Protein AF-A0A7K1FWC9-F1 (afdb_monomer_lite)

Sequence (512 aa):
MRKSDGTVLHAVAALRAGQPVVLIDDSGPECVGAVTAAGEHTTPEVVAFSVRHGSGFLTVAVTGADADRFGLVPMDPAAAPGSRGYTVSVDALGGGTGISAEDRSLTVRTLADPAGSCLDLSRPGHVVPIRVADDGTASHRALPEVAVGLVTAAGLRPVAALTALVGDLAPGGLPGRDGLEAFAAEHDLCAVTVDEVVSFLATPRVVALRGSTLRTDRHEVRVQAYRDVRGGPVHSATMWGELPEHGAAVHIHVDCPQEHLLGGVLCGCRSRRDAAIRALEWSGSGALVRVAVRAPEDAIATWCAAGADPDRAAHVATAAAIVAELGLVSVTAVEIGDDLVGALWDHGVRVGPRDRAPRSVVRAPGAAAGADTLATVIGTVVHGDKRGRELGFPTANIGIEVDRCRLPDGVYGGLARVVGDAGPSDFVPAAISVGSNPTFPGTDQRFEVHLLDFTGDLYGRRVEVLPLTFVRPTLPFESVEALVVQIESDIREIRRLAMVPPAVAARTHSSN

Structure (mmCIF, N/CA/C/O backbone):
data_AF-A0A7K1FWC9-F1
#
_entry.id   AF-A0A7K1FWC9-F1
#
loop_
_atom_site.group_PDB
_atom_site.id
_atom_site.type_symbol
_atom_site.label_atom_id
_atom_site.label_alt_id
_atom_site.label_comp_id
_atom_site.label_asym_id
_atom_site.label_entity_id
_atom_site.label_seq_id
_atom_site.pdbx_PDB_ins_code
_atom_site.Cartn_x
_atom_site.Cartn_y
_atom_site.Cartn_z
_atom_site.occupancy
_atom_site.B_iso_or_equiv
_atom_site.auth_seq_id
_atom_site.auth_comp_id
_atom_site.auth_asym_id
_atom_site.auth_atom_id
_atom_site.pdbx_PDB_model_num
ATOM 1 N N . MET A 1 1 ? 3.862 15.516 7.755 1.00 53.72 1 MET A N 1
ATOM 2 C CA . MET A 1 1 ? 4.406 14.876 6.538 1.00 53.72 1 MET A CA 1
ATOM 3 C C . MET A 1 1 ? 5.813 15.408 6.296 1.00 53.72 1 MET A C 1
ATOM 5 O O . MET A 1 1 ? 5.998 16.617 6.409 1.00 53.72 1 MET A O 1
ATOM 9 N N . ARG A 1 2 ? 6.815 14.545 6.072 1.00 61.88 2 ARG A N 1
ATOM 10 C CA . ARG A 1 2 ? 8.199 14.998 5.815 1.00 61.88 2 ARG A CA 1
ATOM 11 C C . ARG A 1 2 ? 8.280 15.627 4.418 1.00 61.88 2 ARG A C 1
ATOM 13 O O . ARG A 1 2 ? 7.509 15.251 3.544 1.00 61.88 2 ARG A O 1
ATOM 20 N N . LYS A 1 3 ? 9.210 16.563 4.184 1.00 58.69 3 LYS A N 1
ATOM 21 C CA . LYS A 1 3 ? 9.394 17.192 2.856 1.00 58.69 3 LYS A CA 1
ATOM 22 C C . LYS A 1 3 ? 9.664 16.147 1.759 1.00 58.69 3 LYS A C 1
ATOM 24 O O . LYS A 1 3 ? 9.094 16.255 0.681 1.00 58.69 3 LYS A O 1
ATOM 29 N N . SER A 1 4 ? 10.448 15.115 2.080 1.00 75.44 4 SER A N 1
ATOM 30 C CA . SER A 1 4 ? 10.729 13.961 1.213 1.00 75.44 4 SER A CA 1
ATOM 31 C C . SER A 1 4 ? 9.467 13.194 0.801 1.00 75.44 4 SER A C 1
ATOM 33 O O . SER A 1 4 ? 9.361 12.747 -0.335 1.00 75.44 4 SER A O 1
ATOM 35 N N . ASP A 1 5 ? 8.468 13.092 1.687 1.00 80.50 5 ASP A N 1
ATOM 36 C CA . ASP A 1 5 ? 7.217 12.386 1.381 1.00 80.50 5 ASP A CA 1
ATOM 37 C C . ASP A 1 5 ? 6.436 13.094 0.264 1.00 80.50 5 ASP A C 1
ATOM 39 O O . ASP A 1 5 ? 5.812 12.439 -0.566 1.00 80.50 5 ASP A O 1
ATOM 43 N N . GLY A 1 6 ? 6.482 14.432 0.229 1.00 84.06 6 GLY A N 1
ATOM 44 C CA . GLY A 1 6 ? 5.839 15.223 -0.822 1.00 84.06 6 GLY A CA 1
ATOM 45 C C . GLY A 1 6 ? 6.451 14.964 -2.199 1.00 84.06 6 GLY A C 1
ATOM 46 O O . GLY A 1 6 ? 5.718 14.787 -3.168 1.00 84.06 6 GLY A O 1
ATOM 47 N N . THR A 1 7 ? 7.782 14.872 -2.279 1.00 90.25 7 THR A N 1
ATOM 48 C CA . THR A 1 7 ? 8.492 14.555 -3.527 1.00 90.25 7 THR A CA 1
ATOM 49 C C . THR A 1 7 ? 8.141 13.154 -4.028 1.00 90.25 7 THR A C 1
ATOM 51 O O . THR A 1 7 ? 7.795 12.992 -5.197 1.00 90.25 7 THR A O 1
ATOM 54 N N . VAL A 1 8 ? 8.133 12.147 -3.145 1.00 92.38 8 VAL A N 1
ATOM 55 C CA . VAL A 1 8 ? 7.766 10.774 -3.531 1.00 92.38 8 VAL A CA 1
ATOM 56 C C . VAL A 1 8 ? 6.308 10.689 -3.988 1.00 92.38 8 VAL A C 1
ATOM 58 O O . VAL A 1 8 ? 6.022 10.030 -4.985 1.00 92.38 8 VAL A O 1
ATOM 61 N N . LEU A 1 9 ? 5.381 11.402 -3.340 1.00 90.31 9 LEU A N 1
ATOM 62 C CA . LEU A 1 9 ? 3.987 11.474 -3.794 1.00 90.31 9 LEU A CA 1
ATOM 63 C C . LEU A 1 9 ? 3.850 12.100 -5.190 1.00 90.31 9 LEU A C 1
ATOM 65 O O . LEU A 1 9 ? 3.028 11.632 -5.980 1.00 90.31 9 LEU A O 1
ATOM 69 N N . HIS A 1 10 ? 4.657 13.113 -5.520 1.00 92.62 10 HIS A N 1
ATOM 70 C CA . HIS A 1 10 ? 4.708 13.654 -6.880 1.00 92.62 10 HIS A CA 1
ATOM 71 C C . HIS A 1 10 ? 5.248 12.629 -7.884 1.00 92.62 10 HIS A C 1
ATOM 73 O O . HIS A 1 10 ? 4.644 12.470 -8.942 1.00 92.62 10 HIS A O 1
ATOM 79 N N . ALA A 1 11 ? 6.304 11.881 -7.549 1.00 95.62 11 ALA A N 1
ATOM 80 C CA . ALA A 1 11 ? 6.821 10.814 -8.411 1.00 95.62 11 ALA A CA 1
ATOM 81 C C . ALA A 1 11 ? 5.775 9.709 -8.656 1.00 95.62 11 ALA A C 1
ATOM 83 O O . ALA A 1 11 ? 5.563 9.280 -9.789 1.00 95.62 11 ALA A O 1
ATOM 84 N N . VAL A 1 12 ? 5.057 9.300 -7.606 1.00 93.00 12 VAL A N 1
ATOM 85 C CA . VAL A 1 12 ? 3.932 8.353 -7.683 1.00 93.00 12 VAL A CA 1
ATOM 86 C C . VAL A 1 12 ? 2.825 8.877 -8.607 1.00 93.00 12 VAL A C 1
ATOM 88 O O . VAL A 1 12 ? 2.282 8.124 -9.417 1.00 93.00 12 VAL A O 1
ATOM 91 N N . ALA A 1 13 ? 2.478 10.163 -8.504 1.00 92.06 13 ALA A N 1
ATOM 92 C CA . ALA A 1 13 ? 1.479 10.785 -9.369 1.00 92.06 13 ALA A CA 1
ATOM 93 C C . ALA A 1 13 ? 1.944 10.874 -10.834 1.00 92.06 13 ALA A C 1
ATOM 95 O O . ALA A 1 13 ? 1.147 10.585 -11.727 1.00 92.06 13 ALA A O 1
ATOM 96 N N . ALA A 1 14 ? 3.216 11.204 -11.074 1.00 96.44 14 ALA A N 1
ATOM 97 C CA . ALA A 1 14 ? 3.818 11.258 -12.406 1.00 96.44 14 ALA A CA 1
ATOM 98 C C . ALA A 1 14 ? 3.772 9.885 -13.098 1.00 96.44 14 ALA A C 1
ATOM 100 O O . ALA A 1 14 ? 3.233 9.768 -14.199 1.00 96.44 14 ALA A O 1
ATOM 101 N N . LEU A 1 15 ? 4.212 8.821 -12.413 1.00 96.75 15 LEU A N 1
ATOM 102 C CA . LEU A 1 15 ? 4.149 7.451 -12.940 1.00 96.75 15 LEU A CA 1
ATOM 103 C C . LEU A 1 15 ? 2.713 7.019 -13.254 1.00 96.75 15 LEU A C 1
ATOM 105 O O . LEU A 1 15 ? 2.452 6.444 -14.315 1.00 96.75 15 LEU A O 1
ATOM 109 N N . ARG A 1 16 ? 1.762 7.345 -12.366 1.00 94.44 16 ARG A N 1
ATOM 110 C CA . ARG A 1 16 ? 0.329 7.092 -12.588 1.00 94.44 16 ARG A CA 1
ATOM 111 C C . ARG A 1 16 ? -0.200 7.808 -13.832 1.00 94.44 16 ARG A C 1
ATOM 113 O O . ARG A 1 16 ? -1.060 7.263 -14.513 1.00 94.44 16 ARG A O 1
ATOM 120 N N . ALA A 1 17 ? 0.318 8.996 -14.135 1.00 95.31 17 ALA A N 1
ATOM 121 C CA . ALA A 1 17 ? -0.003 9.754 -15.342 1.00 95.31 17 ALA A CA 1
ATOM 122 C C . ALA A 1 17 ? 0.770 9.286 -16.594 1.00 95.31 17 ALA A C 1
ATOM 124 O O . ALA A 1 17 ? 0.588 9.858 -17.666 1.00 95.31 17 ALA A O 1
ATOM 125 N N . GLY A 1 18 ? 1.625 8.263 -16.477 1.00 95.88 18 GLY A N 1
ATOM 126 C CA . GLY A 1 18 ? 2.450 7.743 -17.572 1.00 95.88 18 GLY A CA 1
ATOM 127 C C . GLY A 1 18 ? 3.728 8.542 -17.835 1.00 95.88 18 GLY A C 1
ATOM 128 O O . GLY A 1 18 ? 4.414 8.285 -18.821 1.00 95.88 18 GLY A O 1
ATOM 129 N N . GLN A 1 19 ? 4.072 9.493 -16.965 1.00 97.69 19 GLN A N 1
ATOM 130 C CA . GLN A 1 19 ? 5.311 10.259 -17.061 1.00 97.69 19 GLN A CA 1
ATOM 131 C C . GLN A 1 19 ? 6.456 9.500 -16.369 1.00 97.69 19 GLN A C 1
ATOM 133 O O . GLN A 1 19 ? 6.265 8.998 -15.256 1.00 97.69 19 GLN A O 1
ATOM 138 N N . PRO A 1 20 ? 7.646 9.396 -16.993 1.00 97.81 20 PRO A N 1
ATOM 139 C CA . PRO A 1 20 ? 8.802 8.797 -16.343 1.00 97.81 20 PRO A CA 1
ATOM 140 C C . PRO A 1 20 ? 9.334 9.692 -15.213 1.00 97.81 20 PRO A C 1
ATOM 142 O O . PRO A 1 20 ? 9.058 10.889 -15.153 1.00 97.81 20 PRO A O 1
ATOM 145 N N . VAL A 1 21 ? 10.1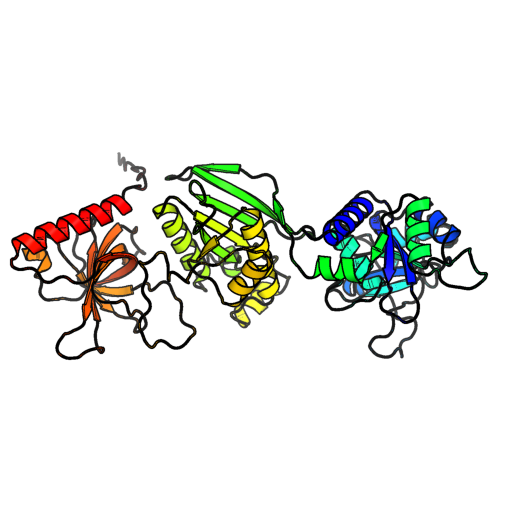30 9.104 -14.325 1.00 98.44 21 VAL A N 1
ATOM 146 C CA . VAL A 1 21 ? 10.810 9.793 -13.217 1.00 98.44 21 VAL A CA 1
ATOM 147 C C . VAL A 1 21 ? 12.296 9.448 -13.215 1.00 98.44 21 VAL A C 1
ATOM 149 O O . VAL A 1 21 ? 12.710 8.461 -13.824 1.00 98.44 21 VAL A O 1
ATOM 152 N N . VAL A 1 22 ? 13.111 10.236 -12.521 1.00 98.06 22 VAL A N 1
ATOM 153 C CA . VAL A 1 22 ? 14.521 9.924 -12.273 1.00 98.06 22 VAL A CA 1
ATOM 154 C C . VAL A 1 22 ? 14.645 9.313 -10.880 1.00 98.06 22 VAL A C 1
ATOM 156 O O . VAL A 1 22 ? 14.359 9.969 -9.880 1.00 98.06 22 VAL A O 1
ATOM 159 N N . LEU A 1 23 ? 15.070 8.052 -10.814 1.00 97.38 23 LEU A N 1
ATOM 160 C CA . LEU A 1 23 ? 15.368 7.370 -9.555 1.00 97.38 23 LEU A CA 1
ATOM 161 C C . LEU A 1 23 ? 16.881 7.367 -9.329 1.00 97.38 23 LEU A C 1
ATOM 163 O O . LEU A 1 23 ? 17.627 6.912 -10.197 1.00 97.38 23 LEU A O 1
ATOM 167 N N . ILE A 1 24 ? 17.318 7.881 -8.180 1.00 96.25 24 ILE A N 1
ATOM 168 C CA . ILE A 1 24 ? 18.731 8.094 -7.846 1.00 96.25 24 ILE A CA 1
ATOM 169 C C . ILE A 1 24 ? 19.144 7.171 -6.699 1.00 96.25 24 ILE A C 1
ATOM 171 O O . ILE A 1 24 ? 18.536 7.188 -5.633 1.00 96.25 24 ILE A O 1
ATOM 175 N N . ASP A 1 25 ? 20.207 6.402 -6.895 1.00 93.25 25 ASP A N 1
ATOM 176 C CA . ASP A 1 25 ? 20.906 5.669 -5.843 1.00 93.25 25 ASP A CA 1
ATOM 177 C C . ASP A 1 25 ? 22.260 6.335 -5.582 1.00 93.25 25 ASP A C 1
ATOM 179 O O . ASP A 1 25 ? 23.159 6.312 -6.423 1.00 93.25 25 ASP A O 1
ATOM 183 N N . ASP A 1 26 ? 22.384 6.975 -4.424 1.00 88.75 26 ASP A N 1
ATOM 184 C CA . ASP A 1 26 ? 23.598 7.619 -3.922 1.00 88.75 26 ASP A CA 1
ATOM 185 C C . ASP A 1 26 ? 24.168 6.903 -2.685 1.00 88.75 26 ASP A C 1
ATOM 187 O O . ASP A 1 26 ? 25.029 7.444 -1.992 1.00 88.75 26 ASP A O 1
ATOM 191 N N . SER A 1 27 ? 23.711 5.674 -2.413 1.00 82.94 27 SER A N 1
ATOM 192 C CA . SER A 1 27 ? 24.153 4.886 -1.256 1.00 82.94 27 SER A CA 1
ATOM 193 C C . SER A 1 27 ? 25.520 4.218 -1.458 1.00 82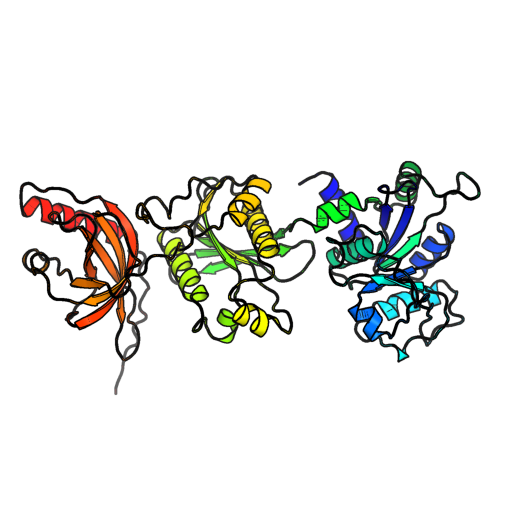.94 27 SER A C 1
ATOM 195 O O . SER A 1 27 ? 26.201 3.868 -0.490 1.00 82.94 27 SER A O 1
ATOM 197 N N . GLY A 1 28 ? 25.916 4.025 -2.719 1.00 76.75 28 GLY A N 1
ATOM 198 C CA . GLY A 1 28 ? 27.168 3.396 -3.123 1.00 76.75 28 GLY A CA 1
ATOM 199 C C . GLY A 1 28 ? 28.329 4.378 -3.335 1.00 76.75 28 GLY A C 1
ATOM 200 O O . GLY A 1 28 ? 28.159 5.593 -3.263 1.00 76.75 28 GLY A O 1
ATOM 201 N N . PRO A 1 29 ? 29.535 3.858 -3.638 1.00 71.50 29 PRO A N 1
ATOM 202 C CA . PRO A 1 29 ? 30.695 4.689 -3.972 1.00 71.50 29 PRO A CA 1
ATOM 203 C C . PRO A 1 29 ? 30.510 5.474 -5.279 1.00 71.50 29 PRO A C 1
ATOM 205 O O . PRO A 1 29 ? 31.140 6.513 -5.462 1.00 71.50 29 PRO A O 1
ATOM 208 N N . GLU A 1 30 ? 29.652 4.984 -6.174 1.00 79.38 30 GLU A N 1
ATOM 209 C CA . GLU A 1 30 ? 29.249 5.663 -7.401 1.00 79.38 30 GLU A CA 1
ATOM 210 C C . GLU A 1 30 ? 27.749 5.939 -7.346 1.00 79.38 30 GLU A C 1
ATOM 212 O O . GLU A 1 30 ? 26.959 5.050 -7.022 1.00 79.38 30 GLU A O 1
ATOM 217 N N . CYS A 1 31 ? 27.364 7.173 -7.671 1.00 86.31 31 CYS A N 1
ATOM 218 C CA . CYS A 1 31 ? 25.964 7.546 -7.795 1.00 86.31 31 CYS A CA 1
ATOM 219 C C . CYS A 1 31 ? 25.421 7.038 -9.133 1.00 86.31 31 CYS A C 1
ATOM 221 O O . CYS A 1 31 ? 26.036 7.245 -10.181 1.00 86.31 31 CYS A O 1
ATOM 223 N N . VAL A 1 32 ? 24.265 6.380 -9.099 1.00 90.44 32 VAL A N 1
ATOM 224 C CA . VAL A 1 32 ? 23.592 5.860 -10.290 1.00 90.44 32 VAL A CA 1
ATOM 225 C C . VAL A 1 32 ? 22.193 6.451 -10.354 1.00 90.44 32 VAL A C 1
ATOM 227 O O . VAL A 1 32 ? 21.398 6.278 -9.436 1.00 90.44 32 VAL A O 1
ATOM 230 N N . GLY A 1 33 ? 21.868 7.115 -11.459 1.00 93.56 33 GLY A N 1
ATOM 231 C CA . GLY A 1 33 ? 20.506 7.551 -11.756 1.00 93.56 33 GLY A CA 1
ATOM 232 C C . GLY A 1 33 ? 19.919 6.779 -12.925 1.00 93.56 33 GLY A C 1
ATOM 233 O O . GLY A 1 33 ? 20.635 6.446 -13.870 1.00 93.56 33 GLY A O 1
ATOM 234 N N . ALA A 1 34 ? 18.619 6.508 -12.890 1.00 95.88 34 ALA A N 1
ATOM 235 C CA . ALA A 1 34 ? 17.915 5.863 -13.989 1.00 95.88 34 ALA A CA 1
ATOM 236 C C . ALA A 1 34 ? 16.610 6.583 -14.329 1.00 95.88 34 ALA A C 1
ATOM 238 O O . ALA A 1 34 ? 15.811 6.894 -13.442 1.00 95.88 34 ALA A O 1
ATOM 239 N N . VAL A 1 35 ? 16.362 6.768 -15.630 1.00 97.56 35 VAL A N 1
ATOM 240 C CA . VAL A 1 35 ? 15.014 7.078 -16.120 1.00 97.56 35 VAL A CA 1
ATOM 241 C C . VAL A 1 35 ? 14.162 5.842 -15.880 1.00 97.56 35 VAL A C 1
ATOM 243 O O . VAL A 1 35 ? 14.472 4.768 -16.398 1.00 97.56 35 VAL A O 1
ATOM 246 N N . THR A 1 36 ? 13.122 6.006 -15.073 1.00 98.25 36 THR A N 1
ATOM 247 C CA . THR A 1 36 ? 12.242 4.945 -14.596 1.00 98.25 36 THR A CA 1
ATOM 248 C C . THR A 1 36 ? 10.825 5.205 -15.088 1.00 98.25 36 THR A C 1
ATOM 250 O O . THR A 1 36 ? 10.263 6.269 -14.833 1.00 98.25 36 THR A O 1
ATOM 253 N N . ALA A 1 37 ? 10.238 4.235 -15.782 1.00 98.31 37 ALA A N 1
ATOM 254 C CA . ALA A 1 37 ? 8.876 4.306 -16.300 1.00 98.31 37 ALA A CA 1
ATOM 255 C C . ALA A 1 37 ? 8.060 3.085 -15.865 1.00 98.31 37 ALA A C 1
ATOM 257 O O . ALA A 1 37 ? 8.593 1.982 -15.731 1.00 98.31 37 ALA A O 1
ATOM 258 N N . ALA A 1 38 ? 6.752 3.267 -15.677 1.00 98.19 38 ALA A N 1
ATOM 259 C CA . ALA A 1 38 ? 5.846 2.147 -15.447 1.00 98.19 38 ALA A CA 1
ATOM 260 C C . ALA A 1 38 ? 5.711 1.304 -16.723 1.00 98.19 38 ALA A C 1
ATOM 262 O O . ALA A 1 38 ? 5.492 1.843 -17.813 1.00 98.19 38 ALA A O 1
ATOM 263 N N . GLY A 1 39 ? 5.825 -0.019 -16.597 1.00 97.62 39 GLY A N 1
ATOM 264 C CA . GLY A 1 39 ? 5.872 -0.925 -17.743 1.00 97.62 39 GLY A CA 1
ATOM 265 C C . GLY A 1 39 ? 4.637 -0.821 -18.642 1.00 97.62 39 GLY A C 1
ATOM 266 O O . GLY A 1 39 ? 4.767 -0.697 -19.857 1.00 97.62 39 GLY A O 1
ATOM 267 N N . GLU A 1 40 ? 3.441 -0.764 -18.049 1.00 95.94 40 GLU A N 1
ATOM 268 C CA . GLU A 1 40 ? 2.175 -0.670 -18.795 1.00 95.94 40 GLU A CA 1
ATOM 269 C C . GLU A 1 40 ? 1.974 0.676 -19.514 1.00 95.94 40 GLU A C 1
ATOM 271 O O . GLU A 1 40 ? 1.261 0.743 -20.513 1.00 95.94 40 GLU A O 1
ATOM 276 N N . HIS A 1 41 ? 2.649 1.736 -19.057 1.00 96.75 41 HIS A N 1
ATOM 277 C CA . HIS A 1 41 ? 2.597 3.076 -19.651 1.00 96.75 41 HIS A CA 1
ATOM 278 C C . HIS A 1 41 ? 3.814 3.396 -20.527 1.00 96.75 41 HIS A C 1
ATOM 280 O O . HIS A 1 41 ? 3.962 4.521 -20.996 1.00 96.75 41 HIS A O 1
ATOM 286 N N . THR A 1 42 ? 4.712 2.436 -20.755 1.00 97.56 42 THR A N 1
ATOM 287 C CA . THR A 1 42 ? 5.933 2.696 -21.522 1.00 97.56 42 THR A CA 1
ATOM 288 C C . THR A 1 42 ? 5.600 2.907 -22.998 1.00 97.56 42 THR A C 1
ATOM 290 O O . THR A 1 42 ? 5.145 1.984 -23.677 1.00 97.56 42 THR A O 1
ATOM 293 N N . THR A 1 43 ? 5.840 4.118 -23.506 1.00 98.19 43 THR A N 1
ATOM 294 C CA . THR A 1 43 ? 5.590 4.501 -24.905 1.00 98.19 43 THR A CA 1
ATOM 295 C C . THR A 1 43 ? 6.879 4.507 -25.742 1.00 98.19 43 THR A C 1
ATOM 297 O O . THR A 1 43 ? 7.981 4.515 -25.176 1.00 98.19 43 THR A O 1
ATOM 300 N N . PRO A 1 44 ? 6.787 4.520 -27.088 1.00 98.44 44 PRO A N 1
ATOM 301 C CA . PRO A 1 44 ? 7.955 4.701 -27.948 1.00 98.44 44 PRO A CA 1
ATOM 302 C C . PRO A 1 44 ? 8.722 5.996 -27.645 1.00 98.44 44 PRO A C 1
ATOM 304 O O . PRO A 1 44 ? 9.948 5.997 -27.685 1.00 98.44 44 PRO A O 1
ATOM 307 N N . GLU A 1 45 ? 8.033 7.085 -27.293 1.00 98.19 45 GLU A N 1
ATOM 308 C CA . GLU A 1 45 ? 8.649 8.371 -26.940 1.00 98.19 45 GLU A CA 1
ATOM 309 C C . GLU A 1 45 ? 9.477 8.260 -25.660 1.00 98.19 45 GLU A C 1
ATOM 311 O O . GLU A 1 45 ? 10.608 8.744 -25.627 1.00 98.19 45 GLU A O 1
ATOM 316 N N . VAL A 1 46 ? 8.957 7.571 -24.636 1.00 97.25 46 VAL A N 1
ATOM 317 C CA . VAL A 1 46 ? 9.696 7.310 -23.391 1.00 97.25 46 VAL A CA 1
ATOM 318 C C . VAL A 1 46 ? 10.946 6.483 -23.679 1.00 97.25 46 VAL A C 1
ATOM 320 O O . VAL A 1 46 ? 12.031 6.848 -23.238 1.00 97.25 46 VAL A O 1
ATOM 323 N N . VAL A 1 47 ? 10.838 5.413 -24.475 1.00 98.12 47 VAL A N 1
ATOM 324 C CA . VAL A 1 47 ? 12.003 4.587 -24.836 1.00 98.12 47 VAL A CA 1
ATOM 325 C C . VAL A 1 47 ? 13.017 5.380 -25.663 1.00 98.12 47 VAL A C 1
ATOM 327 O O . VAL A 1 47 ? 14.216 5.304 -25.401 1.00 98.12 47 VAL A O 1
ATOM 330 N N . ALA A 1 48 ? 12.565 6.160 -26.646 1.00 97.75 48 ALA A N 1
ATOM 331 C CA . ALA A 1 48 ? 13.440 7.001 -27.458 1.00 97.75 48 ALA A CA 1
ATOM 332 C C . ALA A 1 48 ? 14.171 8.043 -26.598 1.00 97.75 48 ALA A C 1
ATOM 334 O O . ALA A 1 48 ? 15.374 8.242 -26.771 1.00 97.75 48 ALA A O 1
ATOM 335 N N . PHE A 1 49 ? 13.468 8.653 -25.640 1.00 95.88 49 PHE A N 1
ATOM 336 C CA . PHE A 1 49 ? 14.042 9.569 -24.660 1.00 95.88 49 PHE A CA 1
ATOM 337 C C . PHE A 1 49 ? 15.092 8.873 -23.781 1.00 95.88 49 PHE A C 1
ATOM 339 O O . PHE A 1 49 ? 16.234 9.325 -23.718 1.00 95.88 49 PHE A O 1
ATOM 346 N N . SER A 1 50 ? 14.753 7.730 -23.176 1.00 94.75 50 SER A N 1
ATOM 347 C CA . SER A 1 50 ? 15.672 6.948 -22.339 1.00 94.75 50 SER A CA 1
ATOM 348 C C . SER A 1 50 ? 16.935 6.518 -23.085 1.00 94.75 50 SER A C 1
ATOM 350 O O . SER A 1 50 ? 18.013 6.483 -22.504 1.00 94.75 50 SER A O 1
ATOM 352 N N . VAL A 1 51 ? 16.827 6.205 -24.376 1.00 94.31 51 VAL A N 1
ATOM 353 C CA . VAL A 1 51 ? 17.973 5.818 -25.213 1.00 94.31 51 VAL A CA 1
ATOM 354 C C . VAL A 1 51 ? 18.812 7.022 -25.614 1.00 94.31 51 VAL A C 1
ATOM 356 O O . VAL A 1 51 ? 20.031 6.911 -25.673 1.00 94.31 51 VAL A O 1
ATOM 359 N N . ARG A 1 52 ? 18.181 8.166 -25.890 1.00 92.81 52 ARG A N 1
ATOM 360 C CA . ARG A 1 52 ? 18.881 9.403 -26.251 1.00 92.81 52 ARG A CA 1
ATOM 361 C C . ARG A 1 52 ? 19.732 9.942 -25.102 1.00 92.81 52 ARG A C 1
ATOM 363 O O . ARG A 1 52 ? 20.800 10.480 -25.369 1.00 92.81 52 ARG A O 1
ATOM 370 N N . HIS A 1 53 ? 19.243 9.817 -23.871 1.00 91.12 53 HIS A N 1
ATOM 371 C CA . HIS A 1 53 ? 19.848 10.424 -22.681 1.00 91.12 53 HIS A CA 1
ATOM 372 C C . HIS A 1 53 ? 20.483 9.410 -21.714 1.00 91.12 53 HIS A C 1
ATOM 374 O O . HIS A 1 53 ? 21.067 9.788 -20.702 1.00 91.12 53 HIS A O 1
ATOM 380 N N . GLY A 1 54 ? 20.364 8.115 -21.997 1.00 91.81 54 GLY A N 1
ATOM 381 C CA . GLY A 1 54 ? 20.900 7.046 -21.164 1.00 91.81 54 GLY A CA 1
ATOM 382 C C . GLY A 1 54 ? 21.864 6.135 -21.911 1.00 91.81 54 GLY A C 1
ATOM 383 O O . GLY A 1 54 ? 22.219 6.352 -23.064 1.00 91.81 54 GLY A O 1
ATOM 384 N N . SER A 1 55 ? 22.270 5.059 -21.247 1.00 91.31 55 SER A N 1
ATOM 385 C CA . SER A 1 55 ? 23.200 4.058 -21.791 1.00 91.31 55 SER A CA 1
ATOM 386 C C . SER A 1 55 ? 22.669 3.271 -23.000 1.00 91.31 55 SER A C 1
ATOM 388 O O . SER A 1 55 ? 23.418 2.525 -23.626 1.00 91.31 55 SER A O 1
ATOM 390 N N . GLY A 1 56 ? 21.366 3.352 -23.288 1.00 91.44 56 GLY A N 1
ATOM 391 C CA . GLY A 1 56 ? 20.688 2.500 -24.269 1.00 91.44 56 GLY A CA 1
ATOM 392 C C . GLY A 1 56 ? 20.466 1.053 -23.805 1.00 91.44 56 GLY A C 1
ATOM 393 O O . GLY A 1 56 ? 19.750 0.309 -24.478 1.00 91.44 56 GLY A O 1
ATOM 394 N N . PHE A 1 57 ? 21.013 0.668 -22.647 1.00 95.25 57 PHE A N 1
ATOM 395 C CA . PHE A 1 57 ? 20.805 -0.631 -22.012 1.00 95.25 57 PHE A CA 1
ATOM 396 C C . PHE A 1 57 ? 19.473 -0.635 -21.252 1.00 95.25 57 PHE A C 1
ATOM 398 O O . PHE A 1 57 ? 19.413 -0.370 -20.050 1.00 95.25 57 PHE A O 1
ATOM 405 N N . LEU A 1 58 ? 18.387 -0.874 -21.992 1.00 97.81 58 LEU A N 1
ATOM 406 C CA . LEU A 1 58 ? 17.032 -0.885 -21.451 1.00 97.81 58 LEU A CA 1
ATOM 407 C C . LEU A 1 58 ? 16.785 -2.165 -20.650 1.00 97.81 58 LEU A C 1
ATOM 409 O O . LEU A 1 58 ? 16.755 -3.273 -21.195 1.00 97.81 58 LEU A O 1
ATOM 413 N N . THR A 1 59 ? 16.559 -1.985 -19.355 1.00 98.38 59 THR A N 1
ATOM 414 C CA . THR A 1 59 ? 16.238 -3.067 -18.427 1.00 98.38 59 THR A CA 1
ATOM 415 C C . THR A 1 59 ? 14.788 -2.986 -17.973 1.00 98.38 59 THR A C 1
ATOM 417 O O . THR A 1 59 ? 14.214 -1.899 -17.935 1.00 98.38 59 THR A O 1
ATOM 420 N N . VAL A 1 60 ? 14.184 -4.125 -17.635 1.00 98.44 60 VAL A N 1
ATOM 421 C CA . VAL A 1 60 ? 12.806 -4.176 -17.121 1.00 98.44 60 VAL A CA 1
ATOM 422 C C . VAL A 1 60 ? 12.761 -5.018 -15.856 1.00 98.44 60 VAL A C 1
ATOM 424 O O . VAL A 1 60 ? 12.932 -6.232 -15.907 1.00 98.44 60 VAL A O 1
ATOM 427 N N . ALA A 1 61 ? 12.543 -4.375 -14.716 1.00 97.06 61 ALA A N 1
ATOM 428 C CA . ALA A 1 61 ? 12.349 -5.048 -13.444 1.00 97.06 61 ALA A CA 1
ATOM 429 C C . ALA A 1 61 ? 10.968 -5.718 -13.413 1.00 97.06 61 ALA A C 1
ATOM 431 O O . ALA A 1 61 ? 9.958 -5.060 -13.672 1.00 97.06 61 ALA A O 1
ATOM 432 N N . VAL A 1 62 ? 10.939 -7.014 -13.105 1.00 95.94 62 VAL A N 1
ATOM 433 C CA . VAL A 1 62 ? 9.727 -7.837 -12.997 1.00 95.94 62 VAL A CA 1
ATOM 434 C C . VAL A 1 62 ? 9.764 -8.664 -11.716 1.00 95.94 62 VAL A C 1
ATOM 436 O O . VAL A 1 62 ? 10.834 -9.105 -11.286 1.00 95.94 62 VAL A O 1
ATOM 439 N N . THR A 1 63 ? 8.597 -8.894 -11.118 1.00 92.69 63 THR A N 1
ATOM 440 C CA . THR A 1 63 ? 8.456 -9.752 -9.931 1.00 92.69 63 THR A CA 1
ATOM 441 C C . THR A 1 63 ? 8.930 -11.183 -10.204 1.00 92.69 63 THR A C 1
ATOM 443 O O . THR A 1 63 ? 9.029 -11.614 -11.357 1.00 92.69 63 THR A O 1
ATOM 446 N N . GLY A 1 64 ? 9.212 -11.946 -9.148 1.00 90.62 64 GLY A N 1
ATOM 447 C CA . GLY A 1 64 ? 9.540 -13.362 -9.257 1.00 90.62 64 GLY A CA 1
ATOM 448 C C . GLY A 1 64 ? 8.403 -14.151 -9.901 1.00 90.62 64 GLY A C 1
ATOM 449 O O . GLY A 1 64 ? 8.646 -14.918 -10.832 1.00 90.62 64 GLY A O 1
ATOM 450 N N . ALA A 1 65 ? 7.165 -13.874 -9.488 1.00 90.31 65 ALA A N 1
ATOM 451 C CA . ALA A 1 65 ? 5.970 -14.467 -10.083 1.00 90.31 65 ALA A CA 1
ATOM 452 C C . ALA A 1 65 ? 5.845 -14.180 -11.594 1.00 90.31 65 ALA A C 1
ATOM 454 O O . ALA A 1 65 ? 5.547 -15.084 -12.378 1.00 90.31 65 ALA A O 1
ATOM 455 N N . ASP A 1 66 ? 6.108 -12.942 -12.032 1.00 94.25 66 ASP A N 1
ATOM 456 C CA . ASP A 1 66 ? 6.097 -12.596 -13.458 1.00 94.25 66 ASP A CA 1
ATOM 457 C C . ASP A 1 66 ? 7.268 -13.243 -14.210 1.00 94.25 66 ASP A C 1
ATOM 459 O O . ASP A 1 66 ? 7.080 -13.764 -15.311 1.00 94.25 66 ASP A O 1
ATOM 463 N N . ALA A 1 67 ? 8.462 -13.280 -13.616 1.00 95.06 67 ALA A N 1
ATOM 464 C CA . ALA A 1 67 ? 9.609 -13.961 -14.205 1.00 95.06 67 ALA A CA 1
ATOM 465 C C . ALA A 1 67 ? 9.338 -15.458 -14.427 1.00 95.06 67 ALA A C 1
ATOM 467 O O . ALA A 1 67 ? 9.684 -15.988 -15.485 1.00 95.06 67 ALA A O 1
ATOM 468 N N . ASP A 1 68 ? 8.673 -16.122 -13.479 1.00 94.75 68 ASP A N 1
ATOM 469 C CA . ASP A 1 68 ? 8.271 -17.526 -13.599 1.00 94.75 68 ASP A CA 1
ATOM 470 C C . ASP A 1 68 ? 7.193 -17.711 -14.679 1.00 94.75 68 ASP A C 1
ATOM 472 O O . ASP A 1 68 ? 7.322 -18.591 -15.534 1.00 94.75 68 ASP A O 1
ATOM 476 N N . ARG A 1 69 ? 6.185 -16.828 -14.728 1.00 95.31 69 ARG A N 1
ATOM 477 C CA . ARG A 1 69 ? 5.129 -16.826 -15.761 1.00 95.31 69 ARG A CA 1
ATOM 478 C C . ARG A 1 69 ? 5.686 -16.686 -17.178 1.00 95.31 69 ARG A C 1
ATOM 480 O O . ARG A 1 69 ? 5.252 -17.384 -18.097 1.00 95.31 69 ARG A O 1
ATOM 487 N N . PHE A 1 70 ? 6.649 -15.789 -17.369 1.00 97.62 70 PHE A N 1
ATOM 488 C CA . PHE A 1 70 ? 7.301 -15.589 -18.660 1.00 97.62 70 PHE A CA 1
ATOM 489 C C . PHE A 1 70 ? 8.411 -16.606 -18.940 1.00 97.62 70 PHE A C 1
ATOM 491 O O . PHE A 1 70 ? 8.919 -16.631 -20.061 1.00 97.62 70 PHE A O 1
ATOM 498 N N . GLY A 1 71 ? 8.783 -17.460 -17.981 1.00 95.81 71 GLY A N 1
ATOM 499 C CA . GLY A 1 71 ? 9.895 -18.400 -18.127 1.00 95.81 71 GLY A CA 1
ATOM 500 C C . GLY A 1 71 ? 11.218 -17.676 -18.389 1.00 95.81 71 GLY A C 1
ATOM 501 O O . GLY A 1 71 ? 11.919 -17.971 -19.362 1.00 95.81 71 GLY A O 1
ATOM 502 N N . LEU A 1 72 ? 11.522 -16.646 -17.598 1.00 95.94 72 LEU A N 1
ATOM 503 C CA . LEU A 1 72 ? 12.741 -15.853 -17.743 1.00 95.94 72 LEU A CA 1
ATOM 504 C C . LEU A 1 72 ? 13.913 -16.579 -17.084 1.00 95.94 72 LEU A C 1
ATOM 506 O O . LEU A 1 72 ? 13.985 -16.722 -15.866 1.00 95.94 72 LEU A O 1
ATOM 510 N N . VAL A 1 73 ? 14.840 -17.051 -17.915 1.00 92.56 73 VAL A N 1
ATOM 511 C CA . VAL A 1 73 ? 16.008 -17.811 -17.464 1.00 92.56 73 VAL A CA 1
ATOM 512 C C . VAL A 1 73 ? 17.103 -16.838 -17.015 1.00 92.56 73 VAL A C 1
ATOM 514 O O . VAL A 1 73 ? 17.403 -15.906 -17.770 1.00 92.56 73 VAL A O 1
ATOM 517 N N . PRO A 1 74 ? 17.724 -17.033 -15.835 1.00 92.69 74 PRO A N 1
ATOM 518 C CA . PRO A 1 74 ? 18.880 -16.248 -15.412 1.00 92.69 74 PRO A CA 1
ATOM 519 C C . PRO A 1 74 ? 19.983 -16.241 -16.474 1.00 92.69 74 PRO A C 1
ATOM 521 O O . PRO A 1 74 ? 20.287 -17.275 -17.067 1.00 92.69 74 PRO A O 1
ATOM 524 N N . MET A 1 75 ? 20.585 -15.075 -16.711 1.00 92.88 75 MET A N 1
ATOM 525 C CA . MET A 1 75 ? 21.667 -14.932 -17.689 1.00 92.88 75 MET A CA 1
ATOM 526 C C . MET A 1 75 ? 22.933 -15.674 -17.242 1.00 92.88 75 MET A C 1
ATOM 528 O O . MET A 1 75 ? 23.614 -16.279 -18.065 1.00 92.88 75 MET A O 1
ATOM 532 N N . ASP A 1 76 ? 23.218 -15.648 -15.939 1.00 89.12 76 ASP A N 1
ATOM 533 C CA . ASP A 1 76 ? 24.279 -16.426 -15.306 1.00 89.12 76 ASP A CA 1
ATOM 534 C C . ASP A 1 76 ? 23.661 -17.418 -14.302 1.00 89.12 76 ASP A C 1
ATOM 536 O O . ASP A 1 76 ? 23.273 -17.021 -13.199 1.00 89.12 76 ASP A O 1
ATOM 540 N N . PRO A 1 77 ? 23.558 -18.712 -14.655 1.00 83.38 77 PRO A N 1
ATOM 541 C CA . PRO A 1 77 ? 23.050 -19.745 -13.754 1.00 83.38 77 PRO A CA 1
ATOM 542 C C . PRO A 1 77 ? 23.922 -19.972 -12.510 1.00 83.38 77 PRO A C 1
ATOM 544 O O . PRO A 1 77 ? 23.461 -20.597 -11.558 1.00 83.38 77 PRO A O 1
ATOM 547 N N . ALA A 1 78 ? 25.178 -19.514 -12.525 1.00 86.38 78 ALA A N 1
ATOM 548 C CA . ALA A 1 78 ? 26.137 -19.666 -11.435 1.00 86.38 78 ALA A CA 1
ATOM 549 C C . ALA A 1 78 ? 26.277 -18.395 -10.577 1.00 86.38 78 ALA A C 1
ATOM 551 O O . ALA A 1 78 ? 27.128 -18.359 -9.683 1.00 86.38 78 ALA A O 1
ATOM 552 N N . ALA A 1 79 ? 25.456 -17.369 -10.830 1.00 79.19 79 ALA A N 1
ATOM 553 C CA . ALA A 1 79 ? 25.514 -16.108 -10.108 1.00 79.19 79 ALA A CA 1
ATOM 554 C C . ALA A 1 79 ? 25.374 -16.327 -8.593 1.00 79.19 79 ALA A C 1
ATOM 556 O O . ALA A 1 79 ? 24.492 -17.048 -8.118 1.00 79.19 79 ALA A O 1
ATOM 557 N N . ALA A 1 80 ? 26.249 -15.684 -7.818 1.00 76.94 80 ALA A N 1
ATOM 558 C CA . ALA A 1 80 ? 26.222 -15.791 -6.365 1.00 76.94 80 ALA A CA 1
ATOM 559 C C . ALA A 1 80 ? 24.910 -15.213 -5.792 1.00 76.94 80 ALA A C 1
ATOM 561 O O . ALA A 1 80 ? 24.379 -14.247 -6.356 1.00 76.94 80 ALA A O 1
ATOM 562 N N . PRO A 1 81 ? 24.408 -15.727 -4.652 1.00 69.00 81 PRO A N 1
ATOM 563 C CA . PRO A 1 81 ? 23.277 -15.125 -3.950 1.00 69.00 81 PRO A CA 1
ATOM 564 C C . PRO A 1 81 ? 23.491 -13.620 -3.723 1.00 69.00 81 PRO A C 1
ATOM 566 O O . PRO A 1 81 ? 24.548 -13.209 -3.249 1.00 69.00 81 PRO A O 1
ATOM 569 N N . GLY A 1 82 ? 22.498 -12.801 -4.080 1.00 65.75 82 GLY A N 1
ATOM 570 C CA . GLY A 1 82 ? 22.582 -11.335 -4.007 1.00 65.75 82 GLY A CA 1
ATOM 571 C C . GLY A 1 82 ? 23.139 -10.645 -5.261 1.00 65.75 82 GLY A C 1
ATOM 572 O O . GLY A 1 82 ? 23.200 -9.418 -5.295 1.00 65.75 82 GLY A O 1
ATOM 573 N N . SER A 1 83 ? 23.518 -11.393 -6.304 1.00 75.31 83 SER A N 1
ATOM 574 C CA . SER A 1 83 ? 23.819 -10.817 -7.624 1.00 75.31 83 SER A CA 1
ATOM 575 C C . SER A 1 83 ? 22.564 -10.216 -8.265 1.00 75.31 83 SER A C 1
ATOM 577 O O . SER A 1 83 ? 21.446 -10.651 -7.989 1.00 75.31 83 SER A O 1
ATOM 579 N N . ARG A 1 84 ? 22.740 -9.238 -9.166 1.00 80.25 84 ARG A N 1
ATOM 580 C CA . ARG A 1 84 ? 21.618 -8.678 -9.936 1.00 80.25 84 ARG A CA 1
ATOM 581 C C . ARG A 1 84 ? 20.947 -9.785 -10.750 1.00 80.25 84 ARG A C 1
ATOM 583 O O . ARG A 1 84 ? 21.622 -10.476 -11.510 1.00 80.25 84 ARG A O 1
ATOM 590 N N . GLY A 1 85 ? 19.628 -9.910 -10.621 1.00 86.62 85 GLY A N 1
ATOM 591 C CA . GLY A 1 85 ? 18.815 -10.959 -11.242 1.00 86.62 85 GLY A CA 1
ATOM 592 C C . GLY A 1 85 ? 18.613 -10.807 -12.752 1.00 86.62 85 GLY A C 1
ATOM 593 O O . GLY A 1 85 ? 17.495 -10.987 -13.229 1.00 86.62 85 GLY A O 1
ATOM 594 N N . TYR A 1 86 ? 19.648 -10.437 -13.510 1.00 94.31 86 TYR A N 1
ATOM 595 C CA . TYR A 1 86 ? 19.561 -10.328 -14.964 1.00 94.31 86 TYR A CA 1
ATOM 596 C C . TYR A 1 86 ? 19.170 -11.666 -15.591 1.00 94.31 86 TYR A C 1
ATOM 598 O O . TYR A 1 86 ? 19.704 -12.726 -15.253 1.00 94.31 86 TYR A O 1
ATOM 606 N N . THR A 1 87 ? 18.260 -11.598 -16.552 1.00 96.31 87 THR A N 1
ATOM 607 C CA . THR A 1 87 ? 17.791 -12.749 -17.324 1.00 96.31 87 THR A CA 1
ATOM 608 C C . THR A 1 87 ? 18.223 -12.626 -18.782 1.00 96.31 87 THR A C 1
ATOM 610 O O . THR A 1 87 ? 18.691 -11.571 -19.219 1.00 96.31 87 THR A O 1
ATOM 613 N N . VAL A 1 88 ? 18.112 -13.717 -19.541 1.00 97.12 88 VAL A N 1
ATOM 614 C CA . VAL A 1 88 ? 18.325 -13.695 -20.996 1.00 97.12 88 VAL A CA 1
ATOM 615 C C . VAL A 1 88 ? 17.418 -12.635 -21.626 1.00 97.12 88 VAL A C 1
ATOM 617 O O . VAL A 1 88 ? 16.236 -12.557 -21.295 1.00 97.12 88 VAL A O 1
ATOM 620 N N . SER A 1 89 ? 17.971 -11.824 -22.532 1.00 98.31 89 SER A N 1
ATOM 621 C CA . SER A 1 89 ? 17.218 -10.755 -23.185 1.00 98.31 89 SER A CA 1
ATOM 622 C C . SER A 1 89 ? 16.056 -11.293 -24.023 1.00 98.31 89 SER A C 1
ATOM 624 O O . SER A 1 89 ? 16.111 -12.409 -24.550 1.00 98.31 89 SER A O 1
ATOM 626 N N . VAL A 1 90 ? 15.007 -10.486 -24.153 1.00 98.44 90 VAL A N 1
ATOM 627 C CA . VAL A 1 90 ? 13.753 -10.853 -24.821 1.00 98.44 90 VAL A CA 1
ATOM 628 C C . VAL A 1 90 ? 13.284 -9.758 -25.770 1.00 98.44 90 VAL A C 1
ATOM 630 O O . VAL A 1 90 ? 13.606 -8.587 -25.571 1.00 98.44 90 VAL A O 1
ATOM 633 N N . ASP A 1 91 ? 12.497 -10.157 -26.767 1.00 98.50 91 ASP A N 1
ATOM 634 C CA . ASP A 1 91 ? 11.658 -9.279 -27.589 1.00 98.50 91 ASP A CA 1
ATOM 635 C C . ASP A 1 91 ? 10.239 -9.844 -27.663 1.00 98.50 91 ASP A C 1
ATOM 637 O O . ASP A 1 91 ? 10.064 -11.063 -27.734 1.00 98.50 91 ASP A O 1
ATOM 641 N N . ALA A 1 92 ? 9.231 -8.973 -27.689 1.00 97.94 92 ALA A N 1
ATOM 642 C CA . ALA A 1 92 ? 7.857 -9.378 -27.952 1.00 97.94 92 ALA A CA 1
ATOM 643 C C . ALA A 1 92 ? 7.690 -9.928 -29.373 1.00 97.94 92 ALA A C 1
ATOM 645 O O . ALA A 1 92 ? 8.240 -9.402 -30.344 1.00 97.94 92 ALA A O 1
ATOM 646 N N . LEU A 1 93 ? 6.877 -10.974 -29.503 1.00 94.31 93 LEU A N 1
ATOM 647 C CA . LEU A 1 93 ? 6.410 -11.449 -30.798 1.00 94.31 93 LEU A CA 1
ATOM 648 C C . LEU A 1 93 ? 5.413 -10.454 -31.408 1.00 94.31 93 LEU A C 1
ATOM 650 O O . LEU A 1 93 ? 4.649 -9.796 -30.708 1.00 94.31 93 LEU A O 1
ATOM 654 N N . GLY A 1 94 ? 5.416 -10.354 -32.738 1.00 83.94 94 GLY A N 1
ATOM 655 C CA . GLY A 1 94 ? 4.562 -9.412 -33.473 1.00 83.94 94 GLY A CA 1
ATOM 656 C C . GLY A 1 94 ? 5.155 -8.010 -33.655 1.00 83.94 94 GLY A C 1
ATOM 657 O O . GLY A 1 94 ? 4.528 -7.189 -34.320 1.00 83.94 94 GLY A O 1
ATOM 658 N N . GLY A 1 95 ? 6.353 -7.747 -33.118 1.00 82.94 95 GLY A N 1
ATOM 659 C CA . GLY A 1 95 ? 7.159 -6.567 -33.444 1.00 82.94 95 GLY A CA 1
ATOM 660 C C . GLY A 1 95 ? 7.953 -6.705 -34.752 1.00 82.94 95 GLY A C 1
ATOM 661 O O . GLY A 1 95 ? 7.869 -7.714 -35.456 1.00 82.94 95 GLY A O 1
ATOM 662 N N . GLY A 1 96 ? 8.730 -5.668 -35.071 1.00 92.12 96 GLY A N 1
ATOM 663 C CA . GLY A 1 96 ? 9.668 -5.621 -36.190 1.00 92.12 96 GLY A CA 1
ATOM 664 C C . GLY A 1 96 ? 10.986 -6.341 -35.895 1.00 92.12 96 GLY A C 1
ATOM 665 O O . GLY A 1 96 ? 11.028 -7.555 -35.717 1.00 92.12 96 GLY A O 1
ATOM 666 N N . THR A 1 97 ? 12.097 -5.603 -35.892 1.00 94.62 97 THR A N 1
ATOM 667 C CA . THR A 1 97 ? 13.432 -6.177 -35.632 1.00 94.62 97 THR A CA 1
ATOM 668 C C . THR A 1 97 ? 13.757 -6.290 -34.144 1.00 94.62 97 THR A C 1
ATOM 670 O O . THR A 1 97 ? 14.765 -6.902 -33.801 1.00 94.62 97 THR A O 1
ATOM 673 N N . GLY A 1 98 ? 12.950 -5.673 -33.275 1.00 95.75 98 GLY A N 1
ATOM 674 C CA . GLY A 1 98 ? 13.121 -5.707 -31.821 1.00 95.75 98 GLY A CA 1
ATOM 675 C C . GLY A 1 98 ? 13.860 -4.496 -31.245 1.00 95.75 98 GLY A C 1
ATOM 676 O O . GLY A 1 98 ? 13.637 -4.131 -30.097 1.00 95.75 98 GLY A O 1
ATOM 677 N N . ILE A 1 99 ? 14.703 -3.812 -32.031 1.00 97.38 99 ILE A N 1
ATOM 678 C CA . ILE A 1 99 ? 15.592 -2.743 -31.525 1.00 97.38 99 ILE A CA 1
ATOM 679 C C . ILE A 1 99 ? 14.977 -1.336 -31.554 1.00 97.38 99 ILE A C 1
ATOM 681 O O . ILE A 1 99 ? 15.460 -0.418 -30.878 1.00 97.38 99 ILE A O 1
ATOM 685 N N . SER A 1 100 ? 13.929 -1.117 -32.349 1.00 97.75 100 SER A N 1
ATOM 686 C CA . SER A 1 100 ? 13.311 0.207 -32.453 1.00 97.75 100 SER A CA 1
ATOM 687 C C . SER A 1 100 ? 12.711 0.647 -31.108 1.00 97.75 100 SER A C 1
ATOM 689 O O . SER A 1 100 ? 12.509 -0.160 -30.198 1.00 97.75 100 SER A O 1
ATOM 691 N N . ALA A 1 101 ? 12.471 1.949 -30.933 1.00 98.06 101 ALA A N 1
ATOM 692 C CA . ALA A 1 101 ? 11.799 2.430 -29.724 1.00 98.06 101 ALA A CA 1
ATOM 693 C C . ALA A 1 101 ? 10.370 1.869 -29.619 1.00 98.06 101 ALA A C 1
ATOM 695 O O . ALA A 1 101 ? 9.914 1.527 -28.529 1.00 98.06 101 ALA A O 1
ATOM 696 N N . GLU A 1 102 ? 9.702 1.708 -30.765 1.00 98.25 102 GLU A N 1
ATOM 697 C CA . GLU A 1 102 ? 8.386 1.086 -30.870 1.00 98.25 102 GLU A CA 1
ATOM 698 C C . GLU A 1 102 ? 8.419 -0.379 -30.422 1.00 98.25 102 GLU A C 1
ATOM 700 O O . GLU A 1 102 ? 7.714 -0.726 -29.473 1.00 98.25 102 GLU A O 1
ATOM 705 N N . ASP A 1 103 ? 9.308 -1.191 -31.001 1.00 98.38 103 ASP A N 1
ATOM 706 C CA . ASP A 1 103 ? 9.444 -2.615 -30.668 1.00 98.38 103 ASP A CA 1
ATOM 707 C C . ASP A 1 103 ? 9.822 -2.827 -29.199 1.00 98.38 103 ASP A C 1
ATOM 709 O O . ASP A 1 103 ? 9.205 -3.626 -28.498 1.00 98.38 103 ASP A O 1
ATOM 713 N N . ARG A 1 104 ? 10.794 -2.066 -28.684 1.00 98.50 104 ARG A N 1
ATOM 714 C CA . ARG A 1 104 ? 11.192 -2.180 -27.276 1.00 98.50 104 ARG A CA 1
ATOM 715 C C . ARG A 1 104 ? 10.069 -1.765 -26.336 1.00 98.50 104 ARG A C 1
ATOM 717 O O . ARG A 1 104 ? 9.858 -2.437 -25.332 1.00 98.50 104 ARG A O 1
ATOM 724 N N . SER A 1 105 ? 9.312 -0.713 -26.663 1.00 98.25 105 SER A N 1
ATOM 725 C CA . SER A 1 105 ? 8.139 -0.325 -25.869 1.00 98.25 105 SER A CA 1
ATOM 726 C C . SER A 1 105 ? 7.052 -1.408 -25.883 1.00 98.25 105 SER A C 1
ATOM 728 O O . SER A 1 105 ? 6.426 -1.653 -24.853 1.00 98.25 105 SER A O 1
ATOM 730 N N . LEU A 1 106 ? 6.863 -2.104 -27.012 1.00 98.44 106 LEU A N 1
ATOM 731 C CA . LEU A 1 106 ? 5.966 -3.255 -27.115 1.00 98.44 106 LEU A CA 1
ATOM 732 C C . LEU A 1 106 ? 6.440 -4.402 -26.213 1.00 98.44 106 LEU A C 1
ATOM 734 O O . LEU A 1 106 ? 5.629 -4.954 -25.472 1.00 98.44 106 LEU A O 1
ATOM 738 N N . THR A 1 107 ? 7.738 -4.713 -26.208 1.00 98.62 107 THR A N 1
ATOM 739 C CA . THR A 1 107 ? 8.322 -5.719 -25.308 1.00 98.62 107 THR A CA 1
ATOM 740 C C . THR A 1 107 ? 8.103 -5.371 -23.837 1.00 98.62 107 THR A C 1
ATOM 742 O O . THR A 1 107 ? 7.656 -6.224 -23.071 1.00 98.62 107 THR A O 1
ATOM 745 N N . VAL A 1 108 ? 8.339 -4.115 -23.435 1.00 98.50 108 VAL A N 1
ATOM 746 C CA . VAL A 1 108 ? 8.083 -3.669 -22.054 1.00 98.50 108 VAL A CA 1
ATOM 747 C C . VAL A 1 108 ? 6.604 -3.824 -21.683 1.00 98.50 108 VAL A C 1
ATOM 749 O O . VAL A 1 108 ? 6.296 -4.394 -20.636 1.00 98.50 108 VAL A O 1
ATOM 752 N N . ARG A 1 109 ? 5.679 -3.369 -22.539 1.00 98.12 109 ARG A N 1
ATOM 753 C CA . ARG A 1 109 ? 4.235 -3.500 -22.280 1.00 98.12 109 ARG A CA 1
ATOM 754 C C . ARG A 1 109 ? 3.780 -4.960 -22.247 1.00 98.12 109 ARG A C 1
ATOM 756 O O . ARG A 1 109 ? 2.930 -5.296 -21.433 1.00 98.12 109 ARG A O 1
ATOM 763 N N . THR A 1 110 ? 4.382 -5.830 -23.061 1.00 98.38 110 THR A N 1
ATOM 764 C CA . THR A 1 110 ? 4.115 -7.281 -23.053 1.00 98.38 110 THR A CA 1
ATOM 765 C C . THR A 1 110 ? 4.509 -7.903 -21.716 1.00 98.38 110 THR A C 1
ATOM 767 O O . THR A 1 110 ? 3.728 -8.654 -21.143 1.00 98.38 110 THR A O 1
ATOM 770 N N . LEU A 1 111 ? 5.674 -7.538 -21.167 1.00 98.25 111 LEU A N 1
ATOM 771 C CA . LEU A 1 111 ? 6.099 -7.974 -19.829 1.00 98.25 111 LEU A CA 1
ATOM 772 C C . LEU A 1 111 ? 5.171 -7.449 -18.716 1.00 98.25 111 LEU A C 1
ATOM 774 O O . LEU A 1 111 ? 5.009 -8.105 -17.689 1.00 98.25 111 LEU A O 1
ATOM 778 N N . ALA A 1 112 ? 4.546 -6.284 -18.912 1.00 97.56 112 ALA A N 1
ATOM 779 C CA . ALA A 1 112 ? 3.599 -5.701 -17.962 1.00 97.56 112 ALA A CA 1
ATOM 780 C C . ALA A 1 112 ? 2.171 -6.271 -18.065 1.00 97.56 112 ALA A C 1
ATOM 782 O O . ALA A 1 112 ? 1.400 -6.142 -17.108 1.00 97.56 112 ALA A O 1
ATOM 783 N N . ASP A 1 113 ? 1.816 -6.916 -19.180 1.00 96.81 113 ASP A N 1
ATOM 784 C CA . ASP A 1 113 ? 0.466 -7.419 -19.437 1.00 96.81 113 ASP A CA 1
ATOM 785 C C . ASP A 1 113 ? 0.120 -8.599 -18.498 1.00 96.81 113 ASP A C 1
ATOM 787 O O . ASP A 1 113 ? 0.840 -9.607 -18.496 1.00 96.81 113 ASP A O 1
ATOM 791 N N . PRO A 1 114 ? -0.974 -8.539 -17.703 1.00 94.12 114 PRO A N 1
ATOM 792 C CA . PRO A 1 114 ? -1.476 -9.680 -16.926 1.00 94.12 114 PRO A CA 1
ATOM 793 C C . PRO A 1 114 ? -1.751 -10.947 -17.744 1.00 94.12 114 PRO A C 1
ATOM 795 O O . PRO A 1 114 ? -1.675 -12.039 -17.186 1.00 94.12 114 PRO A O 1
ATOM 798 N N . ALA A 1 115 ? -2.112 -10.811 -19.020 1.00 95.00 115 ALA A N 1
ATOM 799 C CA . ALA A 1 115 ? -2.440 -11.925 -19.904 1.00 95.00 115 ALA A CA 1
ATOM 800 C C . ALA A 1 115 ? -1.216 -12.488 -20.644 1.00 95.00 115 ALA A C 1
ATOM 802 O O . ALA A 1 115 ? -1.306 -13.575 -21.212 1.00 95.00 115 ALA A O 1
ATOM 803 N N . GLY A 1 116 ? -0.082 -11.777 -20.618 1.00 93.81 116 GLY A N 1
ATOM 804 C CA . GLY A 1 116 ? 1.148 -12.192 -21.289 1.00 93.81 116 GLY A CA 1
ATOM 805 C C . GLY A 1 116 ? 1.721 -13.515 -20.769 1.00 93.81 116 GLY A C 1
ATOM 806 O O . GLY A 1 116 ? 1.486 -13.945 -19.635 1.00 93.81 116 GLY A O 1
ATOM 807 N N . SER A 1 117 ? 2.501 -14.181 -21.606 1.00 95.31 117 SER A N 1
ATOM 808 C CA . SER A 1 117 ? 3.096 -15.475 -21.300 1.00 95.31 117 SER A CA 1
ATOM 809 C C . SER A 1 117 ? 4.450 -15.656 -21.981 1.00 95.31 117 SER A C 1
ATOM 811 O O . SER A 1 117 ? 4.859 -14.883 -22.846 1.00 95.31 117 SER A O 1
ATOM 813 N N . CYS A 1 118 ? 5.152 -16.733 -21.625 1.00 95.56 118 CYS A N 1
ATOM 814 C CA . CYS A 1 118 ? 6.404 -17.108 -22.282 1.00 95.56 118 CYS A CA 1
ATOM 815 C C . CYS A 1 118 ? 6.291 -17.276 -23.810 1.00 95.56 118 CYS A C 1
ATOM 817 O O . CYS A 1 118 ? 7.306 -17.139 -24.495 1.00 95.56 118 CYS A O 1
ATOM 819 N N . LEU A 1 119 ? 5.087 -17.563 -24.328 1.00 95.94 119 LEU A N 1
ATOM 820 C CA . LEU A 1 119 ? 4.813 -17.748 -25.754 1.00 95.94 119 LEU A CA 1
ATOM 821 C C . LEU A 1 119 ? 4.787 -16.432 -26.527 1.00 95.94 119 LEU A C 1
ATOM 823 O O . LEU A 1 119 ? 4.912 -16.465 -27.742 1.00 95.94 119 LEU A O 1
ATOM 827 N N . ASP A 1 120 ? 4.665 -15.299 -25.838 1.00 97.12 120 ASP A N 1
ATOM 828 C CA . ASP A 1 120 ? 4.619 -13.969 -26.446 1.00 97.12 120 ASP A CA 1
ATOM 829 C C . ASP A 1 120 ? 6.019 -13.358 -26.607 1.00 97.12 120 ASP A C 1
ATOM 831 O O . ASP A 1 120 ? 6.155 -12.226 -27.067 1.00 97.12 120 ASP A O 1
ATOM 835 N N . LEU A 1 121 ? 7.073 -14.097 -26.234 1.00 97.81 121 LEU A N 1
ATOM 836 C CA . LEU A 1 121 ? 8.454 -13.621 -26.207 1.00 97.81 121 LEU A CA 1
ATOM 837 C C . LEU A 1 121 ? 9.394 -14.506 -27.034 1.00 97.81 121 LEU A C 1
ATOM 839 O O . LEU A 1 121 ? 9.414 -15.732 -26.906 1.00 97.81 121 LEU A O 1
ATOM 843 N N . SER A 1 122 ? 10.270 -13.862 -27.799 1.00 96.75 122 SER A N 1
ATOM 844 C CA . SER A 1 122 ? 11.443 -14.474 -28.431 1.00 96.75 122 SER A CA 1
ATOM 845 C C . SER A 1 122 ? 12.715 -14.224 -27.614 1.00 96.75 122 SER A C 1
ATOM 847 O O . SER A 1 122 ? 12.773 -13.302 -26.799 1.00 96.75 122 SER A O 1
ATOM 849 N N . ARG A 1 123 ? 13.722 -15.089 -27.793 1.00 95.44 123 ARG A N 1
ATOM 850 C CA . ARG A 1 123 ? 15.029 -15.034 -27.114 1.00 95.44 123 ARG A CA 1
ATOM 851 C C . ARG A 1 123 ? 16.152 -15.400 -28.101 1.00 95.44 123 ARG A C 1
ATOM 853 O O . ARG A 1 123 ? 15.984 -16.390 -28.818 1.00 95.44 123 ARG A O 1
ATOM 860 N N . PRO A 1 124 ? 17.310 -14.711 -28.088 1.00 95.94 124 PRO A N 1
ATOM 861 C CA . PRO A 1 124 ? 17.559 -13.452 -27.380 1.00 95.94 124 PRO A CA 1
ATOM 862 C C . PRO A 1 124 ? 16.751 -12.294 -27.995 1.00 95.94 124 PRO A C 1
ATOM 864 O O . PRO A 1 124 ? 16.160 -12.451 -29.059 1.00 95.94 124 PRO A O 1
ATOM 867 N N . GLY A 1 125 ? 16.755 -11.138 -27.335 1.00 96.75 125 GLY A N 1
ATOM 868 C CA . GLY A 1 125 ? 16.172 -9.895 -27.851 1.00 96.75 125 GLY A CA 1
ATOM 869 C C . GLY A 1 125 ? 16.914 -8.649 -27.368 1.00 96.75 125 GLY A C 1
ATOM 870 O O . GLY A 1 125 ? 18.092 -8.730 -27.001 1.00 96.75 125 GLY A O 1
ATOM 871 N N . HIS A 1 126 ? 16.237 -7.502 -27.346 1.00 98.25 126 HIS A N 1
ATOM 872 C CA . HIS A 1 126 ? 16.853 -6.190 -27.109 1.00 98.25 126 HIS A CA 1
ATOM 873 C C . HIS A 1 126 ? 16.420 -5.517 -25.799 1.00 98.25 126 HIS A C 1
ATOM 875 O O . HIS A 1 126 ? 16.885 -4.417 -25.489 1.00 98.25 126 HIS A O 1
ATOM 881 N N . VAL A 1 127 ? 15.558 -6.167 -25.017 1.00 98.50 127 VAL A N 1
ATOM 882 C CA . VAL A 1 127 ? 15.195 -5.755 -23.656 1.00 98.50 127 VAL A CA 1
ATOM 883 C C . VAL A 1 127 ? 15.737 -6.779 -22.665 1.00 98.50 127 VAL A C 1
ATOM 885 O O . VAL A 1 127 ? 15.613 -7.979 -22.896 1.00 98.50 127 VAL A O 1
ATOM 888 N N . VAL A 1 128 ? 16.346 -6.325 -21.565 1.00 98.44 128 VAL A N 1
ATOM 889 C CA . VAL A 1 128 ? 16.935 -7.212 -20.546 1.00 98.44 128 VAL A CA 1
ATOM 890 C C . VAL A 1 128 ? 16.082 -7.206 -19.277 1.00 98.44 128 VAL A C 1
ATOM 892 O O . VAL A 1 128 ? 16.146 -6.246 -18.503 1.00 98.44 128 VAL A O 1
ATOM 895 N N . PRO A 1 129 ? 15.289 -8.254 -19.008 1.00 98.19 129 PRO A N 1
ATOM 896 C CA . PRO A 1 129 ? 14.529 -8.307 -17.773 1.00 98.19 129 PRO A CA 1
ATOM 897 C C . PRO A 1 129 ? 15.432 -8.571 -16.563 1.00 98.19 129 PRO A C 1
ATOM 899 O O . PRO A 1 129 ? 16.409 -9.324 -16.646 1.00 98.19 129 PRO A O 1
ATOM 902 N N . ILE A 1 130 ? 15.065 -7.984 -15.428 1.00 95.75 130 ILE A N 1
ATOM 903 C CA . ILE A 1 130 ? 15.692 -8.177 -14.122 1.00 95.75 130 ILE A CA 1
ATOM 904 C C . ILE A 1 130 ? 14.641 -8.785 -13.196 1.00 95.75 130 ILE A C 1
ATOM 906 O O . ILE A 1 130 ? 13.618 -8.156 -12.929 1.00 95.75 130 ILE A O 1
ATOM 910 N N . ARG A 1 131 ? 14.895 -9.993 -12.690 1.00 93.44 131 ARG A N 1
ATOM 911 C CA . ARG A 1 131 ? 14.073 -10.601 -11.642 1.00 93.44 131 ARG A CA 1
ATOM 912 C C . ARG A 1 131 ? 14.329 -9.878 -10.323 1.00 93.44 131 ARG A C 1
ATOM 914 O O . ARG A 1 131 ? 15.471 -9.843 -9.864 1.00 93.44 131 ARG A O 1
ATOM 921 N N . VAL A 1 132 ? 13.267 -9.357 -9.718 1.00 91.25 132 VAL A N 1
ATOM 922 C CA . VAL A 1 132 ? 13.279 -8.773 -8.373 1.00 91.25 132 VAL A CA 1
ATOM 923 C C . VAL A 1 132 ? 12.507 -9.640 -7.379 1.00 91.25 132 VAL A C 1
ATOM 925 O O . VAL A 1 132 ? 11.754 -10.532 -7.773 1.00 91.25 132 VAL A O 1
ATOM 928 N N . ALA A 1 133 ? 12.708 -9.392 -6.084 1.00 81.12 133 ALA A N 1
ATOM 929 C CA . ALA A 1 133 ? 11.918 -10.022 -5.032 1.00 81.12 133 ALA A CA 1
ATOM 930 C C . ALA A 1 133 ? 10.441 -9.590 -5.099 1.00 81.12 133 ALA A C 1
ATOM 932 O O . ALA A 1 133 ? 10.128 -8.453 -5.458 1.00 81.12 133 ALA A O 1
ATOM 933 N N . ASP A 1 134 ? 9.533 -10.493 -4.722 1.00 73.94 134 ASP A N 1
ATOM 934 C CA . ASP A 1 134 ? 8.084 -10.245 -4.764 1.00 73.94 134 ASP A CA 1
ATOM 935 C C . ASP A 1 134 ? 7.608 -9.240 -3.696 1.00 73.94 134 ASP A C 1
ATOM 937 O O . ASP A 1 134 ? 6.533 -8.660 -3.836 1.00 73.94 134 ASP A O 1
ATOM 941 N N . ASP A 1 135 ? 8.400 -9.004 -2.641 1.00 65.06 135 ASP A N 1
ATOM 942 C CA . ASP A 1 135 ? 8.082 -8.054 -1.563 1.00 65.06 135 ASP A CA 1
ATOM 943 C C . ASP A 1 135 ? 8.335 -6.585 -1.952 1.00 65.06 135 ASP A C 1
ATOM 945 O O . ASP A 1 135 ? 7.891 -5.662 -1.266 1.00 65.06 135 ASP A O 1
ATOM 949 N N . GLY A 1 136 ? 9.015 -6.370 -3.082 1.00 59.78 136 GLY A N 1
ATOM 950 C CA . GLY A 1 136 ? 8.921 -5.170 -3.891 1.00 59.78 136 GLY A CA 1
ATOM 951 C C . GLY A 1 136 ? 9.345 -3.856 -3.249 1.00 59.78 136 GLY A C 1
ATOM 952 O O . GLY A 1 136 ? 8.909 -2.847 -3.785 1.00 59.78 136 GLY A O 1
ATOM 953 N N . THR A 1 137 ? 10.122 -3.804 -2.150 1.00 60.75 137 THR A N 1
ATOM 954 C CA . THR A 1 137 ? 11.004 -2.648 -1.800 1.00 60.75 137 THR A CA 1
ATOM 955 C C . THR A 1 137 ? 11.629 -2.644 -0.414 1.00 60.75 137 THR A C 1
ATOM 957 O O . THR A 1 137 ? 12.712 -2.089 -0.243 1.00 60.75 137 THR A O 1
ATOM 960 N N . ALA A 1 138 ? 10.950 -3.155 0.612 1.00 50.56 138 ALA A N 1
ATOM 961 C CA . ALA A 1 138 ? 11.358 -2.842 1.987 1.00 50.56 138 ALA A CA 1
ATOM 962 C C . ALA A 1 138 ? 12.640 -3.580 2.412 1.00 50.56 138 ALA A C 1
ATOM 964 O O . ALA A 1 138 ? 13.446 -3.041 3.171 1.00 50.56 138 ALA A O 1
ATOM 965 N N . SER A 1 139 ? 12.846 -4.790 1.889 1.00 57.19 139 SER A N 1
ATOM 966 C CA . SER A 1 139 ? 13.992 -5.641 2.231 1.00 57.19 139 SER A CA 1
ATOM 967 C C . SER A 1 139 ? 15.187 -5.450 1.287 1.00 57.19 139 SER A C 1
ATOM 969 O O . SER A 1 139 ? 16.296 -5.883 1.601 1.00 57.19 139 SER A O 1
ATOM 971 N N . HIS A 1 140 ? 14.986 -4.778 0.145 1.00 68.56 140 HIS A N 1
ATOM 972 C CA . HIS A 1 140 ? 15.963 -4.670 -0.938 1.00 68.56 140 HIS A CA 1
ATOM 973 C C . HIS A 1 140 ? 16.088 -3.220 -1.426 1.00 68.56 140 HIS A C 1
ATOM 975 O O . HIS A 1 140 ? 15.202 -2.681 -2.079 1.00 68.56 140 HIS A O 1
ATOM 981 N N . ARG A 1 141 ? 17.225 -2.588 -1.114 1.00 83.69 141 ARG A N 1
ATOM 982 C CA . ARG A 1 141 ? 17.519 -1.174 -1.417 1.00 83.69 141 ARG A CA 1
ATOM 983 C C . ARG A 1 141 ? 18.047 -0.928 -2.837 1.00 83.69 141 ARG A C 1
ATOM 985 O O . ARG A 1 141 ? 18.532 0.156 -3.119 1.00 83.69 141 ARG A O 1
ATOM 992 N N . ALA A 1 142 ? 18.018 -1.920 -3.720 1.00 87.50 142 ALA A N 1
ATOM 993 C CA . ALA A 1 142 ? 18.570 -1.774 -5.062 1.00 87.50 142 ALA A CA 1
ATOM 994 C C . ALA A 1 142 ? 17.569 -1.100 -6.023 1.00 87.50 142 ALA A C 1
ATOM 996 O O . ALA A 1 142 ? 16.353 -1.213 -5.870 1.00 87.50 142 ALA A O 1
ATOM 997 N N . LEU A 1 143 ? 18.096 -0.368 -7.015 1.00 91.25 143 LEU A N 1
ATOM 998 C CA . LEU A 1 143 ? 17.303 0.420 -7.972 1.00 91.25 143 LEU A CA 1
ATOM 999 C C . LEU A 1 143 ? 16.125 -0.345 -8.615 1.00 91.25 143 LEU A C 1
ATOM 1001 O O . LEU A 1 143 ? 15.027 0.213 -8.628 1.00 91.25 143 LEU A O 1
ATOM 1005 N N . PRO A 1 144 ? 16.292 -1.579 -9.144 1.00 93.25 144 PRO A N 1
ATOM 1006 C CA . PRO A 1 144 ? 15.189 -2.321 -9.761 1.00 93.25 144 PRO A CA 1
ATOM 1007 C C . PRO A 1 144 ? 14.032 -2.603 -8.794 1.00 93.25 144 PRO A C 1
ATOM 1009 O O . PRO A 1 144 ? 12.872 -2.399 -9.145 1.00 93.25 144 PRO A O 1
ATOM 1012 N N . GLU A 1 145 ? 14.340 -3.028 -7.569 1.00 91.81 145 GLU A N 1
ATOM 1013 C CA . GLU A 1 145 ? 13.368 -3.304 -6.514 1.00 91.81 145 GLU A CA 1
ATOM 1014 C C . GLU A 1 145 ? 12.627 -2.025 -6.133 1.00 91.81 145 GLU A C 1
ATOM 1016 O O . GLU A 1 145 ? 11.397 -2.006 -6.095 1.00 91.81 145 GLU A O 1
ATOM 1021 N N . VAL A 1 146 ? 13.373 -0.933 -5.947 1.00 93.00 146 VAL A N 1
ATOM 1022 C CA . VAL A 1 146 ? 12.826 0.380 -5.598 1.00 93.00 146 VAL A CA 1
ATOM 1023 C C . VAL A 1 146 ? 11.918 0.952 -6.675 1.00 93.00 146 VAL A C 1
ATOM 1025 O O . VAL A 1 146 ? 10.851 1.484 -6.361 1.00 93.00 146 VAL A O 1
ATOM 1028 N N . ALA A 1 147 ? 12.277 0.772 -7.942 1.00 94.88 147 ALA A N 1
ATOM 1029 C CA . ALA A 1 147 ? 11.427 1.147 -9.059 1.00 94.88 147 ALA A CA 1
ATOM 1030 C C . ALA A 1 147 ? 10.111 0.353 -9.081 1.00 94.88 147 ALA A C 1
ATOM 1032 O O . ALA A 1 147 ? 9.050 0.950 -9.265 1.00 94.88 147 ALA A O 1
ATOM 1033 N N . VAL A 1 148 ? 10.149 -0.963 -8.839 1.00 93.81 148 VAL A N 1
ATOM 1034 C CA . VAL A 1 148 ? 8.933 -1.792 -8.763 1.00 93.81 148 VAL A CA 1
ATOM 1035 C C . VAL A 1 148 ? 8.036 -1.359 -7.605 1.00 93.81 148 VAL A C 1
ATOM 1037 O O . VAL A 1 148 ? 6.826 -1.220 -7.798 1.00 93.81 148 VAL A O 1
ATOM 1040 N N . GLY A 1 149 ? 8.598 -1.066 -6.431 1.00 90.50 149 GLY A N 1
ATOM 1041 C CA . GLY A 1 149 ? 7.821 -0.555 -5.298 1.00 90.50 149 GLY A CA 1
ATOM 1042 C C . GLY A 1 149 ? 7.184 0.804 -5.569 1.00 90.50 149 GLY A C 1
ATOM 1043 O O . GLY A 1 149 ? 6.021 1.025 -5.230 1.00 90.50 149 GLY A O 1
ATOM 1044 N N . LEU A 1 150 ? 7.905 1.699 -6.248 1.00 92.06 150 LEU A N 1
ATOM 1045 C CA . LEU A 1 150 ? 7.389 3.012 -6.628 1.00 92.06 150 LEU A CA 1
ATOM 1046 C C . LEU A 1 150 ? 6.248 2.912 -7.658 1.00 92.06 150 LEU A C 1
ATOM 1048 O O . LEU A 1 150 ? 5.217 3.566 -7.496 1.00 92.06 150 LEU A O 1
ATOM 1052 N N . VAL A 1 151 ? 6.394 2.059 -8.679 1.00 93.62 151 VAL A N 1
ATOM 1053 C CA . VAL A 1 151 ? 5.334 1.782 -9.667 1.00 93.62 151 VAL A CA 1
ATOM 1054 C C . VAL A 1 151 ? 4.126 1.115 -8.999 1.00 93.62 151 VAL A C 1
ATOM 1056 O O . VAL A 1 151 ? 2.985 1.499 -9.256 1.00 93.62 151 VAL A O 1
ATOM 1059 N N . THR A 1 152 ? 4.356 0.190 -8.069 1.00 89.44 152 THR A N 1
ATOM 1060 C CA . THR A 1 152 ? 3.281 -0.440 -7.286 1.00 89.44 152 THR A CA 1
ATOM 1061 C C . THR A 1 152 ? 2.522 0.603 -6.466 1.00 89.44 152 THR A C 1
ATOM 1063 O O . THR A 1 152 ? 1.291 0.614 -6.470 1.00 89.44 152 THR A O 1
ATOM 1066 N N . ALA A 1 153 ? 3.227 1.552 -5.842 1.00 86.88 153 ALA A N 1
ATOM 1067 C CA . ALA A 1 153 ? 2.597 2.654 -5.121 1.00 86.88 153 ALA A CA 1
ATOM 1068 C C . ALA A 1 153 ? 1.817 3.619 -6.035 1.00 86.88 153 ALA A C 1
ATOM 1070 O O . ALA A 1 153 ? 0.867 4.273 -5.599 1.00 86.88 153 ALA A O 1
ATOM 1071 N N . ALA A 1 154 ? 2.135 3.671 -7.330 1.00 89.44 154 ALA A N 1
ATOM 1072 C CA . ALA A 1 154 ? 1.306 4.348 -8.327 1.00 89.44 154 ALA A CA 1
ATOM 1073 C C . ALA A 1 154 ? -0.027 3.626 -8.601 1.00 89.44 154 ALA A C 1
ATOM 1075 O O . ALA A 1 154 ? -0.923 4.222 -9.203 1.00 89.44 154 ALA A O 1
ATOM 1076 N N . GLY A 1 155 ? -0.233 2.418 -8.069 1.00 86.94 155 GLY A N 1
ATOM 1077 C CA . GLY A 1 155 ? -1.411 1.587 -8.323 1.00 86.94 155 GLY A CA 1
ATOM 1078 C C . GLY A 1 155 ? -1.351 0.886 -9.680 1.00 86.94 155 GLY A C 1
ATOM 1079 O O . GLY A 1 155 ? -2.398 0.549 -10.229 1.00 86.94 155 GLY A O 1
ATOM 1080 N N . LEU A 1 156 ? -0.140 0.723 -10.212 1.00 91.94 156 LEU A N 1
ATOM 1081 C CA . LEU A 1 156 ? 0.157 0.142 -11.515 1.00 91.94 156 LEU A CA 1
ATOM 1082 C C . LEU A 1 156 ? 0.724 -1.277 -11.358 1.00 91.94 156 LEU A C 1
ATOM 1084 O O . LEU A 1 156 ? 1.080 -1.708 -10.257 1.00 91.94 156 LEU A O 1
ATOM 1088 N N . ARG A 1 157 ? 0.802 -2.018 -12.464 1.00 92.00 157 ARG A N 1
ATOM 1089 C CA . ARG A 1 157 ? 1.446 -3.333 -12.548 1.00 92.00 157 ARG A CA 1
ATOM 1090 C C . ARG A 1 157 ? 2.888 -3.238 -12.039 1.00 92.00 157 ARG A C 1
ATOM 1092 O O . ARG A 1 157 ? 3.583 -2.308 -12.439 1.00 92.00 157 ARG A O 1
ATOM 1099 N N . PRO A 1 158 ? 3.367 -4.195 -11.219 1.00 93.12 158 PRO A N 1
ATOM 1100 C CA . PRO A 1 158 ? 4.691 -4.162 -10.585 1.00 93.12 158 PRO A CA 1
ATOM 1101 C C . PRO A 1 158 ? 5.821 -4.492 -11.581 1.00 93.12 158 PRO A C 1
ATOM 1103 O O . PRO A 1 158 ? 6.605 -5.419 -11.390 1.00 93.12 158 PRO A O 1
ATOM 1106 N N . VAL A 1 159 ? 5.880 -3.739 -12.677 1.00 96.75 159 VAL A N 1
ATOM 1107 C CA . VAL A 1 159 ? 6.851 -3.854 -13.760 1.00 96.75 159 VAL A CA 1
ATOM 1108 C C . VAL A 1 159 ? 7.375 -2.459 -14.060 1.00 96.75 159 VAL A C 1
ATOM 1110 O O . VAL A 1 159 ? 6.595 -1.553 -14.361 1.00 96.75 159 VAL A O 1
ATOM 1113 N N . ALA A 1 160 ? 8.690 -2.276 -13.985 1.00 97.88 160 ALA A N 1
ATOM 1114 C CA . ALA A 1 160 ? 9.327 -0.979 -14.190 1.00 97.88 160 ALA A CA 1
ATOM 1115 C C . ALA A 1 160 ? 10.414 -1.074 -15.260 1.00 97.88 160 ALA A C 1
ATOM 1117 O O . ALA A 1 160 ? 11.290 -1.930 -15.183 1.00 97.88 160 ALA A O 1
ATOM 1118 N N . ALA A 1 161 ? 10.379 -0.183 -16.247 1.00 98.38 161 ALA A N 1
ATOM 1119 C CA . ALA A 1 161 ? 11.461 -0.017 -17.207 1.00 98.38 161 ALA A CA 1
ATOM 1120 C C . ALA A 1 161 ? 12.490 0.971 -16.656 1.00 98.38 161 ALA A C 1
ATOM 1122 O O . ALA A 1 161 ? 12.119 2.066 -16.234 1.00 98.38 161 ALA A O 1
ATOM 1123 N N . LEU A 1 162 ? 13.769 0.598 -16.681 1.00 97.75 162 LEU A N 1
ATOM 1124 C CA . LEU A 1 162 ? 14.875 1.428 -16.218 1.00 97.75 162 LEU A CA 1
ATOM 1125 C C . LEU A 1 162 ? 15.956 1.533 -17.292 1.00 97.75 162 LEU A C 1
ATOM 1127 O O . LEU A 1 162 ? 16.382 0.528 -17.868 1.00 97.75 162 LEU A O 1
ATOM 1131 N N . THR A 1 163 ? 16.454 2.747 -17.512 1.00 96.56 163 THR A N 1
ATOM 1132 C CA . THR A 1 163 ? 17.683 2.987 -18.281 1.00 96.56 163 THR A CA 1
ATOM 1133 C C . THR A 1 163 ? 18.605 3.895 -17.484 1.00 96.56 163 THR A C 1
ATOM 1135 O O . THR A 1 163 ? 18.225 5.016 -17.145 1.00 96.56 163 THR A O 1
ATOM 1138 N N . ALA A 1 164 ? 19.814 3.412 -17.186 1.00 93.94 164 ALA A N 1
ATOM 1139 C CA . ALA A 1 164 ? 20.818 4.196 -16.475 1.00 93.94 164 ALA A CA 1
ATOM 1140 C C . ALA A 1 164 ? 21.218 5.431 -17.294 1.00 93.94 164 ALA A C 1
ATOM 1142 O O . ALA A 1 164 ? 21.507 5.314 -18.491 1.00 93.94 164 ALA A O 1
ATOM 1143 N N . LEU A 1 165 ? 21.231 6.586 -16.635 1.00 92.06 165 LEU A N 1
ATOM 1144 C CA . LEU A 1 165 ? 21.681 7.856 -17.185 1.00 92.06 165 LEU A CA 1
ATOM 1145 C C . LEU A 1 165 ? 23.208 7.885 -17.246 1.00 92.06 165 LEU A C 1
ATOM 1147 O O . LEU A 1 165 ? 23.894 7.423 -16.335 1.00 92.06 165 LEU A O 1
ATOM 1151 N N . VAL A 1 166 ? 23.728 8.440 -18.333 1.00 85.94 166 VAL A N 1
ATOM 1152 C CA . VAL A 1 166 ? 25.162 8.647 -18.554 1.00 85.94 166 VAL A CA 1
ATOM 1153 C C . VAL A 1 166 ? 25.410 10.149 -18.651 1.00 85.94 166 VAL A C 1
ATOM 1155 O O . VAL A 1 166 ? 24.552 10.882 -19.131 1.00 85.94 166 VAL A O 1
ATOM 1158 N N . GLY A 1 167 ? 26.527 10.636 -18.111 1.00 66.69 167 GLY A N 1
ATOM 1159 C CA . GLY A 1 167 ? 26.772 12.072 -18.031 1.00 66.69 167 GLY A CA 1
ATOM 1160 C C . GLY A 1 167 ? 27.284 12.633 -19.356 1.00 66.69 167 GLY A C 1
ATOM 1161 O O . GLY A 1 167 ? 28.208 12.076 -19.943 1.00 66.69 167 GLY A O 1
ATOM 1162 N N . ASP A 1 168 ? 26.761 13.787 -19.772 1.00 59.19 168 ASP A N 1
ATOM 1163 C CA . ASP A 1 168 ? 27.291 14.536 -20.924 1.00 59.19 168 ASP A CA 1
ATOM 1164 C C . ASP A 1 168 ? 28.595 15.291 -20.587 1.00 59.19 168 ASP A C 1
ATOM 1166 O O . ASP A 1 168 ? 29.407 15.593 -21.462 1.00 59.19 168 ASP A O 1
ATOM 1170 N N . LEU A 1 169 ? 28.814 15.601 -19.302 1.00 51.38 169 LEU A N 1
ATOM 1171 C CA . LEU A 1 169 ? 29.848 16.538 -18.836 1.00 51.38 169 LEU A CA 1
ATOM 1172 C C . LEU A 1 169 ? 31.268 15.950 -18.762 1.00 51.38 169 LEU A C 1
ATOM 1174 O O . LEU A 1 169 ? 32.235 16.701 -18.643 1.00 51.38 169 LEU A O 1
ATOM 1178 N N . ALA A 1 170 ? 31.416 14.631 -18.865 1.00 46.53 170 ALA A N 1
ATOM 1179 C CA . ALA A 1 170 ? 32.709 13.976 -19.020 1.00 46.53 170 ALA A CA 1
ATOM 1180 C C . ALA A 1 170 ? 32.526 12.739 -19.909 1.00 46.53 170 ALA A C 1
ATOM 1182 O O . ALA A 1 170 ? 31.804 11.828 -19.499 1.00 46.53 170 ALA A O 1
ATOM 1183 N N . PRO A 1 171 ? 33.164 12.664 -21.094 1.00 53.72 171 PRO A N 1
ATOM 1184 C CA . PRO A 1 171 ? 33.122 11.468 -21.927 1.00 53.72 171 PRO A CA 1
ATOM 1185 C C . PRO A 1 171 ? 33.509 10.225 -21.106 1.00 53.72 171 PRO A C 1
ATOM 1187 O O . PRO A 1 171 ? 34.679 10.035 -20.782 1.00 53.72 171 PRO A O 1
ATOM 1190 N N . GLY A 1 172 ? 32.518 9.398 -20.751 1.00 56.66 172 GLY A N 1
ATOM 1191 C CA . GLY A 1 172 ? 32.701 8.092 -20.105 1.00 56.66 172 GLY A CA 1
ATOM 1192 C C . GLY A 1 172 ? 32.331 7.959 -18.618 1.00 56.66 172 GLY A C 1
ATOM 1193 O O . GLY A 1 172 ? 32.478 6.857 -18.098 1.00 56.66 172 GLY A O 1
ATOM 1194 N N . GLY A 1 173 ? 31.859 9.008 -17.930 1.00 67.81 173 GLY A N 1
ATOM 1195 C CA . GLY A 1 173 ? 31.492 8.942 -16.502 1.00 67.81 173 GLY A CA 1
ATOM 1196 C C . GLY A 1 173 ? 29.983 8.890 -16.224 1.00 67.81 173 GLY A C 1
ATOM 1197 O O . GLY A 1 173 ? 29.176 9.413 -16.996 1.00 67.81 173 GLY A O 1
ATOM 1198 N N . LEU A 1 174 ? 29.592 8.299 -15.090 1.00 77.25 174 LEU A N 1
ATOM 1199 C CA . LEU A 1 174 ? 28.238 8.454 -14.549 1.00 77.25 174 LEU A CA 1
ATOM 1200 C C . LEU A 1 174 ? 28.055 9.869 -13.972 1.00 77.25 174 LEU A C 1
ATOM 1202 O O . LEU A 1 174 ? 28.993 10.414 -13.379 1.00 77.25 174 LEU A O 1
ATOM 1206 N N . PRO A 1 175 ? 26.873 10.487 -14.134 1.00 82.19 175 PRO A N 1
ATOM 1207 C CA . PRO A 1 175 ? 26.599 11.778 -13.526 1.00 82.19 175 PRO A CA 1
ATOM 1208 C C . PRO A 1 175 ? 26.515 11.617 -12.003 1.00 82.19 175 PRO A C 1
ATOM 1210 O O . PRO A 1 175 ? 25.904 10.680 -11.495 1.00 82.19 175 PRO A O 1
ATOM 1213 N N . GLY A 1 176 ? 27.115 12.550 -11.265 1.00 87.88 176 GLY A N 1
ATOM 1214 C CA . GLY A 1 176 ? 26.876 12.656 -9.826 1.00 87.88 176 GLY A CA 1
ATOM 1215 C C . GLY A 1 176 ? 25.444 13.110 -9.524 1.00 87.88 176 GLY A C 1
ATOM 1216 O O . GLY A 1 176 ? 24.721 13.553 -10.419 1.00 87.88 176 GLY A O 1
ATOM 1217 N N . ARG A 1 177 ? 25.055 13.062 -8.245 1.00 90.56 177 ARG A N 1
ATOM 1218 C CA . ARG A 1 177 ? 23.712 13.442 -7.775 1.00 90.56 177 ARG A CA 1
ATOM 1219 C C . ARG A 1 177 ? 23.244 14.807 -8.295 1.00 90.56 177 ARG A C 1
ATOM 1221 O O . ARG A 1 177 ? 22.173 14.881 -8.883 1.00 90.56 177 ARG A O 1
ATOM 1228 N N . ASP A 1 178 ? 24.065 15.849 -8.165 1.00 90.31 178 ASP A N 1
ATOM 1229 C CA . ASP A 1 178 ? 23.719 17.199 -8.639 1.00 90.31 178 ASP A CA 1
ATOM 1230 C C . ASP A 1 178 ? 23.452 17.234 -10.154 1.00 90.31 178 ASP A C 1
ATOM 1232 O O . ASP A 1 178 ? 22.568 17.946 -10.624 1.00 90.31 178 ASP A O 1
ATOM 1236 N N . GLY A 1 179 ? 24.193 16.434 -10.930 1.00 91.00 179 GLY A N 1
ATOM 1237 C CA . GLY A 1 179 ? 23.989 16.306 -12.373 1.00 91.00 179 GLY A CA 1
ATOM 1238 C C . GLY A 1 179 ? 22.684 15.589 -12.721 1.00 91.00 179 GLY A C 1
ATOM 1239 O O . GLY A 1 179 ? 22.011 15.974 -13.671 1.00 91.00 179 GLY A O 1
ATOM 1240 N N . LEU A 1 180 ? 22.297 14.585 -11.932 1.00 93.44 180 LEU A N 1
ATOM 1241 C CA . LEU A 1 180 ? 21.024 13.876 -12.080 1.00 93.44 180 LEU A CA 1
ATOM 1242 C C . LEU A 1 180 ? 19.827 14.759 -11.713 1.00 93.44 180 LEU A C 1
ATOM 1244 O O . LEU A 1 180 ? 18.820 14.753 -12.419 1.00 93.44 180 LEU A O 1
ATOM 1248 N N . GLU A 1 181 ? 19.940 15.540 -10.638 1.00 93.44 181 GLU A N 1
ATOM 1249 C CA . GLU A 1 181 ? 18.917 16.511 -10.237 1.00 93.44 181 GLU A CA 1
ATOM 1250 C C . GLU A 1 181 ? 18.784 17.636 -11.282 1.00 93.44 181 GLU A C 1
ATOM 1252 O O . GLU A 1 181 ? 17.667 18.021 -11.634 1.00 93.44 181 GLU A O 1
ATOM 1257 N N . ALA A 1 182 ? 19.901 18.110 -11.849 1.00 93.06 182 ALA A N 1
ATOM 1258 C CA . ALA A 1 182 ? 19.896 19.080 -12.944 1.00 93.06 182 ALA A CA 1
ATOM 1259 C C . ALA A 1 182 ? 19.265 18.515 -14.227 1.00 93.06 182 ALA A C 1
ATOM 1261 O O . ALA A 1 182 ? 18.438 19.188 -14.836 1.00 93.06 182 ALA A O 1
ATOM 1262 N N . PHE A 1 183 ? 19.595 17.273 -14.599 1.00 93.88 183 PHE A N 1
ATOM 1263 C CA . PHE A 1 183 ? 18.981 16.575 -15.731 1.00 93.88 183 PHE A CA 1
ATOM 1264 C C . PHE A 1 183 ? 17.461 16.457 -15.561 1.00 93.88 183 PHE A C 1
ATOM 1266 O O . PHE A 1 183 ? 16.698 16.740 -16.483 1.00 93.88 183 PHE A O 1
ATOM 1273 N N . ALA A 1 184 ? 17.008 16.068 -14.366 1.00 95.94 184 ALA A N 1
ATOM 1274 C CA . ALA A 1 184 ? 15.586 15.968 -14.074 1.00 95.94 184 ALA A CA 1
ATOM 1275 C C . ALA A 1 184 ? 14.887 17.330 -14.216 1.00 95.94 184 ALA A C 1
ATOM 1277 O O . ALA A 1 184 ? 13.840 17.415 -14.850 1.00 95.94 184 ALA A O 1
ATOM 1278 N N . ALA A 1 185 ? 15.498 18.404 -13.705 1.00 95.69 185 ALA A N 1
ATOM 1279 C CA . ALA A 1 185 ? 14.967 19.758 -13.839 1.00 95.69 185 ALA A CA 1
ATOM 1280 C C . ALA A 1 185 ? 14.940 20.257 -15.297 1.00 95.69 185 ALA A C 1
ATOM 1282 O O . ALA A 1 185 ? 13.965 20.885 -15.703 1.00 95.69 185 ALA A O 1
ATOM 1283 N N . GLU A 1 186 ? 15.978 19.972 -16.090 1.00 95.50 186 GLU A N 1
ATOM 1284 C CA . GLU A 1 186 ? 16.052 20.343 -17.512 1.00 95.50 186 GLU A CA 1
ATOM 1285 C C . GLU A 1 186 ? 14.926 19.704 -18.336 1.00 95.50 186 GLU A C 1
ATOM 1287 O O . GLU A 1 186 ? 14.373 20.336 -19.237 1.00 95.50 186 GLU A O 1
ATOM 1292 N N . HIS A 1 187 ? 14.566 18.464 -18.005 1.00 95.62 187 HIS A N 1
ATOM 1293 C CA . HIS A 1 187 ? 13.569 17.682 -18.732 1.00 95.62 187 HIS A CA 1
ATOM 1294 C C . HIS A 1 187 ? 12.183 17.642 -18.070 1.00 95.62 187 HIS A C 1
ATOM 1296 O O . HIS A 1 187 ? 11.336 16.867 -18.512 1.00 95.62 187 HIS A O 1
ATOM 1302 N N . ASP A 1 188 ? 11.939 18.471 -17.048 1.00 96.00 188 ASP A N 1
ATOM 1303 C CA . ASP A 1 188 ? 10.676 18.523 -16.291 1.00 96.00 188 ASP A CA 1
ATOM 1304 C C . ASP A 1 188 ? 10.251 17.150 -15.725 1.00 96.00 188 ASP A C 1
ATOM 1306 O O . ASP A 1 188 ? 9.089 16.744 -15.757 1.00 96.00 188 ASP A O 1
ATOM 1310 N N . LEU A 1 189 ? 11.232 16.396 -15.222 1.00 97.00 189 LEU A N 1
ATOM 1311 C CA . LEU A 1 189 ? 11.042 15.095 -14.589 1.00 97.00 189 LEU A CA 1
ATOM 1312 C C . LEU A 1 189 ? 11.134 15.218 -13.069 1.00 97.00 189 LEU A C 1
ATOM 1314 O O . LEU A 1 189 ? 11.968 15.937 -12.518 1.00 97.00 189 LEU A O 1
ATOM 1318 N N . CYS A 1 190 ? 10.312 14.443 -12.364 1.00 96.81 190 CYS A N 1
ATOM 1319 C CA . CYS A 1 190 ? 10.457 14.299 -10.921 1.00 96.81 190 CYS A CA 1
ATOM 1320 C C . CYS A 1 190 ? 11.697 13.447 -10.608 1.00 96.81 190 CYS A C 1
ATOM 1322 O O . CYS A 1 190 ? 11.844 12.360 -11.168 1.00 96.81 190 CYS A O 1
ATOM 1324 N N . ALA A 1 191 ? 12.561 13.918 -9.705 1.00 96.81 191 ALA A N 1
ATOM 1325 C CA . ALA A 1 191 ? 13.682 13.151 -9.168 1.00 96.81 191 ALA A CA 1
ATOM 1326 C C . ALA A 1 191 ? 13.409 12.731 -7.720 1.00 96.81 191 ALA A C 1
ATOM 1328 O O . ALA A 1 191 ? 12.965 13.547 -6.911 1.00 96.81 191 ALA A O 1
ATOM 1329 N N . VAL A 1 192 ? 13.696 11.470 -7.401 1.00 96.94 192 VAL A N 1
ATOM 1330 C CA . VAL A 1 192 ? 13.594 10.898 -6.049 1.00 96.94 192 VAL A CA 1
ATOM 1331 C C . VAL A 1 192 ? 14.781 9.986 -5.775 1.00 96.94 192 VAL A C 1
ATOM 1333 O O . VAL A 1 192 ? 15.281 9.326 -6.691 1.00 96.94 192 VAL A O 1
ATOM 1336 N N . THR A 1 193 ? 15.228 9.911 -4.522 1.00 95.50 193 THR A N 1
ATOM 1337 C CA . THR A 1 193 ? 16.287 8.963 -4.148 1.00 95.50 193 THR A CA 1
ATOM 1338 C C . THR A 1 193 ? 15.729 7.622 -3.681 1.00 95.50 193 THR A C 1
ATOM 1340 O O . THR A 1 193 ? 14.601 7.520 -3.193 1.00 95.50 193 THR A O 1
ATOM 1343 N N . VAL A 1 194 ? 16.550 6.577 -3.781 1.00 93.56 194 VAL A N 1
ATOM 1344 C CA . VAL A 1 194 ? 16.274 5.256 -3.211 1.00 93.56 194 VAL A CA 1
ATOM 1345 C C . VAL A 1 194 ? 15.908 5.363 -1.734 1.00 93.56 194 VAL A C 1
ATOM 1347 O O . VAL A 1 194 ? 14.905 4.794 -1.313 1.00 93.56 194 VAL A O 1
ATOM 1350 N N . ASP A 1 195 ? 16.668 6.129 -0.953 1.00 90.62 195 ASP A N 1
ATOM 1351 C CA . ASP A 1 195 ? 16.414 6.296 0.478 1.00 90.62 195 ASP A CA 1
ATOM 1352 C C . ASP A 1 195 ? 15.084 7.004 0.762 1.00 90.62 195 ASP A C 1
ATOM 1354 O O . ASP A 1 195 ? 14.366 6.614 1.688 1.00 90.62 195 ASP A O 1
ATOM 1358 N N . GLU A 1 196 ? 14.719 8.010 -0.038 1.00 91.88 196 GLU A N 1
ATOM 1359 C CA . GLU A 1 196 ? 13.421 8.678 0.076 1.00 91.88 196 GLU A CA 1
ATOM 1360 C C . GLU A 1 196 ? 12.276 7.710 -0.213 1.00 91.88 196 GLU A C 1
ATOM 1362 O O . GLU A 1 196 ? 11.319 7.652 0.562 1.00 91.88 196 GLU A O 1
ATOM 1367 N N . VAL A 1 197 ? 12.385 6.917 -1.281 1.00 91.19 197 VAL A N 1
ATOM 1368 C CA . VAL A 1 197 ? 11.357 5.945 -1.666 1.00 91.19 197 VAL A CA 1
ATOM 1369 C C . VAL A 1 197 ? 11.275 4.798 -0.659 1.00 91.19 197 VAL A C 1
ATOM 1371 O O . VAL A 1 197 ? 10.179 4.452 -0.237 1.00 91.19 197 VAL A O 1
ATOM 1374 N N . VAL A 1 198 ? 12.394 4.236 -0.198 1.00 87.75 198 VAL A N 1
ATOM 1375 C CA . VAL A 1 198 ? 12.405 3.159 0.809 1.00 87.75 198 VAL A CA 1
ATOM 1376 C C . VAL A 1 198 ? 11.811 3.648 2.130 1.00 87.75 198 VAL A C 1
ATOM 1378 O O . VAL A 1 198 ? 10.937 2.995 2.697 1.00 87.75 198 VAL A O 1
ATOM 1381 N N . SER A 1 199 ? 12.225 4.828 2.600 1.00 85.31 199 SER A N 1
ATOM 1382 C CA . SER A 1 199 ? 11.649 5.466 3.792 1.00 85.31 199 SER A CA 1
ATOM 1383 C C . SER A 1 199 ? 10.158 5.757 3.609 1.00 85.31 199 SER A C 1
ATOM 1385 O O . SER A 1 199 ? 9.357 5.603 4.534 1.00 85.31 199 SER A O 1
ATOM 1387 N N . PHE A 1 200 ? 9.754 6.133 2.394 1.00 85.19 200 PHE A N 1
ATOM 1388 C CA . PHE A 1 200 ? 8.353 6.288 2.054 1.00 85.19 200 PHE A CA 1
ATOM 1389 C C . PHE A 1 200 ? 7.607 4.948 2.135 1.00 85.19 200 PHE A C 1
ATOM 1391 O O . PHE A 1 200 ? 6.598 4.847 2.823 1.00 85.19 200 PHE A O 1
ATOM 1398 N N . LEU A 1 201 ? 8.103 3.888 1.518 1.00 81.81 201 LEU A N 1
ATOM 1399 C CA . LEU A 1 201 ? 7.379 2.622 1.432 1.00 81.81 201 LEU A CA 1
ATOM 1400 C C . LEU A 1 201 ? 7.377 1.827 2.745 1.00 81.81 201 LEU A C 1
ATOM 1402 O O . LEU A 1 201 ? 6.458 1.037 2.961 1.00 81.81 201 LEU A O 1
ATOM 1406 N N . ALA A 1 202 ? 8.328 2.080 3.647 1.00 78.44 202 ALA A N 1
ATOM 1407 C CA . ALA A 1 202 ? 8.427 1.423 4.951 1.00 78.44 202 ALA A CA 1
ATOM 1408 C C . ALA A 1 202 ? 7.297 1.786 5.933 1.00 78.44 202 ALA A C 1
ATOM 1410 O O . ALA A 1 202 ? 7.023 1.026 6.861 1.00 78.44 202 ALA A O 1
ATOM 1411 N N . THR A 1 203 ? 6.633 2.932 5.760 1.00 75.44 203 THR A N 1
ATOM 1412 C CA . THR A 1 203 ? 5.564 3.384 6.664 1.00 75.44 203 THR A CA 1
ATOM 1413 C C . THR A 1 203 ? 4.240 3.496 5.908 1.00 75.44 203 THR A C 1
ATOM 1415 O O . THR A 1 203 ? 4.174 4.249 4.932 1.00 75.44 203 THR A O 1
ATOM 1418 N N . PRO A 1 204 ? 3.171 2.805 6.351 1.00 77.50 204 PRO A N 1
ATOM 1419 C CA . PRO A 1 204 ? 1.830 3.022 5.827 1.00 77.50 204 PRO A CA 1
ATOM 1420 C C . PRO A 1 204 ? 1.440 4.496 5.902 1.00 77.50 204 PRO A C 1
ATOM 1422 O O . PRO A 1 204 ? 1.570 5.142 6.942 1.00 77.50 204 PRO A O 1
ATOM 1425 N N . ARG A 1 205 ? 0.940 5.035 4.793 1.00 81.94 205 ARG A N 1
ATOM 1426 C CA . ARG A 1 205 ? 0.327 6.365 4.754 1.00 81.94 205 ARG A CA 1
ATOM 1427 C C . ARG A 1 205 ? -1.039 6.200 4.144 1.00 81.94 205 ARG A C 1
ATOM 1429 O O . ARG A 1 205 ? -1.150 5.657 3.052 1.00 81.94 205 ARG A O 1
ATOM 1436 N N . VAL A 1 206 ? -2.070 6.661 4.831 1.00 88.00 206 VAL A N 1
ATOM 1437 C CA . VAL A 1 206 ? -3.439 6.528 4.347 1.00 88.00 206 VAL A CA 1
ATOM 1438 C C . VAL A 1 206 ? -3.948 7.849 3.805 1.00 88.00 206 VAL A C 1
ATOM 1440 O O . VAL A 1 206 ? -3.583 8.912 4.291 1.00 88.00 206 VAL A O 1
ATOM 1443 N N . VAL A 1 207 ? -4.808 7.768 2.799 1.00 87.50 207 VAL A N 1
ATOM 1444 C CA . VAL A 1 207 ? -5.595 8.898 2.310 1.00 87.50 207 VAL A CA 1
ATOM 1445 C C . VAL A 1 207 ? -7.063 8.649 2.603 1.00 87.50 207 VAL A C 1
ATOM 1447 O O . VAL A 1 207 ? -7.570 7.539 2.405 1.00 87.50 207 VAL A O 1
ATOM 1450 N N . ALA A 1 208 ? -7.750 9.684 3.079 1.00 89.38 208 ALA A N 1
ATOM 1451 C CA . ALA A 1 208 ? -9.194 9.660 3.225 1.00 89.38 208 ALA A CA 1
ATOM 1452 C C . ALA A 1 208 ? -9.859 9.596 1.839 1.00 89.38 208 ALA A C 1
ATOM 1454 O O . ALA A 1 208 ? -9.586 10.400 0.949 1.00 89.38 208 ALA A O 1
ATOM 1455 N N . LEU A 1 209 ? -10.740 8.618 1.651 1.00 89.69 209 LEU A N 1
ATOM 1456 C CA . LEU A 1 209 ? -11.595 8.490 0.472 1.00 89.69 209 LEU A CA 1
ATOM 1457 C C . LEU A 1 209 ? -12.941 9.192 0.711 1.00 89.69 209 LEU A C 1
ATOM 1459 O O . LEU A 1 209 ? -13.121 9.929 1.675 1.00 89.69 209 LEU A O 1
ATOM 1463 N N . ARG A 1 210 ? -13.939 8.982 -0.150 1.00 88.62 210 ARG A N 1
ATOM 1464 C CA . ARG A 1 210 ? -15.286 9.504 0.110 1.00 88.62 210 ARG A CA 1
ATOM 1465 C C . ARG A 1 210 ? -15.913 8.780 1.310 1.00 88.62 210 ARG A C 1
ATOM 1467 O O . ARG A 1 210 ? -16.067 7.561 1.278 1.00 88.62 210 ARG A O 1
ATOM 1474 N N . GLY A 1 211 ? -16.286 9.537 2.340 1.00 90.31 211 GLY A N 1
ATOM 1475 C CA . GLY A 1 211 ? -17.075 9.051 3.470 1.00 90.31 211 GLY A CA 1
ATOM 1476 C C . GLY A 1 211 ? -18.587 9.092 3.221 1.00 90.31 211 GLY A C 1
ATOM 1477 O O . GLY A 1 211 ? -19.066 9.564 2.185 1.00 90.31 211 GLY A O 1
ATOM 1478 N N . SER A 1 212 ? -19.350 8.597 4.189 1.00 93.56 212 SER A N 1
ATOM 1479 C CA . SER A 1 212 ? -20.808 8.677 4.224 1.00 93.56 212 SER A CA 1
ATOM 1480 C C . SER A 1 212 ? -21.306 8.771 5.662 1.00 93.56 212 SER A C 1
ATOM 1482 O O . SER A 1 212 ? -20.611 8.381 6.597 1.00 93.56 212 SER A O 1
ATOM 1484 N N . THR A 1 213 ? -22.529 9.251 5.830 1.00 91.69 213 THR A N 1
ATOM 1485 C CA . THR A 1 213 ? -23.225 9.239 7.112 1.00 91.69 213 THR A CA 1
ATOM 1486 C C . THR A 1 213 ? -24.321 8.188 7.045 1.00 91.69 213 THR A C 1
ATOM 1488 O O . THR A 1 213 ? -25.177 8.224 6.161 1.00 91.69 213 THR A O 1
ATOM 1491 N N . LEU A 1 214 ? -24.277 7.234 7.967 1.00 86.12 214 LEU A N 1
ATOM 1492 C CA . LEU A 1 214 ? -25.245 6.156 8.094 1.00 86.12 214 LEU A CA 1
ATOM 1493 C C . LEU A 1 214 ? -26.121 6.405 9.318 1.00 86.12 214 LEU A C 1
ATOM 1495 O O . LEU A 1 214 ? -25.659 6.922 10.331 1.00 86.12 214 LEU A O 1
ATOM 1499 N N . ARG A 1 215 ? -27.389 6.003 9.246 1.00 79.06 215 ARG A N 1
ATOM 1500 C CA . ARG A 1 215 ? -28.263 5.948 10.420 1.00 79.06 215 ARG A CA 1
ATOM 1501 C C . ARG A 1 215 ? -28.344 4.503 10.881 1.00 79.06 215 ARG A C 1
ATOM 1503 O O . ARG A 1 215 ? -28.807 3.652 10.126 1.00 79.06 215 ARG A O 1
ATOM 1510 N N . THR A 1 216 ? -27.881 4.235 12.095 1.00 67.94 216 THR A N 1
ATOM 1511 C CA . THR A 1 216 ? -28.252 3.015 12.813 1.00 67.94 216 THR A CA 1
ATOM 1512 C C . THR A 1 216 ? -29.602 3.235 13.490 1.00 67.94 216 THR A C 1
ATOM 1514 O O . THR A 1 216 ? -30.125 4.353 13.516 1.00 67.94 216 THR A O 1
ATOM 1517 N N . ASP A 1 217 ? -30.163 2.184 14.084 1.00 59.94 217 ASP A N 1
ATOM 1518 C CA . ASP A 1 217 ? -31.419 2.276 14.840 1.00 59.94 217 ASP A CA 1
ATOM 1519 C C . ASP A 1 217 ? -31.341 3.274 16.011 1.00 59.94 217 ASP A C 1
ATOM 1521 O O . ASP A 1 217 ? -32.370 3.701 16.531 1.00 59.94 217 ASP A O 1
ATOM 1525 N N . ARG A 1 218 ? -30.122 3.638 16.439 1.00 58.75 218 ARG A N 1
ATOM 1526 C CA . ARG A 1 218 ? -29.864 4.417 17.657 1.00 58.75 218 ARG A CA 1
ATOM 1527 C C . ARG A 1 218 ? -29.075 5.703 17.426 1.00 58.75 218 ARG A C 1
ATOM 1529 O O . ARG A 1 218 ? -29.253 6.648 18.186 1.00 58.75 218 ARG A O 1
ATOM 1536 N N . HIS A 1 219 ? -28.221 5.755 16.404 1.00 66.31 219 HIS A N 1
ATOM 1537 C CA . HIS A 1 219 ? -27.286 6.859 16.208 1.00 66.31 219 HIS A CA 1
ATOM 1538 C C . HIS A 1 219 ? -27.109 7.206 14.734 1.00 66.31 219 HIS A C 1
ATOM 1540 O O . HIS A 1 219 ? -27.175 6.357 13.846 1.00 66.31 219 HIS A O 1
ATOM 1546 N N . GLU A 1 220 ? -26.830 8.478 14.482 1.00 82.69 220 GLU A N 1
ATOM 1547 C CA . GLU A 1 220 ? -26.180 8.875 13.244 1.00 82.69 220 GLU A CA 1
ATOM 1548 C C . GLU A 1 220 ? -24.677 8.614 13.388 1.00 82.69 220 GLU A C 1
ATOM 1550 O O . GLU A 1 220 ? -24.056 9.016 14.372 1.00 82.69 220 GLU A O 1
ATOM 1555 N N . VAL A 1 221 ? -24.109 7.881 12.437 1.00 90.69 221 VAL A N 1
ATOM 1556 C CA . VAL A 1 221 ? -22.739 7.380 12.489 1.00 90.69 221 VAL A CA 1
ATOM 1557 C C . VAL A 1 221 ? -22.020 7.801 11.217 1.00 90.69 221 VAL A C 1
ATOM 1559 O O . VAL A 1 221 ? -22.503 7.572 10.108 1.00 90.69 221 VAL A O 1
ATOM 1562 N N . ARG A 1 222 ? -20.849 8.418 11.361 1.00 94.12 222 ARG A N 1
ATOM 1563 C CA . ARG A 1 222 ? -20.020 8.831 10.223 1.00 94.12 222 ARG A CA 1
ATOM 1564 C C . ARG A 1 222 ? -19.060 7.705 9.869 1.00 94.12 222 ARG A C 1
ATOM 1566 O O . ARG A 1 222 ? -18.332 7.225 10.728 1.00 94.12 222 ARG A O 1
ATOM 1573 N N . VAL A 1 223 ? -19.029 7.295 8.609 1.00 95.31 223 VAL A N 1
ATOM 1574 C CA . VAL A 1 223 ? -18.087 6.296 8.098 1.00 95.31 223 VAL A CA 1
ATOM 1575 C C . VAL A 1 223 ? -17.145 6.967 7.116 1.00 95.31 223 VAL A C 1
ATOM 1577 O O . VAL A 1 223 ? -17.568 7.484 6.085 1.00 95.31 223 VAL A O 1
ATOM 1580 N N . GLN A 1 224 ? -15.856 6.923 7.421 1.00 96.00 224 GLN A N 1
ATOM 1581 C CA . GLN A 1 224 ? -14.792 7.446 6.583 1.00 96.00 224 GLN A CA 1
ATOM 1582 C C . GLN A 1 224 ? -13.966 6.280 6.043 1.00 96.00 224 GLN A C 1
ATOM 1584 O O . GLN A 1 224 ? -13.450 5.471 6.811 1.00 96.00 224 GLN A O 1
ATOM 1589 N N . ALA A 1 225 ? -13.865 6.162 4.721 1.00 95.44 225 ALA A N 1
ATOM 1590 C CA . ALA A 1 225 ? -13.036 5.146 4.082 1.00 95.44 225 ALA A CA 1
ATOM 1591 C C . ALA A 1 225 ? -11.593 5.644 3.936 1.00 95.44 225 ALA A C 1
ATOM 1593 O O . ALA A 1 225 ? -11.367 6.837 3.728 1.00 95.44 225 ALA A O 1
ATOM 1594 N N . TYR A 1 226 ? -10.638 4.722 4.006 1.00 93.94 226 TYR A N 1
ATOM 1595 C CA . TYR A 1 226 ? -9.212 4.992 3.854 1.00 93.94 226 TYR A CA 1
ATOM 1596 C C . TYR A 1 226 ? -8.572 3.958 2.940 1.00 93.94 226 TYR A C 1
ATOM 1598 O O . TYR A 1 226 ? -8.982 2.796 2.911 1.00 93.94 226 TYR A O 1
ATOM 1606 N N . ARG A 1 227 ? -7.536 4.365 2.217 1.00 89.19 227 ARG A N 1
ATOM 1607 C CA . ARG A 1 227 ? -6.650 3.445 1.503 1.00 89.19 227 ARG A CA 1
ATOM 1608 C C . ARG A 1 227 ? -5.219 3.895 1.702 1.00 89.19 227 ARG A C 1
ATOM 1610 O O . ARG A 1 227 ? -4.960 5.095 1.751 1.00 89.19 227 ARG A O 1
ATOM 1617 N N . ASP A 1 228 ? -4.312 2.938 1.809 1.00 87.25 228 ASP A N 1
ATOM 1618 C CA . ASP A 1 228 ? -2.893 3.246 1.763 1.00 87.25 228 ASP A 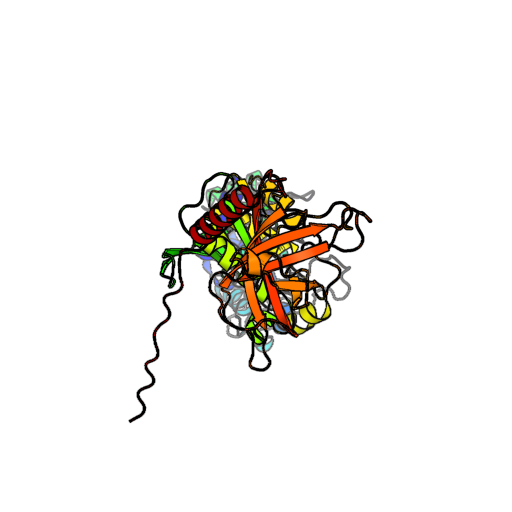CA 1
ATOM 1619 C C . ASP A 1 228 ? -2.528 3.883 0.409 1.00 87.25 228 ASP A C 1
ATOM 1621 O O . ASP A 1 228 ? -3.013 3.464 -0.645 1.00 87.25 228 ASP A O 1
ATOM 1625 N N . VAL A 1 229 ? -1.670 4.899 0.417 1.00 77.06 229 VAL A N 1
ATOM 1626 C CA . VAL A 1 229 ? -1.133 5.525 -0.801 1.00 77.06 229 VAL A CA 1
ATOM 1627 C C . VAL A 1 229 ? -0.432 4.515 -1.703 1.00 77.06 229 VAL A C 1
ATOM 1629 O O . VAL A 1 229 ? -0.395 4.717 -2.911 1.00 77.06 229 VAL A O 1
ATOM 1632 N N . ARG A 1 230 ? 0.075 3.421 -1.125 1.00 72.94 230 ARG A N 1
ATOM 1633 C CA . ARG A 1 230 ? 0.711 2.295 -1.813 1.00 72.94 230 ARG A CA 1
ATOM 1634 C C . ARG A 1 230 ? -0.293 1.363 -2.506 1.00 72.94 230 ARG A C 1
ATOM 1636 O O . ARG A 1 230 ? 0.111 0.427 -3.184 1.00 72.94 230 ARG A O 1
ATOM 1643 N N . GLY A 1 231 ? -1.595 1.597 -2.339 1.00 73.06 231 GLY A N 1
ATOM 1644 C CA . GLY A 1 231 ? -2.661 0.716 -2.811 1.00 73.06 231 GLY A CA 1
ATOM 1645 C C . GLY A 1 231 ? -3.082 -0.326 -1.769 1.00 73.06 231 GLY A C 1
ATOM 1646 O O . GLY A 1 231 ? -2.736 -0.238 -0.597 1.00 73.06 231 GLY A O 1
ATOM 1647 N N . GLY A 1 232 ? -3.882 -1.309 -2.188 1.00 78.81 232 GLY A N 1
ATOM 1648 C CA . GLY A 1 232 ? -4.382 -2.369 -1.304 1.00 78.81 232 GLY A CA 1
ATOM 1649 C C . GLY A 1 232 ? -5.854 -2.217 -0.888 1.00 78.81 232 GLY A C 1
ATOM 1650 O O . GLY A 1 232 ? -6.625 -1.516 -1.561 1.00 78.81 232 GLY A O 1
ATOM 1651 N N . PRO A 1 233 ? -6.286 -2.940 0.166 1.00 85.75 233 PRO A N 1
ATOM 1652 C CA . PRO A 1 233 ? -7.685 -2.993 0.567 1.00 85.75 233 PRO A CA 1
ATOM 1653 C C . PRO A 1 233 ? -8.178 -1.647 1.113 1.00 85.75 233 PRO A C 1
ATOM 1655 O O . PRO A 1 233 ? -7.409 -0.763 1.480 1.00 85.75 233 PRO A O 1
ATOM 1658 N N . VAL A 1 234 ? -9.501 -1.479 1.142 1.00 90.31 234 VAL A N 1
ATOM 1659 C CA . VAL A 1 234 ? -10.130 -0.281 1.709 1.00 90.31 234 VAL A CA 1
ATOM 1660 C C . VAL A 1 234 ? -10.401 -0.508 3.193 1.00 90.31 234 VAL A C 1
ATOM 1662 O O . VAL A 1 234 ? -11.175 -1.389 3.574 1.00 90.31 234 VAL A O 1
ATOM 1665 N N . HIS A 1 235 ? -9.779 0.322 4.019 1.00 94.00 235 HIS A N 1
ATOM 1666 C CA . HIS A 1 235 ? -9.991 0.403 5.460 1.00 94.00 235 HIS A CA 1
ATOM 1667 C C . HIS A 1 235 ? -11.117 1.400 5.769 1.00 94.00 235 HIS A C 1
ATOM 1669 O O . HIS A 1 235 ? -11.564 2.150 4.896 1.00 94.00 235 HIS A O 1
ATOM 1675 N N . SER A 1 236 ? -11.589 1.439 7.013 1.00 95.25 236 SER A N 1
ATOM 1676 C CA . SER A 1 236 ? -12.631 2.396 7.400 1.00 95.25 236 SER A CA 1
ATOM 1677 C C . SER A 1 236 ? -12.548 2.807 8.861 1.00 95.25 236 SER A C 1
ATOM 1679 O O . SER A 1 236 ? -12.314 1.954 9.709 1.00 95.25 236 SER A O 1
ATOM 1681 N N . ALA A 1 237 ? -12.851 4.065 9.166 1.00 96.00 237 ALA A N 1
ATOM 1682 C CA . ALA A 1 237 ? -13.178 4.519 10.511 1.00 96.00 237 ALA A CA 1
ATOM 1683 C C . ALA A 1 237 ? -14.683 4.792 10.608 1.00 96.00 237 ALA A C 1
ATOM 1685 O O . ALA A 1 237 ? -15.238 5.544 9.811 1.00 96.00 237 ALA A O 1
ATOM 1686 N N . THR A 1 238 ? -15.341 4.168 11.577 1.00 94.81 238 THR A N 1
ATOM 1687 C CA . THR A 1 238 ? -16.749 4.400 11.915 1.00 94.81 238 THR A CA 1
ATOM 1688 C C . THR A 1 238 ? -16.794 5.211 13.199 1.00 94.81 238 THR A C 1
ATOM 1690 O O . THR A 1 238 ? -16.196 4.797 14.184 1.00 94.81 238 THR A O 1
ATOM 1693 N N . MET A 1 239 ? -17.444 6.369 13.188 1.00 93.75 239 MET A N 1
ATOM 1694 C CA . MET A 1 239 ? -17.380 7.370 14.250 1.00 93.75 239 MET A CA 1
ATOM 1695 C C . MET A 1 239 ? -18.778 7.669 14.782 1.00 93.75 239 MET A C 1
ATOM 1697 O O . MET A 1 239 ? -19.674 8.047 14.020 1.00 93.75 239 MET A O 1
ATOM 1701 N N . TRP A 1 240 ? -18.936 7.533 16.094 1.00 88.50 240 TRP A N 1
ATOM 1702 C CA . TRP A 1 240 ? -20.125 7.923 16.841 1.00 88.50 240 TRP A CA 1
ATOM 1703 C C . TRP A 1 240 ? -19.903 9.314 17.427 1.00 88.50 240 TRP A C 1
ATOM 1705 O O . TRP A 1 240 ? -18.858 9.567 18.028 1.00 88.50 240 TRP A O 1
ATOM 1715 N N . GLY A 1 241 ? -20.874 10.206 17.225 1.00 86.00 241 GLY A N 1
ATOM 1716 C CA . GLY A 1 241 ? -20.823 11.580 17.723 1.00 86.00 241 GLY A CA 1
ATOM 1717 C C . GLY A 1 241 ? -19.638 12.394 17.196 1.00 86.00 241 GLY A C 1
ATOM 1718 O O . GLY A 1 241 ? -19.048 12.095 16.151 1.00 86.00 241 GLY A O 1
ATOM 1719 N N . GLU A 1 242 ? -19.306 13.456 17.926 1.00 86.38 242 GLU A N 1
ATOM 1720 C CA . GLU A 1 242 ? -18.072 14.210 17.713 1.00 86.38 242 GLU A CA 1
ATOM 1721 C C . GLU A 1 242 ? -16.912 13.565 18.470 1.00 86.38 242 GLU A C 1
ATOM 1723 O O . GLU A 1 242 ? -17.067 13.120 19.614 1.00 86.38 242 GLU A O 1
ATOM 1728 N N . LEU A 1 243 ? -15.751 13.503 17.816 1.00 88.31 243 LEU A N 1
ATOM 1729 C CA . LEU A 1 243 ? -14.528 12.986 18.417 1.00 88.31 243 LEU A CA 1
ATOM 1730 C C . LEU A 1 243 ? -13.773 14.140 19.084 1.00 88.31 243 LEU A C 1
ATOM 1732 O O . LEU A 1 243 ? -13.412 15.094 18.392 1.00 88.31 243 LEU A O 1
ATOM 1736 N N . PRO A 1 244 ? -13.506 14.085 20.398 1.00 79.31 244 PRO A N 1
ATOM 1737 C CA . PRO A 1 244 ? -12.645 15.075 21.025 1.00 79.31 244 PRO A CA 1
ATOM 1738 C C . PRO A 1 244 ? -11.201 14.888 20.544 1.00 79.31 244 PRO A C 1
ATOM 1740 O O . PRO A 1 244 ? -10.713 13.764 20.454 1.00 79.31 244 PRO A O 1
ATOM 1743 N N . GLU A 1 245 ? -10.479 15.985 20.308 1.00 76.88 245 GLU A N 1
ATOM 1744 C CA . GLU A 1 245 ? -9.052 15.932 19.937 1.00 76.88 245 GLU A CA 1
ATOM 1745 C C . GLU A 1 245 ? -8.202 15.209 20.997 1.00 76.88 245 GLU A C 1
ATOM 1747 O O . GLU A 1 245 ? -7.168 14.615 20.682 1.00 76.88 245 GLU A O 1
ATOM 1752 N N . HIS A 1 246 ? -8.649 15.234 22.257 1.00 76.75 246 HIS A N 1
ATOM 1753 C CA . HIS A 1 246 ? -7.998 14.574 23.379 1.00 76.75 246 HIS A CA 1
ATOM 1754 C C . HIS A 1 246 ? -8.891 13.507 24.015 1.00 76.75 246 HIS A C 1
ATOM 1756 O O . HIS A 1 246 ? -10.030 13.774 24.393 1.00 76.75 246 HIS A O 1
ATOM 1762 N N . GLY A 1 247 ? -8.336 12.314 24.221 1.00 75.12 247 GLY A N 1
ATOM 1763 C CA . GLY A 1 247 ? -8.976 11.227 24.961 1.00 75.12 247 GLY A CA 1
ATOM 1764 C C . GLY A 1 247 ? -10.114 10.529 24.214 1.00 75.12 247 GLY A C 1
ATOM 1765 O O . GLY A 1 247 ? -10.909 9.838 24.853 1.00 75.12 247 GLY A O 1
ATOM 1766 N N . ALA A 1 248 ? -10.203 10.665 22.887 1.00 82.25 248 ALA A N 1
ATOM 1767 C CA . ALA A 1 248 ? -11.215 9.969 22.094 1.00 82.25 248 ALA A CA 1
ATOM 1768 C C . ALA A 1 248 ? -11.124 8.448 22.288 1.00 82.25 248 ALA A C 1
ATOM 1770 O O . ALA A 1 248 ? -10.039 7.869 22.203 1.00 82.25 248 ALA A O 1
ATOM 1771 N N . ALA A 1 249 ? -12.260 7.794 22.539 1.00 83.69 249 ALA A N 1
ATOM 1772 C CA . ALA A 1 249 ? -12.315 6.340 22.632 1.00 83.69 249 ALA A CA 1
ATOM 1773 C C . ALA A 1 249 ? -12.123 5.726 21.239 1.00 83.69 249 ALA A C 1
ATOM 1775 O O . ALA A 1 249 ? -12.930 5.974 20.344 1.00 83.69 249 ALA A O 1
ATOM 1776 N N . VAL A 1 250 ? -11.070 4.926 21.054 1.00 86.94 250 VAL A N 1
ATOM 1777 C CA . VAL A 1 250 ? -10.782 4.257 19.777 1.00 86.94 250 VAL A CA 1
ATOM 1778 C C . VAL A 1 250 ? -10.632 2.752 19.984 1.00 86.94 250 VAL A C 1
ATOM 1780 O O . VAL A 1 250 ? -9.880 2.296 20.850 1.00 86.94 250 VAL A O 1
ATOM 1783 N N . HIS A 1 251 ? -11.337 1.974 19.164 1.00 86.56 251 HIS A N 1
ATOM 1784 C CA . HIS A 1 251 ? -11.138 0.534 19.026 1.00 86.56 251 HIS A CA 1
ATOM 1785 C C . HIS A 1 251 ? -10.572 0.221 17.642 1.00 86.56 251 HIS A C 1
ATOM 1787 O O . HIS A 1 251 ? -11.102 0.692 16.637 1.00 86.56 251 HIS A O 1
ATOM 1793 N N . ILE A 1 252 ? -9.514 -0.587 17.586 1.00 88.44 252 ILE A N 1
ATOM 1794 C CA . ILE A 1 252 ? -8.911 -1.041 16.332 1.00 88.44 252 ILE A CA 1
ATOM 1795 C C . ILE A 1 252 ? -9.282 -2.504 16.117 1.00 88.44 252 ILE A C 1
ATOM 1797 O O . ILE A 1 252 ? -8.937 -3.366 16.920 1.00 88.44 252 ILE A O 1
ATOM 1801 N N . HIS A 1 253 ? -9.971 -2.768 15.012 1.00 87.38 253 HIS A N 1
ATOM 1802 C CA . HIS A 1 253 ? -10.356 -4.102 14.573 1.00 87.38 253 HIS A CA 1
ATOM 1803 C C . HIS A 1 253 ? -9.606 -4.453 13.293 1.00 87.38 253 HIS A C 1
ATOM 1805 O O . HIS A 1 253 ? -9.784 -3.794 12.270 1.00 87.38 253 HIS A O 1
ATOM 1811 N N . VAL A 1 254 ? -8.776 -5.489 13.339 1.00 86.69 254 VAL A N 1
ATOM 1812 C CA . VAL A 1 254 ? -8.160 -6.065 12.138 1.00 86.69 254 VAL A CA 1
ATOM 1813 C C . VAL A 1 254 ? -9.075 -7.182 11.647 1.00 86.69 254 VAL A C 1
ATOM 1815 O O . VAL A 1 254 ? -9.420 -8.078 12.421 1.00 86.69 254 VAL A O 1
ATOM 1818 N N . ASP A 1 255 ? -9.498 -7.112 10.385 1.00 83.50 255 ASP A N 1
ATOM 1819 C CA . ASP A 1 255 ? -10.444 -8.077 9.824 1.00 83.50 255 ASP A CA 1
ATOM 1820 C C . ASP A 1 255 ? -9.869 -9.497 9.871 1.00 83.50 255 ASP A C 1
ATOM 1822 O O . ASP A 1 255 ? -8.768 -9.756 9.396 1.00 83.50 255 ASP A O 1
ATOM 1826 N N . CYS A 1 256 ? -10.643 -10.439 10.412 1.00 75.62 256 CYS A N 1
ATOM 1827 C CA . CYS A 1 256 ? -10.267 -11.847 10.468 1.00 75.62 256 CYS A CA 1
ATOM 1828 C C . CYS A 1 256 ? -10.987 -12.639 9.356 1.00 75.62 256 CYS A C 1
ATOM 1830 O O . CYS A 1 256 ? -12.219 -12.605 9.291 1.00 75.62 256 CYS A O 1
ATOM 1832 N N . PRO A 1 257 ? -10.283 -13.432 8.526 1.00 73.19 257 PRO A N 1
ATOM 1833 C CA . PRO A 1 257 ? -10.898 -14.254 7.485 1.00 73.19 257 PRO A CA 1
ATOM 1834 C C . PRO A 1 257 ? -11.968 -15.214 8.022 1.00 73.19 257 PRO A C 1
ATOM 1836 O O . PRO A 1 257 ? -13.009 -15.393 7.393 1.00 73.19 257 PRO A O 1
ATOM 1839 N N . GLN A 1 258 ? -11.765 -15.787 9.217 1.00 70.00 258 GLN A N 1
ATOM 1840 C CA . GLN A 1 258 ? -12.758 -16.659 9.861 1.00 70.00 258 GLN A CA 1
ATOM 1841 C C . GLN A 1 258 ? -14.046 -15.916 10.227 1.00 70.00 258 GLN A C 1
ATOM 1843 O O . GLN A 1 258 ? -15.128 -16.499 10.201 1.00 70.00 258 GLN A O 1
ATOM 1848 N N . GLU A 1 259 ? -13.947 -14.638 10.589 1.00 71.56 259 GLU A N 1
ATOM 1849 C CA . GLU A 1 259 ? -15.121 -13.820 10.865 1.00 71.56 259 GLU A CA 1
ATOM 1850 C C . GLU A 1 259 ? -15.952 -13.623 9.597 1.00 71.56 259 GLU A C 1
ATOM 1852 O O . GLU A 1 259 ? -17.170 -13.790 9.634 1.00 71.56 259 GLU A O 1
ATOM 1857 N N . HIS A 1 260 ? -15.287 -13.328 8.480 1.00 69.12 260 HIS A N 1
ATOM 1858 C CA . HIS A 1 260 ? -15.950 -13.102 7.202 1.00 69.12 260 HIS A CA 1
ATOM 1859 C C . HIS A 1 260 ? -16.603 -14.376 6.643 1.00 69.12 260 HIS A C 1
ATOM 1861 O O . HIS A 1 260 ? -17.707 -14.317 6.112 1.00 69.12 260 HIS A O 1
ATOM 1867 N N . LEU A 1 261 ? -15.942 -15.530 6.789 1.00 67.81 261 LEU A N 1
ATOM 1868 C CA . LEU A 1 261 ? -16.387 -16.795 6.191 1.00 67.81 261 LEU A CA 1
ATOM 1869 C C . LEU A 1 261 ? -17.321 -17.611 7.090 1.00 67.81 261 LEU A C 1
ATOM 1871 O O . LEU A 1 261 ? -18.247 -18.247 6.598 1.00 67.81 261 LEU A O 1
ATOM 1875 N N . LEU A 1 262 ? -17.069 -17.623 8.402 1.00 66.62 262 LEU A N 1
ATOM 1876 C CA . LEU A 1 262 ? -17.737 -18.511 9.364 1.00 66.62 262 LEU A CA 1
ATOM 1877 C C . LEU A 1 262 ? -18.462 -17.746 10.476 1.00 66.62 262 LEU A C 1
ATOM 1879 O O . LEU A 1 262 ? -18.894 -18.350 11.455 1.00 66.62 262 LEU A O 1
ATOM 1883 N N . GLY A 1 263 ? -18.555 -16.417 10.385 1.00 63.62 263 GLY A N 1
ATOM 1884 C CA . GLY A 1 263 ? -19.215 -15.603 11.405 1.00 63.62 263 GLY A CA 1
ATOM 1885 C C . GLY A 1 263 ? -18.505 -15.615 12.762 1.00 63.62 263 GLY A C 1
ATOM 1886 O O . GLY A 1 263 ? -19.136 -15.331 13.775 1.00 63.62 263 GLY A O 1
ATOM 1887 N N . GLY A 1 264 ? -17.211 -15.954 12.813 1.00 60.50 264 GLY A N 1
ATOM 1888 C CA . GLY A 1 264 ? -16.413 -15.887 14.043 1.00 60.50 264 GLY A CA 1
ATOM 1889 C C . GLY A 1 264 ? -16.735 -16.977 15.070 1.00 60.50 264 GLY A C 1
ATOM 1890 O O . GLY A 1 264 ? -16.489 -16.789 16.253 1.00 60.50 264 GLY A O 1
ATOM 1891 N N . VAL A 1 265 ? -17.279 -18.121 14.648 1.00 58.59 265 VAL A N 1
ATOM 1892 C CA . VAL A 1 265 ? -17.615 -19.238 15.557 1.00 58.59 265 VAL A CA 1
ATOM 1893 C C . VAL A 1 265 ? -16.366 -19.893 16.169 1.00 58.59 265 VAL A C 1
ATOM 1895 O O . VAL A 1 265 ? -16.427 -20.441 17.265 1.00 58.59 265 VAL A O 1
ATOM 1898 N N . LEU A 1 266 ? -15.223 -19.818 15.480 1.00 61.19 266 LEU A N 1
ATOM 1899 C CA . LEU A 1 266 ? -13.969 -20.461 15.891 1.00 61.19 266 LEU A CA 1
ATOM 1900 C C . LEU A 1 266 ? -13.019 -19.533 16.669 1.00 61.19 266 LEU A C 1
ATOM 1902 O O . LEU A 1 266 ? -12.048 -20.016 17.247 1.00 61.19 266 LEU A O 1
ATOM 1906 N N . CYS A 1 267 ? -13.269 -18.218 16.693 1.00 64.12 267 CYS A N 1
ATOM 1907 C CA . CYS A 1 267 ? -12.396 -17.245 17.354 1.00 64.12 267 CYS A CA 1
ATOM 1908 C C . CYS A 1 267 ? -13.178 -16.070 17.964 1.00 64.12 267 CYS A C 1
ATOM 1910 O O . CYS A 1 267 ? -14.197 -15.629 17.446 1.00 64.12 267 CYS A O 1
ATOM 1912 N N . GLY A 1 268 ? -12.673 -15.488 19.056 1.00 64.81 268 GLY A N 1
ATOM 1913 C CA . GLY A 1 268 ? -13.354 -14.399 19.773 1.00 64.81 268 GLY A CA 1
ATOM 1914 C C . GLY A 1 268 ? -13.369 -13.033 19.067 1.00 64.81 268 GLY A C 1
ATOM 1915 O O . GLY A 1 268 ? -13.783 -12.049 19.676 1.00 64.81 268 GLY A O 1
ATOM 1916 N N . CYS A 1 269 ? -12.886 -12.919 17.824 1.00 70.38 269 CYS A N 1
ATOM 1917 C CA . CYS A 1 269 ? -12.737 -11.640 17.115 1.00 70.38 269 CYS A CA 1
ATOM 1918 C C . CYS A 1 269 ? -14.077 -10.919 16.910 1.00 70.38 269 CYS A C 1
ATOM 1920 O O . CYS A 1 269 ? -14.193 -9.750 17.272 1.00 70.38 269 CYS A O 1
ATOM 1922 N N . ARG A 1 270 ? -15.111 -11.630 16.435 1.00 71.19 270 ARG A N 1
ATOM 1923 C CA . ARG A 1 270 ? -16.452 -11.052 16.241 1.00 71.19 270 ARG A CA 1
ATOM 1924 C C . ARG A 1 270 ? -17.048 -10.558 17.557 1.00 71.19 270 ARG A C 1
ATOM 1926 O O . ARG A 1 270 ? -17.565 -9.450 17.626 1.00 71.19 270 ARG A O 1
ATOM 1933 N N . SER A 1 271 ? -16.954 -11.368 18.612 1.00 66.94 271 SER A N 1
ATOM 1934 C CA . SER A 1 271 ? -17.483 -11.013 19.932 1.00 66.94 271 SER A CA 1
ATOM 1935 C C . SER A 1 271 ? -16.804 -9.769 20.505 1.00 66.94 271 SER A C 1
ATOM 1937 O O . SER A 1 271 ? -17.496 -8.905 21.039 1.00 66.94 271 SER A O 1
ATOM 1939 N N . ARG A 1 272 ? -15.477 -9.645 20.343 1.00 69.75 272 ARG A N 1
ATOM 1940 C CA . ARG A 1 272 ? -14.714 -8.451 20.746 1.00 69.75 272 ARG A CA 1
ATOM 1941 C C . ARG A 1 272 ? -15.134 -7.213 19.962 1.00 69.75 272 ARG A C 1
ATOM 1943 O O . ARG A 1 272 ? -15.465 -6.202 20.577 1.00 69.75 272 ARG A O 1
ATOM 1950 N N . ARG A 1 273 ? -15.220 -7.312 18.632 1.00 78.88 273 ARG A N 1
ATOM 1951 C CA . ARG A 1 273 ? -15.689 -6.215 17.773 1.00 78.88 273 ARG A CA 1
ATOM 1952 C C . ARG A 1 273 ? -17.091 -5.757 18.159 1.00 78.88 273 ARG A C 1
ATOM 1954 O O . ARG A 1 273 ? -17.328 -4.570 18.348 1.00 78.88 273 ARG A O 1
ATOM 1961 N N . ASP A 1 274 ? -18.023 -6.696 18.289 1.00 75.62 274 ASP A N 1
ATOM 1962 C CA . ASP A 1 274 ? -19.415 -6.393 18.610 1.00 75.62 274 ASP A CA 1
ATOM 1963 C C . ASP A 1 274 ? -19.547 -5.783 20.018 1.00 75.62 274 ASP A C 1
ATOM 1965 O O . ASP A 1 274 ? -20.383 -4.907 20.235 1.00 75.62 274 ASP A O 1
ATOM 1969 N N . ALA A 1 275 ? -18.726 -6.217 20.982 1.00 69.44 275 ALA A N 1
ATOM 1970 C CA . ALA A 1 275 ? -18.667 -5.608 22.309 1.00 69.44 275 ALA A CA 1
ATOM 1971 C C . ALA A 1 275 ? -18.119 -4.174 22.256 1.00 69.44 275 ALA A C 1
ATOM 1973 O O . ALA A 1 275 ? -18.685 -3.288 22.894 1.00 69.44 275 ALA A O 1
ATOM 1974 N N . ALA A 1 276 ? -17.077 -3.929 21.457 1.00 74.56 276 ALA A N 1
ATOM 1975 C CA . ALA A 1 276 ? -16.524 -2.596 21.258 1.00 74.56 276 ALA A CA 1
ATOM 1976 C C . ALA A 1 276 ? -17.522 -1.648 20.580 1.00 74.56 276 ALA A C 1
ATOM 1978 O O . ALA A 1 276 ? -17.704 -0.530 21.052 1.00 74.56 276 ALA A O 1
ATOM 1979 N N . ILE A 1 277 ? -18.224 -2.105 19.536 1.00 78.81 277 ILE A N 1
ATOM 1980 C CA . ILE A 1 277 ? -19.300 -1.336 18.888 1.00 78.81 277 ILE A CA 1
ATOM 1981 C C . ILE A 1 277 ? -20.357 -0.939 19.918 1.00 78.81 277 ILE A C 1
ATOM 1983 O O . ILE A 1 277 ? -20.697 0.235 20.011 1.00 78.81 277 ILE A O 1
ATOM 1987 N N . ARG A 1 278 ? -20.824 -1.884 20.746 1.00 75.81 278 ARG A N 1
ATOM 1988 C CA . ARG A 1 278 ? -21.809 -1.587 21.799 1.00 75.81 278 ARG A CA 1
ATOM 1989 C C . ARG A 1 278 ? -21.297 -0.566 22.815 1.00 75.81 278 ARG A C 1
ATOM 1991 O O . ARG A 1 278 ? -22.066 0.288 23.237 1.00 75.81 278 ARG A O 1
ATOM 1998 N N . ALA A 1 279 ? -20.024 -0.639 23.203 1.00 71.19 279 ALA A N 1
ATOM 1999 C CA . ALA A 1 279 ? -19.426 0.318 24.133 1.00 71.19 279 ALA A CA 1
ATOM 2000 C C . ALA A 1 279 ? -19.319 1.735 23.533 1.00 71.19 279 ALA A C 1
ATOM 2002 O O . ALA A 1 279 ? -19.601 2.708 24.227 1.00 71.19 279 ALA A O 1
ATOM 2003 N N . LEU A 1 280 ? -18.958 1.848 22.250 1.00 77.69 280 LEU A N 1
ATOM 2004 C CA . LEU A 1 280 ? -18.882 3.124 21.523 1.00 77.69 280 LEU A CA 1
ATOM 2005 C C . LEU A 1 280 ? -20.271 3.724 21.261 1.00 77.69 280 LEU A C 1
ATOM 2007 O O . LEU A 1 280 ? -20.470 4.929 21.384 1.00 77.69 280 LEU A O 1
ATOM 2011 N N . GLU A 1 281 ? -21.252 2.880 20.936 1.00 75.50 281 GLU A N 1
ATOM 2012 C CA . GLU A 1 281 ? -22.653 3.293 20.833 1.00 75.50 281 GLU A CA 1
ATOM 2013 C C . GLU A 1 281 ? -23.188 3.796 22.171 1.00 75.50 281 GLU A C 1
ATOM 2015 O O . GLU A 1 281 ? -23.906 4.788 22.211 1.00 75.50 281 GLU A O 1
ATOM 2020 N N . TRP A 1 282 ? -22.832 3.125 23.264 1.00 68.44 282 TRP A N 1
ATOM 2021 C CA . TRP A 1 282 ? -23.243 3.506 24.609 1.00 68.44 282 TRP A CA 1
ATOM 2022 C C . TRP A 1 282 ? -22.644 4.838 25.061 1.00 68.44 282 TRP A C 1
ATOM 2024 O O . TRP A 1 282 ? -23.339 5.648 25.668 1.00 68.44 282 TRP A O 1
ATOM 2034 N N . SER A 1 283 ? -21.365 5.090 24.767 1.00 70.25 283 SER A N 1
ATOM 2035 C CA . SER A 1 283 ? -20.735 6.374 25.090 1.00 70.25 283 SER A CA 1
ATOM 2036 C C . SER A 1 283 ? -21.255 7.522 24.221 1.00 70.25 283 SER A C 1
ATOM 2038 O O . SER A 1 283 ? -21.079 8.683 24.587 1.00 70.25 283 SER A O 1
ATOM 2040 N N . GLY A 1 284 ? -21.840 7.217 23.055 1.00 73.44 284 GLY A N 1
ATOM 2041 C CA . GLY A 1 284 ? -22.273 8.200 22.059 1.00 73.44 284 GLY A CA 1
ATOM 2042 C C . GLY A 1 284 ? -21.121 8.992 21.424 1.00 73.44 284 GLY A C 1
ATOM 2043 O O . GLY A 1 284 ? -21.369 9.924 20.661 1.00 73.44 284 GLY A O 1
ATOM 2044 N N . SER A 1 285 ? -19.870 8.645 21.744 1.00 81.94 285 SER A N 1
ATOM 2045 C CA . SER A 1 285 ? -18.653 9.306 21.270 1.00 81.94 285 SER A CA 1
ATOM 2046 C C . SER A 1 285 ? -17.501 8.307 21.181 1.00 81.94 285 SER A C 1
ATOM 2048 O O . SER A 1 285 ? -17.160 7.648 22.171 1.00 81.94 285 SER A O 1
ATOM 2050 N N . GLY A 1 286 ? -16.894 8.202 19.998 1.00 87.56 286 GLY A N 1
ATOM 2051 C CA . GLY A 1 286 ? -15.701 7.390 19.758 1.00 87.56 286 GLY A CA 1
ATOM 2052 C C . GLY A 1 286 ? -15.635 6.807 18.347 1.00 87.56 286 GLY A C 1
ATOM 2053 O O . GLY A 1 286 ? -16.520 7.041 17.524 1.00 87.56 286 GLY A O 1
ATOM 2054 N N . ALA A 1 287 ? -14.573 6.058 18.053 1.00 92.12 287 ALA A N 1
ATOM 2055 C CA . ALA A 1 287 ? -14.312 5.512 16.726 1.00 92.12 287 ALA A CA 1
ATOM 2056 C C . ALA A 1 287 ? -13.941 4.021 16.737 1.00 92.12 287 ALA A C 1
ATOM 2058 O O . ALA A 1 287 ? -13.157 3.551 17.560 1.00 92.12 287 ALA A O 1
ATOM 2059 N N . LEU A 1 288 ? -14.459 3.289 15.754 1.00 92.12 288 LEU A N 1
ATOM 2060 C CA . LEU A 1 288 ? -14.024 1.952 15.369 1.00 92.12 288 LEU A CA 1
ATOM 2061 C C . LEU A 1 288 ? -13.195 2.061 14.088 1.00 92.12 288 LEU A C 1
ATOM 2063 O O . LEU A 1 288 ? -13.738 2.352 13.022 1.00 92.12 288 LEU A O 1
ATOM 2067 N N . VAL A 1 289 ? -11.898 1.787 14.174 1.00 93.75 289 VAL A N 1
ATOM 2068 C CA . VAL A 1 289 ? -10.996 1.706 13.022 1.00 93.75 289 VAL A CA 1
ATOM 2069 C C . VAL A 1 289 ? -10.904 0.252 12.574 1.00 93.75 289 VAL A C 1
ATOM 2071 O O . VAL A 1 289 ? -10.352 -0.588 13.277 1.00 93.75 289 VAL A O 1
ATOM 2074 N N . ARG A 1 290 ? -11.445 -0.049 11.393 1.00 92.50 290 ARG A N 1
ATOM 2075 C CA . ARG A 1 290 ? -11.349 -1.354 10.735 1.00 92.50 290 ARG A CA 1
ATOM 2076 C C . ARG A 1 290 ? -10.178 -1.366 9.760 1.00 92.50 290 ARG A C 1
ATOM 2078 O O . ARG A 1 290 ? -10.223 -0.678 8.737 1.00 92.50 290 ARG A O 1
ATOM 2085 N N . VAL A 1 291 ? -9.179 -2.196 10.030 1.00 91.38 291 VAL A N 1
ATOM 2086 C CA . VAL A 1 291 ? -8.097 -2.504 9.094 1.00 91.38 291 VAL A CA 1
ATOM 2087 C C . VAL A 1 291 ? -8.485 -3.749 8.309 1.00 91.38 291 VAL A C 1
ATOM 2089 O O . VAL A 1 291 ? -8.416 -4.869 8.810 1.00 91.38 291 VAL A O 1
ATOM 2092 N N . ALA A 1 292 ? -8.925 -3.533 7.071 1.00 88.44 292 ALA A N 1
ATOM 2093 C CA . ALA A 1 292 ? -9.183 -4.620 6.140 1.00 88.44 292 ALA A CA 1
ATOM 2094 C C . ALA A 1 292 ? -7.900 -5.389 5.803 1.00 88.44 292 ALA A C 1
ATOM 2096 O O . ALA A 1 292 ? -6.881 -4.777 5.480 1.00 88.44 292 ALA A O 1
ATOM 2097 N N . VAL A 1 293 ? -7.992 -6.718 5.828 1.00 79.62 293 VAL A N 1
ATOM 2098 C CA . VAL A 1 293 ? -6.908 -7.627 5.447 1.00 79.62 293 VAL A CA 1
ATOM 2099 C C . VAL A 1 293 ? -7.209 -8.212 4.077 1.00 79.62 293 VAL A C 1
ATOM 2101 O O . VAL A 1 293 ? -8.327 -8.654 3.802 1.00 79.62 293 VAL A O 1
ATOM 2104 N N . ARG A 1 294 ? -6.208 -8.230 3.198 1.00 67.62 294 ARG A N 1
ATOM 2105 C CA . ARG A 1 294 ? -6.269 -9.033 1.978 1.00 67.62 294 ARG A CA 1
ATOM 2106 C C . ARG A 1 294 ? -5.921 -10.455 2.391 1.00 67.62 294 ARG A C 1
ATOM 2108 O O 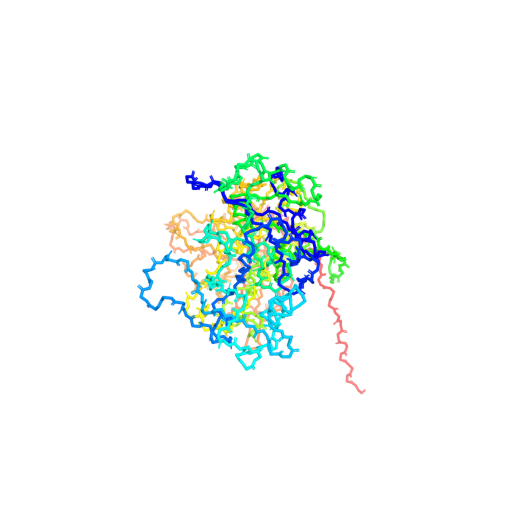. ARG A 1 294 ? -4.803 -10.678 2.826 1.00 67.62 294 ARG A O 1
ATOM 2115 N N . ALA A 1 295 ? -6.851 -11.399 2.295 1.00 55.56 295 ALA A N 1
ATOM 2116 C CA . ALA A 1 295 ? -6.503 -12.801 2.490 1.00 55.56 295 ALA A CA 1
ATOM 2117 C C . ALA A 1 295 ? -5.570 -13.229 1.335 1.00 55.56 295 ALA A C 1
ATOM 2119 O O . ALA A 1 295 ? -6.040 -13.226 0.193 1.00 55.56 295 ALA A O 1
ATOM 2120 N N . PRO A 1 296 ? -4.276 -13.556 1.558 1.00 53.44 296 PRO A N 1
ATOM 2121 C CA . PRO A 1 296 ? -3.533 -14.361 0.592 1.00 53.44 296 PRO A CA 1
ATOM 2122 C C . PRO A 1 296 ? -4.279 -15.667 0.273 1.00 53.44 296 PRO A C 1
ATOM 2124 O O . PRO A 1 296 ? -5.129 -16.111 1.048 1.00 53.44 296 PRO A O 1
ATOM 2127 N N . GLU A 1 297 ? -3.956 -16.296 -0.857 1.00 54.16 297 GLU A N 1
ATOM 2128 C CA . GLU A 1 297 ? -4.597 -17.546 -1.305 1.00 54.16 297 GLU A CA 1
ATOM 2129 C C . GLU A 1 297 ? -4.547 -18.649 -0.222 1.00 54.16 297 GLU A C 1
ATOM 2131 O O . GLU A 1 297 ? -5.506 -19.406 -0.071 1.00 54.16 297 GLU A O 1
ATOM 2136 N N . ASP A 1 298 ? -3.524 -18.618 0.646 1.00 53.16 298 ASP A N 1
ATOM 2137 C CA . ASP A 1 298 ? -3.326 -19.550 1.767 1.00 53.16 298 ASP A CA 1
ATOM 2138 C C . ASP A 1 298 ? -3.691 -18.981 3.160 1.00 53.16 298 ASP A C 1
ATOM 2140 O O . ASP A 1 298 ? -3.520 -19.650 4.183 1.00 53.16 298 ASP A O 1
ATOM 2144 N N . ALA A 1 299 ? -4.204 -17.744 3.249 1.00 54.69 299 ALA A N 1
ATOM 2145 C CA . ALA A 1 299 ? -4.356 -17.000 4.513 1.00 54.69 299 ALA A CA 1
ATOM 2146 C C . ALA A 1 299 ? -5.193 -17.721 5.561 1.00 54.69 299 ALA A C 1
ATOM 2148 O O . ALA A 1 299 ? -4.938 -17.614 6.758 1.00 54.69 299 ALA A O 1
ATOM 2149 N N . ILE A 1 300 ? -6.234 -18.416 5.107 1.00 58.81 300 ILE A N 1
ATOM 2150 C CA . ILE A 1 300 ? -7.162 -19.101 5.999 1.00 58.81 300 ILE A CA 1
ATOM 2151 C C . ILE A 1 300 ? -6.419 -20.242 6.691 1.00 58.81 300 ILE A C 1
ATOM 2153 O O . ILE A 1 300 ? -6.506 -20.359 7.908 1.00 58.81 300 ILE A O 1
ATOM 2157 N N . ALA A 1 301 ? -5.642 -21.036 5.950 1.00 57.38 301 ALA A N 1
ATOM 2158 C CA . ALA A 1 301 ? -4.872 -22.133 6.524 1.00 57.38 301 ALA A CA 1
ATOM 2159 C C . ALA A 1 301 ? -3.792 -21.606 7.480 1.00 57.38 301 ALA A C 1
ATOM 2161 O O . ALA A 1 301 ? -3.713 -22.061 8.621 1.00 57.38 301 ALA A O 1
ATOM 2162 N N . THR A 1 302 ? -3.029 -20.594 7.059 1.00 57.53 302 THR A N 1
ATOM 2163 C CA . THR A 1 302 ? -1.902 -20.053 7.833 1.00 57.53 302 THR A CA 1
ATOM 2164 C C . THR A 1 302 ? -2.354 -19.321 9.094 1.00 57.53 302 THR A C 1
ATOM 2166 O O . THR A 1 302 ? -1.840 -19.594 10.174 1.00 57.53 302 THR A O 1
ATOM 2169 N N . TRP A 1 303 ? -3.353 -18.439 9.006 1.00 62.44 303 TRP A N 1
ATOM 2170 C CA . TRP A 1 303 ? -3.830 -17.671 10.161 1.00 62.44 303 TRP A CA 1
ATOM 2171 C C . TRP A 1 303 ? -4.563 -18.570 11.167 1.00 62.44 303 TRP A C 1
ATOM 2173 O O . TRP A 1 303 ? -4.370 -18.443 12.378 1.00 62.44 303 TRP A O 1
ATOM 2183 N N . CYS A 1 304 ? -5.349 -19.544 10.692 1.00 56.34 304 CYS A N 1
ATOM 2184 C CA . CYS A 1 304 ? -6.014 -20.499 11.582 1.00 56.34 304 CYS A CA 1
ATOM 2185 C C . CYS A 1 304 ? -5.021 -21.457 12.256 1.00 56.34 304 CYS A C 1
ATOM 2187 O O . CYS A 1 304 ? -5.219 -21.794 13.420 1.00 56.34 304 CYS A O 1
ATOM 2189 N N . ALA A 1 305 ? -3.961 -21.880 11.558 1.00 56.41 305 ALA A N 1
ATOM 2190 C CA . ALA A 1 305 ? -2.932 -22.756 12.119 1.00 56.41 305 ALA A CA 1
ATOM 2191 C C . ALA A 1 305 ? -1.982 -22.018 13.078 1.00 56.41 305 ALA A C 1
ATOM 2193 O O . ALA A 1 305 ? -1.602 -22.574 14.106 1.00 56.41 305 ALA A O 1
ATOM 2194 N N . ALA A 1 306 ? -1.616 -20.770 12.765 1.00 56.62 306 ALA A N 1
ATOM 2195 C CA . ALA A 1 306 ? -0.720 -19.955 13.584 1.00 56.62 306 ALA A CA 1
ATOM 2196 C C . ALA A 1 306 ? -1.414 -19.340 14.811 1.00 56.62 306 ALA A C 1
ATOM 2198 O O . ALA A 1 306 ? -0.747 -18.974 15.777 1.00 56.62 306 ALA A O 1
ATOM 2199 N N . GLY A 1 307 ? -2.742 -19.174 14.771 1.00 59.94 307 GLY A N 1
ATOM 2200 C CA . GLY A 1 307 ? -3.500 -18.485 15.821 1.00 59.94 307 GLY A CA 1
ATOM 2201 C C . GLY A 1 307 ? -3.154 -16.994 15.958 1.00 59.94 307 GLY A C 1
ATOM 2202 O O . GLY A 1 307 ? -3.528 -16.368 16.950 1.00 59.94 307 GLY A O 1
ATOM 2203 N N . ALA A 1 308 ? -2.439 -16.422 14.985 1.00 64.62 308 ALA A N 1
ATOM 2204 C CA . ALA A 1 308 ? -1.923 -15.058 15.002 1.00 64.62 308 ALA A CA 1
ATOM 2205 C C . ALA A 1 308 ? -1.885 -14.459 13.588 1.00 64.62 308 ALA A C 1
ATOM 2207 O O . ALA A 1 308 ? -1.778 -15.183 12.600 1.00 64.62 308 ALA A O 1
ATOM 2208 N N . ASP A 1 309 ? -1.996 -13.132 13.521 1.00 71.75 309 ASP A N 1
ATOM 2209 C CA . ASP A 1 309 ? -1.911 -12.346 12.287 1.00 71.75 309 ASP A CA 1
ATOM 2210 C C . ASP A 1 309 ? -0.450 -12.297 11.790 1.00 71.75 309 ASP A C 1
ATOM 2212 O O . ASP A 1 309 ? 0.397 -11.762 12.516 1.00 71.75 309 ASP A O 1
ATOM 2216 N N . PRO A 1 310 ? -0.132 -12.852 10.604 1.00 69.88 310 PRO A N 1
ATOM 2217 C CA . PRO A 1 310 ? 1.236 -12.886 10.086 1.00 69.88 310 PRO A CA 1
ATOM 2218 C C . PRO A 1 310 ? 1.774 -11.492 9.729 1.00 69.88 310 PRO A C 1
ATOM 2220 O O . PRO A 1 310 ? 2.971 -11.256 9.873 1.00 69.88 310 PRO A O 1
ATOM 2223 N N . ASP A 1 311 ? 0.896 -10.552 9.362 1.00 76.62 311 ASP A N 1
ATOM 2224 C CA . ASP A 1 311 ? 1.250 -9.198 8.913 1.00 76.62 311 ASP A CA 1
ATOM 2225 C C . ASP A 1 311 ? 0.929 -8.135 9.976 1.00 76.62 311 ASP A C 1
ATOM 2227 O O . ASP A 1 311 ? 0.757 -6.946 9.683 1.00 76.62 311 ASP A O 1
ATOM 2231 N N . ARG A 1 312 ? 0.878 -8.549 11.250 1.00 80.81 312 ARG A N 1
ATOM 2232 C CA . ARG A 1 312 ? 0.464 -7.709 12.382 1.00 80.81 312 ARG A CA 1
ATOM 2233 C C . ARG A 1 312 ? 1.148 -6.343 12.410 1.00 80.81 312 ARG A C 1
ATOM 2235 O O . ARG A 1 312 ? 0.481 -5.342 12.660 1.00 80.81 312 ARG A O 1
ATOM 2242 N N . ALA A 1 313 ? 2.454 -6.282 12.152 1.00 80.69 313 ALA A N 1
ATOM 2243 C CA . ALA A 1 313 ? 3.201 -5.023 12.156 1.00 80.69 313 ALA A CA 1
ATOM 2244 C C . ALA A 1 313 ? 2.674 -4.029 11.103 1.00 80.69 313 ALA A C 1
ATOM 2246 O O . ALA A 1 313 ? 2.487 -2.849 11.404 1.00 80.69 313 ALA A O 1
ATOM 2247 N N . ALA A 1 314 ? 2.366 -4.507 9.893 1.00 80.62 314 ALA A N 1
ATOM 2248 C CA . ALA A 1 314 ? 1.823 -3.682 8.818 1.00 80.62 314 ALA A CA 1
ATOM 2249 C C . ALA A 1 314 ? 0.391 -3.218 9.127 1.00 80.62 314 ALA A C 1
ATOM 2251 O O . ALA A 1 314 ? 0.060 -2.043 8.929 1.00 80.62 314 ALA A O 1
ATOM 2252 N N . HIS A 1 315 ? -0.451 -4.105 9.668 1.00 86.25 315 HIS A N 1
ATOM 2253 C CA . HIS A 1 315 ? -1.814 -3.756 10.074 1.00 86.25 315 HIS A CA 1
ATOM 2254 C C . HIS A 1 315 ? -1.836 -2.743 11.226 1.00 86.25 315 HIS A C 1
ATOM 2256 O O . HIS A 1 315 ? -2.617 -1.791 11.191 1.00 86.25 315 HIS A O 1
ATOM 2262 N N . VAL A 1 316 ? -0.948 -2.896 12.212 1.00 86.12 316 VAL A N 1
ATOM 2263 C CA . VAL A 1 316 ? -0.787 -1.954 13.329 1.00 86.12 316 VAL A CA 1
ATOM 2264 C C . VAL A 1 316 ? -0.350 -0.577 12.838 1.00 86.12 316 VAL A C 1
ATOM 2266 O O . VAL A 1 316 ? -0.957 0.427 13.214 1.00 86.12 316 VAL A O 1
ATOM 2269 N N . ALA A 1 317 ? 0.651 -0.516 11.962 1.00 87.00 317 ALA A N 1
ATOM 2270 C CA . ALA A 1 317 ? 1.112 0.749 11.406 1.00 87.00 317 ALA A CA 1
ATOM 2271 C C . ALA A 1 317 ? 0.027 1.426 10.538 1.00 87.00 317 ALA A C 1
ATOM 2273 O O . ALA A 1 317 ? -0.164 2.638 10.615 1.00 87.00 317 ALA A O 1
ATOM 2274 N N . THR A 1 318 ? -0.767 0.646 9.795 1.00 90.50 318 THR A N 1
ATOM 2275 C CA . THR A 1 318 ? -1.926 1.156 9.038 1.00 90.50 318 THR A CA 1
ATOM 2276 C C . THR A 1 318 ? -2.999 1.724 9.966 1.00 90.50 318 THR A C 1
ATOM 2278 O O . THR A 1 318 ? -3.525 2.807 9.716 1.00 90.50 318 THR A O 1
ATOM 2281 N N . ALA A 1 319 ? -3.308 1.030 11.065 1.00 91.31 319 ALA A N 1
ATOM 2282 C CA . ALA A 1 319 ? -4.256 1.521 12.059 1.00 91.31 319 ALA A CA 1
ATOM 2283 C C . ALA A 1 319 ? -3.794 2.851 12.671 1.00 91.31 319 ALA A C 1
ATOM 2285 O O . ALA A 1 319 ? -4.591 3.783 12.772 1.00 91.31 319 ALA A O 1
ATOM 2286 N N . ALA A 1 320 ? -2.513 2.956 13.035 1.00 89.38 320 ALA A N 1
ATOM 2287 C CA . ALA A 1 320 ? -1.940 4.179 13.587 1.00 89.38 320 ALA A CA 1
ATOM 2288 C C . ALA A 1 320 ? -2.021 5.352 12.597 1.00 89.38 320 ALA A C 1
ATOM 2290 O O . ALA A 1 320 ? -2.423 6.448 12.987 1.00 89.38 320 ALA A O 1
ATOM 2291 N N . ALA A 1 321 ? -1.738 5.107 11.314 1.00 90.75 321 ALA A N 1
ATOM 2292 C CA . ALA A 1 321 ? -1.881 6.110 10.264 1.00 90.75 321 ALA A CA 1
ATOM 2293 C C . ALA A 1 321 ? -3.336 6.598 10.117 1.00 90.75 321 ALA A C 1
ATOM 2295 O O . ALA A 1 321 ? -3.563 7.800 10.000 1.00 90.75 321 ALA A O 1
ATOM 2296 N N . ILE A 1 322 ? -4.328 5.698 10.183 1.00 93.62 322 ILE A N 1
ATOM 2297 C CA . ILE A 1 322 ? -5.755 6.077 10.151 1.00 93.62 322 ILE A CA 1
ATOM 2298 C C . ILE A 1 322 ? -6.126 6.925 11.367 1.00 93.62 322 ILE A C 1
ATOM 2300 O O . ILE A 1 322 ? -6.798 7.940 11.220 1.00 93.62 322 ILE A O 1
ATOM 2304 N N . VAL A 1 323 ? -5.689 6.533 12.566 1.00 91.31 323 VAL A N 1
ATOM 2305 C CA . VAL A 1 323 ? -5.970 7.292 13.795 1.00 91.31 323 VAL A CA 1
ATOM 2306 C C . VAL A 1 323 ? -5.364 8.694 13.737 1.00 91.31 323 VAL A C 1
ATOM 2308 O O . VAL A 1 323 ? -6.017 9.652 14.143 1.00 91.31 323 VAL A O 1
ATOM 2311 N N . ALA A 1 324 ? -4.151 8.828 13.205 1.00 88.94 324 ALA A N 1
ATOM 2312 C CA . ALA A 1 324 ? -3.519 10.127 13.007 1.00 88.94 324 ALA A CA 1
ATOM 2313 C C . ALA A 1 324 ? -4.296 11.000 12.005 1.00 88.94 324 ALA A C 1
ATOM 2315 O O . ALA A 1 324 ? -4.505 12.185 12.253 1.00 88.94 324 ALA A O 1
ATOM 2316 N N . GLU A 1 325 ? -4.787 10.405 10.915 1.00 92.19 325 GLU A N 1
ATOM 2317 C CA . GLU A 1 325 ? -5.577 11.096 9.886 1.00 92.19 325 GLU A CA 1
ATOM 2318 C C . GLU A 1 325 ? -6.967 11.535 10.386 1.00 92.19 325 GLU A C 1
ATOM 2320 O O . GLU A 1 325 ? -7.561 12.462 9.841 1.00 92.19 325 GLU A O 1
ATOM 2325 N N . LEU A 1 326 ? -7.484 10.932 11.463 1.00 90.88 326 LEU A N 1
ATOM 2326 C CA . LEU A 1 326 ? -8.683 11.426 12.156 1.00 90.88 326 LEU A CA 1
ATOM 2327 C C . LEU A 1 326 ? -8.446 12.753 12.904 1.00 90.88 326 LEU A C 1
ATOM 2329 O O . LEU A 1 326 ? -9.402 13.324 13.423 1.00 90.88 326 LEU A O 1
ATOM 2333 N N . GLY A 1 327 ? -7.203 13.244 12.978 1.00 88.00 327 GLY A N 1
ATOM 2334 C CA . GLY A 1 327 ? -6.859 14.506 13.639 1.00 88.00 327 GLY A CA 1
ATOM 2335 C C . GLY A 1 327 ? -6.810 14.418 15.167 1.00 88.00 327 GLY A C 1
ATOM 2336 O O . GLY A 1 327 ? -6.907 15.435 15.849 1.00 88.00 327 GLY A O 1
ATOM 2337 N N . LEU A 1 328 ? -6.678 13.211 15.722 1.00 85.50 328 LEU A N 1
ATOM 2338 C CA . LEU A 1 328 ? -6.671 12.989 17.167 1.00 85.50 328 LEU A CA 1
ATOM 2339 C C . LEU A 1 328 ? -5.274 13.241 17.744 1.00 85.50 328 LEU A C 1
ATOM 2341 O O . LEU A 1 328 ? -4.289 12.660 17.297 1.00 85.50 328 LEU A O 1
ATOM 2345 N N . VAL A 1 329 ? -5.188 14.063 18.787 1.00 73.62 329 VAL A N 1
ATOM 2346 C CA . VAL A 1 329 ? -3.938 14.330 19.515 1.00 73.62 329 VAL A CA 1
ATOM 2347 C C . VAL A 1 329 ? -3.721 13.292 20.611 1.00 73.62 329 VAL A C 1
ATOM 2349 O O . VAL A 1 329 ? -2.582 12.912 20.897 1.00 73.62 329 VAL A O 1
ATOM 2352 N N . SER A 1 330 ? -4.800 12.812 21.236 1.00 79.81 330 SER A N 1
ATOM 2353 C CA . SER A 1 330 ? -4.721 11.671 22.140 1.00 79.81 330 SER A CA 1
ATOM 2354 C C . SER A 1 330 ? -5.940 10.762 22.105 1.00 79.81 330 SER A C 1
ATOM 2356 O O . SER A 1 330 ? -7.062 11.207 21.871 1.00 79.81 330 SER A O 1
ATOM 2358 N N . VAL A 1 331 ? -5.714 9.478 22.381 1.00 79.50 331 VAL A N 1
ATOM 2359 C CA . VAL A 1 331 ? -6.757 8.445 22.375 1.00 79.50 331 VAL A CA 1
ATOM 2360 C C . VAL A 1 331 ? -6.803 7.675 23.688 1.00 79.50 331 VAL A C 1
ATOM 2362 O O . VAL A 1 331 ? -5.781 7.480 24.357 1.00 79.50 331 VAL A O 1
ATOM 2365 N N . THR A 1 332 ? -8.002 7.204 24.021 1.00 72.25 332 THR A N 1
ATOM 2366 C CA . THR A 1 332 ? -8.268 6.243 25.090 1.00 72.25 332 THR A CA 1
ATOM 2367 C C . THR A 1 332 ? -8.613 4.903 24.449 1.00 72.25 332 THR A C 1
ATOM 2369 O O . THR A 1 332 ? -9.455 4.808 23.557 1.00 72.25 332 THR A O 1
ATOM 2372 N N . ALA A 1 333 ? -7.909 3.861 24.862 1.00 56.62 333 ALA A N 1
ATOM 2373 C CA . ALA A 1 333 ? -7.867 2.586 24.170 1.00 56.62 333 ALA A CA 1
ATOM 2374 C C . ALA A 1 333 ? -8.770 1.548 24.831 1.00 56.62 333 ALA A C 1
ATOM 2376 O O . ALA A 1 333 ? -8.595 1.263 26.015 1.00 56.62 333 ALA A O 1
ATOM 2377 N N . VAL A 1 334 ? -9.667 0.918 24.069 1.00 52.22 334 VAL A N 1
ATOM 2378 C CA . VAL A 1 334 ? -10.459 -0.209 24.596 1.00 52.22 334 VAL A CA 1
ATOM 2379 C C . VAL A 1 334 ? -9.659 -1.519 24.565 1.00 52.22 334 VAL A C 1
ATOM 2381 O O . VAL A 1 334 ? -9.839 -2.331 25.456 1.00 52.22 334 VAL A O 1
ATOM 2384 N N . GLU A 1 335 ? -8.711 -1.691 23.636 1.00 53.69 335 GLU A N 1
ATOM 2385 C CA . GLU A 1 335 ? -7.777 -2.832 23.557 1.00 53.69 335 GLU A CA 1
ATOM 2386 C C . GLU A 1 335 ? -6.613 -2.438 22.612 1.00 53.69 335 GLU A C 1
ATOM 2388 O O . GLU A 1 335 ? -6.778 -2.433 21.396 1.00 53.69 335 GLU A O 1
ATOM 2393 N N . ILE A 1 336 ? -5.447 -2.034 23.145 1.00 57.69 336 ILE A N 1
ATOM 2394 C CA . ILE A 1 336 ? -4.268 -1.630 22.345 1.00 57.69 336 ILE A CA 1
ATOM 2395 C C . ILE A 1 336 ? -3.021 -2.391 22.824 1.00 57.69 336 ILE A C 1
ATOM 2397 O O . ILE A 1 336 ? -2.591 -2.241 23.974 1.00 57.69 336 ILE A O 1
ATOM 2401 N N . GLY A 1 337 ? -2.428 -3.190 21.928 1.00 61.38 337 GLY A N 1
ATOM 2402 C CA . GLY A 1 337 ? -1.128 -3.840 22.142 1.00 61.38 337 GLY A CA 1
ATOM 2403 C C . GLY A 1 337 ? 0.023 -2.827 22.219 1.00 61.38 337 GLY A C 1
ATOM 2404 O O . GLY A 1 337 ? -0.108 -1.709 21.726 1.00 61.38 337 GLY A O 1
ATOM 2405 N N . ASP A 1 338 ? 1.137 -3.186 22.870 1.00 65.69 338 ASP A N 1
ATOM 2406 C CA . ASP A 1 338 ? 2.303 -2.291 23.041 1.00 65.69 338 ASP A CA 1
ATOM 2407 C C . ASP A 1 338 ? 2.883 -1.807 21.698 1.00 65.69 338 ASP A C 1
ATOM 2409 O O . ASP A 1 338 ? 3.325 -0.666 21.576 1.00 65.69 338 ASP A O 1
ATOM 2413 N N . ASP A 1 339 ? 2.812 -2.653 20.673 1.00 72.75 339 ASP A N 1
ATOM 2414 C CA . ASP A 1 339 ? 3.206 -2.354 19.296 1.00 72.75 339 ASP A CA 1
ATOM 2415 C C . ASP A 1 339 ? 2.411 -1.194 18.686 1.00 72.75 339 ASP A C 1
ATOM 2417 O O . ASP A 1 339 ? 2.975 -0.292 18.068 1.00 72.75 339 ASP A O 1
ATOM 2421 N N . LEU A 1 340 ? 1.101 -1.176 18.912 1.00 77.88 340 LEU A N 1
ATOM 2422 C CA . LEU A 1 340 ? 0.230 -0.108 18.442 1.00 77.88 340 LEU A CA 1
ATOM 2423 C C . LEU A 1 340 ? 0.412 1.190 19.238 1.00 77.88 340 LEU A C 1
ATOM 2425 O O . LEU A 1 340 ? 0.283 2.266 18.660 1.00 77.88 340 LEU A O 1
ATOM 2429 N N . VAL A 1 341 ? 0.776 1.120 20.525 1.00 74.31 341 VAL A N 1
ATOM 2430 C CA . VAL A 1 341 ? 1.173 2.322 21.288 1.00 74.31 341 VAL A CA 1
ATOM 2431 C C . VAL A 1 341 ? 2.401 2.975 20.660 1.00 74.31 341 VAL A C 1
ATOM 2433 O O . VAL A 1 341 ? 2.394 4.187 20.444 1.00 74.31 341 VAL A O 1
ATOM 2436 N N . GLY A 1 342 ? 3.428 2.177 20.345 1.00 71.75 342 GLY A N 1
ATOM 2437 C CA . GLY A 1 342 ? 4.637 2.662 19.678 1.00 71.75 342 GLY A CA 1
ATOM 2438 C C . GLY A 1 342 ? 4.316 3.330 18.341 1.00 71.75 342 GLY A C 1
ATOM 2439 O O . GLY A 1 342 ? 4.661 4.491 18.139 1.00 71.75 342 GLY A O 1
ATOM 2440 N N . ALA A 1 343 ? 3.548 2.646 17.488 1.00 80.12 343 ALA A N 1
ATOM 2441 C CA . ALA A 1 343 ? 3.153 3.180 16.186 1.00 80.12 343 ALA A CA 1
ATOM 2442 C C . ALA A 1 343 ? 2.356 4.497 16.296 1.00 80.12 343 ALA A C 1
ATOM 2444 O O . ALA A 1 343 ? 2.581 5.427 15.527 1.00 80.12 343 ALA A O 1
ATOM 2445 N N . LEU A 1 344 ? 1.447 4.623 17.268 1.00 81.94 344 LEU A N 1
ATOM 2446 C CA . LEU A 1 344 ? 0.697 5.865 17.495 1.00 81.94 344 LEU A CA 1
ATOM 2447 C C . LEU A 1 344 ? 1.605 7.025 17.932 1.00 81.94 344 LEU A C 1
ATOM 2449 O O . LEU A 1 344 ? 1.429 8.149 17.455 1.00 81.94 344 LEU A O 1
ATOM 2453 N N . TRP A 1 345 ? 2.600 6.765 18.786 1.00 76.81 345 TRP A N 1
ATOM 2454 C CA . TRP A 1 345 ? 3.576 7.780 19.190 1.00 76.81 345 TRP A CA 1
ATOM 2455 C C . TRP A 1 345 ? 4.437 8.275 18.032 1.00 76.81 345 TRP A C 1
ATOM 2457 O O . TRP A 1 345 ? 4.692 9.479 17.964 1.00 76.81 345 TRP A O 1
ATOM 2467 N N . ASP A 1 346 ? 4.820 7.394 17.109 1.00 77.25 346 ASP A N 1
ATOM 2468 C CA . ASP A 1 346 ? 5.571 7.774 15.906 1.00 77.25 346 ASP A CA 1
ATOM 2469 C C . ASP A 1 346 ? 4.769 8.729 15.005 1.00 77.25 346 ASP A C 1
ATOM 2471 O O . ASP A 1 346 ? 5.337 9.594 14.334 1.00 77.25 346 ASP A O 1
ATOM 2475 N N . HIS A 1 347 ? 3.438 8.637 15.052 1.00 76.69 347 HIS A N 1
ATOM 2476 C CA . HIS A 1 347 ? 2.516 9.564 14.396 1.00 76.69 347 HIS A CA 1
ATOM 2477 C C . HIS A 1 347 ? 2.121 10.780 15.255 1.00 76.69 347 HIS A C 1
ATOM 2479 O O . HIS A 1 347 ? 1.294 11.589 14.838 1.00 76.69 347 HIS A O 1
ATOM 2485 N N . GLY A 1 348 ? 2.709 10.948 16.443 1.00 75.56 348 GLY A N 1
ATOM 2486 C CA . GLY A 1 348 ? 2.425 12.067 17.345 1.00 75.56 348 GLY A CA 1
ATOM 2487 C C . GLY A 1 348 ? 1.122 11.938 18.141 1.00 75.56 348 GLY A C 1
ATOM 2488 O O . GLY A 1 348 ? 0.778 12.858 18.884 1.00 75.56 348 GLY A O 1
ATOM 2489 N N . VAL A 1 349 ? 0.425 10.803 18.048 1.00 79.69 349 VAL A N 1
ATOM 2490 C CA . VAL A 1 349 ? -0.806 10.535 18.798 1.00 79.69 349 VAL A CA 1
ATOM 2491 C C . VAL A 1 349 ? -0.436 9.991 20.170 1.00 79.69 349 VAL A C 1
ATOM 2493 O O . VAL A 1 349 ? 0.123 8.903 20.314 1.00 79.69 349 VAL A O 1
ATOM 2496 N N . ARG A 1 350 ? -0.756 10.737 21.226 1.00 77.25 350 ARG A N 1
ATOM 2497 C CA . ARG A 1 350 ? -0.541 10.267 22.594 1.00 77.25 350 ARG A CA 1
ATOM 2498 C C . ARG A 1 350 ? -1.607 9.243 22.939 1.00 77.25 350 ARG A C 1
ATOM 2500 O O . ARG A 1 350 ? -2.790 9.552 23.011 1.00 77.25 350 ARG A O 1
ATOM 2507 N N . VAL A 1 351 ? -1.200 8.028 23.253 1.00 70.88 351 VAL A N 1
ATOM 2508 C CA . VAL A 1 351 ? -2.078 7.163 24.034 1.00 70.88 351 VAL A CA 1
ATOM 2509 C C . VAL A 1 351 ? -2.103 7.755 25.439 1.00 70.88 351 VAL A C 1
ATOM 2511 O O . VAL A 1 351 ? -1.040 8.000 26.019 1.00 70.88 351 VAL A O 1
ATOM 2514 N N . GLY A 1 352 ? -3.298 8.059 25.957 1.00 57.91 352 GLY A N 1
ATOM 2515 C CA . GLY A 1 352 ? -3.452 8.404 27.369 1.00 57.91 352 GLY A CA 1
ATOM 2516 C C . GLY A 1 352 ? -2.878 7.289 28.255 1.00 57.91 352 GLY A C 1
ATOM 2517 O O . GLY A 1 352 ? -2.406 6.268 27.740 1.00 57.91 352 GLY A O 1
ATOM 2518 N N . PRO A 1 353 ? -2.926 7.396 29.596 1.00 46.12 353 PRO A N 1
ATOM 2519 C CA . PRO A 1 353 ? -2.808 6.179 30.395 1.00 46.12 353 PRO A CA 1
ATOM 2520 C C . PRO A 1 353 ? -3.691 5.107 29.741 1.00 46.12 353 PRO A C 1
ATOM 2522 O O . PRO A 1 353 ? -4.749 5.446 29.203 1.00 46.12 353 PRO A O 1
ATOM 2525 N N . ARG A 1 354 ? -3.246 3.839 29.726 1.00 43.75 354 ARG A N 1
ATOM 2526 C CA . ARG A 1 354 ? -4.177 2.720 29.549 1.00 43.75 354 ARG A CA 1
ATOM 2527 C C . ARG A 1 354 ? -5.177 2.839 30.693 1.00 43.75 354 ARG A C 1
ATOM 2529 O O . ARG A 1 354 ? -5.054 2.172 31.717 1.00 43.75 354 ARG A O 1
ATOM 2536 N N . ASP A 1 355 ? -6.124 3.745 30.550 1.00 29.19 355 ASP A N 1
ATOM 2537 C CA . ASP A 1 355 ? -7.431 3.646 31.115 1.00 29.19 355 ASP A CA 1
ATOM 2538 C C . ASP A 1 355 ? -7.880 2.317 30.538 1.00 29.19 355 ASP A C 1
ATOM 2540 O O . ASP A 1 355 ? -8.121 2.162 29.342 1.00 29.19 355 ASP A O 1
ATOM 2544 N N . ARG A 1 356 ? -7.730 1.298 31.382 1.00 31.67 356 ARG A N 1
ATOM 2545 C CA . ARG A 1 356 ? -8.263 -0.041 31.216 1.00 31.67 356 ARG A CA 1
ATOM 2546 C C . ARG A 1 356 ? -9.758 0.172 30.974 1.00 31.67 356 ARG A C 1
ATOM 2548 O O . ARG A 1 356 ? -10.499 0.241 31.942 1.00 31.67 356 ARG A O 1
ATOM 2555 N N . ALA A 1 357 ? -10.170 0.442 29.733 1.00 26.58 357 ALA A N 1
ATOM 2556 C CA . ALA A 1 357 ? -11.408 1.179 29.468 1.00 26.58 357 ALA A CA 1
ATOM 2557 C C . ALA A 1 357 ? -11.470 2.546 30.224 1.00 26.58 357 ALA A C 1
ATOM 2559 O O . ALA A 1 357 ? -10.709 2.778 31.167 1.00 26.58 357 ALA A O 1
ATOM 2560 N N . PRO A 1 358 ? -12.349 3.498 29.856 1.00 24.36 358 PRO A N 1
ATOM 2561 C CA . PRO A 1 358 ? -12.583 4.705 30.671 1.00 24.36 358 PRO A CA 1
ATOM 2562 C C . PRO A 1 358 ? -12.753 4.298 32.132 1.00 24.36 358 PRO A C 1
ATOM 2564 O O . PRO A 1 358 ? -13.690 3.553 32.327 1.00 24.36 358 PRO A O 1
ATOM 2567 N N . ARG A 1 359 ? -11.874 4.676 33.086 1.00 28.45 359 ARG A N 1
ATOM 2568 C CA . ARG A 1 359 ? -11.861 4.417 34.565 1.00 28.45 359 ARG A CA 1
ATOM 2569 C C . ARG A 1 359 ? -12.947 3.515 35.215 1.00 28.45 359 ARG A C 1
ATOM 2571 O O . ARG A 1 359 ? -13.412 3.757 36.325 1.00 28.45 359 ARG A O 1
ATOM 2578 N N . SER A 1 360 ? -13.328 2.435 34.554 1.00 28.44 360 SER A N 1
ATOM 2579 C CA . SER A 1 360 ? -14.597 1.745 34.781 1.00 28.44 360 SER A CA 1
ATOM 2580 C C . SER A 1 360 ? -14.557 0.279 34.335 1.00 28.44 360 SER A C 1
ATOM 2582 O O . SER A 1 360 ? -15.503 -0.461 34.591 1.00 28.44 360 SER A O 1
ATOM 2584 N N . VAL A 1 361 ? -13.409 -0.182 33.821 1.00 28.97 361 VAL A N 1
ATOM 2585 C CA . VAL A 1 361 ? -13.029 -1.597 33.772 1.00 28.97 361 VAL A CA 1
ATOM 2586 C C . VAL A 1 361 ? -11.742 -1.750 34.574 1.00 28.97 361 VAL A C 1
ATOM 2588 O O . VAL A 1 361 ? -10.799 -0.969 34.460 1.00 28.97 361 VAL A O 1
ATOM 2591 N N . VAL A 1 362 ? -11.688 -2.732 35.464 1.00 29.69 362 VAL A N 1
ATOM 2592 C CA . VAL A 1 362 ? -10.576 -2.836 36.403 1.00 29.69 362 VAL A CA 1
ATOM 2593 C C . VAL A 1 362 ? -9.730 -4.071 36.115 1.00 29.69 362 VAL A C 1
ATOM 2595 O O . VAL A 1 362 ? -10.277 -5.159 35.995 1.00 29.69 362 VAL A O 1
ATOM 2598 N N . ARG A 1 363 ? -8.388 -3.940 36.083 1.00 26.53 363 ARG A N 1
ATOM 2599 C CA . ARG A 1 363 ? -7.507 -5.108 36.287 1.00 26.53 363 ARG A CA 1
ATOM 2600 C C . ARG A 1 363 ? -7.292 -5.382 37.769 1.00 26.53 363 ARG A C 1
ATOM 2602 O O . ARG A 1 363 ? -6.976 -4.469 38.540 1.00 26.53 363 ARG A O 1
ATOM 2609 N N . ALA A 1 364 ? -7.290 -6.665 38.090 1.00 27.70 364 ALA A N 1
ATOM 2610 C CA . ALA A 1 364 ? -6.759 -7.219 39.321 1.00 27.70 364 ALA A CA 1
ATOM 2611 C C . ALA A 1 364 ? -5.249 -6.955 39.501 1.00 27.70 364 ALA A C 1
ATOM 2613 O O . ALA A 1 364 ? -4.500 -6.947 38.517 1.00 27.70 364 ALA A O 1
ATOM 2614 N N . PRO A 1 365 ? -4.761 -6.787 40.741 1.00 23.27 365 PRO A N 1
ATOM 2615 C CA . PRO A 1 365 ? -3.335 -6.858 41.041 1.00 23.27 365 PRO A CA 1
ATOM 2616 C C . PRO A 1 365 ? -2.856 -8.317 40.923 1.00 23.27 365 PRO A C 1
ATOM 2618 O O . PRO A 1 365 ? -3.447 -9.201 41.538 1.00 23.27 365 PRO A O 1
ATOM 2621 N N . GLY A 1 366 ? -1.787 -8.568 40.158 1.00 29.19 366 GLY A N 1
ATOM 2622 C CA . GLY A 1 366 ? -1.065 -9.854 40.157 1.00 29.19 366 GLY A CA 1
ATOM 2623 C C . GLY A 1 366 ? -1.262 -10.787 38.953 1.00 29.19 366 GLY A C 1
ATOM 2624 O O . GLY A 1 366 ? -0.688 -11.872 38.951 1.00 29.19 366 GLY A O 1
ATOM 2625 N N . ALA A 1 367 ? -2.017 -10.401 37.920 1.00 28.33 367 ALA A N 1
ATOM 2626 C CA . ALA A 1 367 ? -2.126 -11.204 36.697 1.00 28.33 367 ALA A CA 1
ATOM 2627 C C . ALA A 1 367 ? -0.868 -11.060 35.817 1.00 28.33 367 ALA A C 1
ATOM 2629 O O . ALA A 1 367 ? -0.439 -9.944 35.515 1.00 28.33 367 ALA A O 1
ATOM 2630 N N . ALA A 1 368 ? -0.289 -12.192 35.405 1.00 26.97 368 ALA A N 1
ATOM 2631 C CA . ALA A 1 368 ? 0.807 -12.237 34.443 1.00 26.97 368 ALA A CA 1
ATOM 2632 C C . ALA A 1 368 ? 0.398 -11.579 33.109 1.00 26.97 368 ALA A C 1
ATOM 2634 O O . ALA A 1 368 ? -0.757 -11.665 32.686 1.00 26.97 368 ALA A O 1
ATOM 2635 N N . ALA A 1 369 ? 1.350 -10.908 32.458 1.00 26.19 369 ALA A N 1
ATOM 2636 C CA . ALA A 1 369 ? 1.147 -10.238 31.178 1.00 26.19 369 ALA A CA 1
ATOM 2637 C C . ALA A 1 369 ? 0.636 -11.235 30.117 1.00 26.19 369 ALA A C 1
ATOM 2639 O O . ALA A 1 369 ? 1.314 -12.219 29.835 1.00 26.19 369 ALA A O 1
ATOM 2640 N N . GLY A 1 370 ? -0.554 -10.993 29.549 1.00 27.98 370 GLY A N 1
ATOM 2641 C CA . GLY A 1 370 ? -1.078 -11.793 28.430 1.00 27.98 370 GLY A CA 1
ATOM 2642 C C . GLY A 1 370 ? -2.583 -12.097 28.407 1.00 27.98 370 GLY A C 1
ATOM 2643 O O . GLY A 1 370 ? -3.034 -12.738 27.465 1.00 27.98 370 GLY A O 1
ATOM 2644 N N . ALA A 1 371 ? -3.381 -11.654 29.383 1.00 28.97 371 ALA A N 1
ATOM 2645 C CA . ALA A 1 371 ? -4.827 -11.917 29.413 1.00 28.97 371 ALA A CA 1
ATOM 2646 C C . ALA A 1 371 ? -5.654 -10.626 29.562 1.00 28.97 371 ALA A C 1
ATOM 2648 O O . ALA A 1 371 ? -6.365 -10.445 30.544 1.00 28.97 371 ALA A O 1
ATOM 2649 N N . ASP A 1 372 ? -5.562 -9.715 28.591 1.00 29.84 372 ASP A N 1
ATOM 2650 C CA . ASP A 1 372 ? -6.516 -8.604 28.462 1.00 29.84 372 ASP A CA 1
ATOM 2651 C C . ASP A 1 372 ? -7.724 -9.128 27.654 1.00 29.84 372 ASP A C 1
ATOM 2653 O O . ASP A 1 372 ? -7.769 -9.053 26.431 1.00 29.84 372 ASP A O 1
ATOM 2657 N N . THR A 1 373 ? -8.668 -9.780 28.339 1.00 33.91 373 THR A N 1
ATOM 2658 C CA . THR A 1 373 ? -9.992 -10.125 27.792 1.00 33.91 373 THR A CA 1
ATOM 2659 C C . THR A 1 373 ? -11.007 -9.237 28.498 1.00 33.91 373 THR A C 1
ATOM 2661 O O . THR A 1 373 ? -11.004 -9.208 29.729 1.00 33.91 373 THR A O 1
ATOM 2664 N N . LEU A 1 374 ? -11.874 -8.530 27.759 1.00 40.06 374 LEU A N 1
ATOM 2665 C CA . LEU A 1 374 ? -13.133 -7.997 28.297 1.00 40.06 374 LEU A CA 1
ATOM 2666 C C . LEU A 1 374 ? -13.775 -9.098 29.148 1.00 40.06 374 LEU A C 1
ATOM 2668 O O . LEU A 1 374 ? -14.174 -10.135 28.613 1.00 40.06 374 LEU A O 1
ATOM 2672 N N . ALA A 1 375 ? -13.760 -8.928 30.471 1.00 52.41 375 ALA A N 1
ATOM 2673 C CA . ALA A 1 375 ? -14.047 -10.016 31.391 1.00 52.41 375 ALA A CA 1
ATOM 2674 C C . ALA A 1 375 ? -15.550 -10.305 31.374 1.00 52.41 375 ALA A C 1
ATOM 2676 O O . ALA A 1 375 ? -16.334 -9.756 32.143 1.00 52.41 375 ALA A O 1
ATOM 2677 N N . THR A 1 376 ? -15.952 -11.139 30.423 1.00 56.03 376 THR A N 1
ATOM 2678 C CA . THR A 1 376 ? -17.298 -11.681 30.338 1.00 56.03 376 THR A CA 1
ATOM 2679 C C . THR A 1 376 ? -17.425 -12.703 31.453 1.00 56.03 376 THR A C 1
ATOM 2681 O O . THR A 1 376 ? -16.697 -13.698 31.474 1.00 56.03 376 THR A O 1
ATOM 2684 N N . VAL A 1 377 ? -18.324 -12.452 32.398 1.00 67.50 377 VAL A N 1
ATOM 2685 C CA . VAL A 1 377 ? -18.619 -13.402 33.468 1.00 67.50 377 VAL A CA 1
ATOM 2686 C C . VAL A 1 377 ? -19.733 -14.300 32.974 1.00 67.50 377 VAL A C 1
ATOM 2688 O O . VAL A 1 377 ? -20.844 -13.842 32.713 1.00 67.50 377 VAL A O 1
ATOM 2691 N N . ILE A 1 378 ? -19.423 -15.582 32.831 1.00 69.38 378 ILE A N 1
ATOM 2692 C CA . ILE A 1 378 ? -20.407 -16.613 32.520 1.00 69.38 378 ILE A CA 1
ATOM 2693 C C . ILE A 1 378 ? -20.501 -17.518 33.732 1.00 69.38 378 ILE A C 1
ATOM 2695 O O . ILE A 1 378 ? -19.487 -17.989 34.257 1.00 69.38 378 ILE A O 1
ATOM 2699 N N . GLY A 1 379 ? -21.725 -17.759 34.173 1.00 74.88 379 GLY A N 1
ATOM 2700 C CA . GLY A 1 379 ? -21.953 -18.681 35.262 1.00 74.88 379 GLY A CA 1
ATOM 2701 C C . GLY A 1 379 ? -23.402 -19.077 35.406 1.00 74.88 379 GLY A C 1
ATOM 2702 O O . GLY A 1 379 ? -24.317 -18.427 34.889 1.00 74.88 379 GLY A O 1
ATOM 2703 N N . THR A 1 380 ? -23.597 -20.168 36.128 1.00 80.94 380 THR A N 1
ATOM 2704 C CA . THR A 1 380 ? -24.923 -20.635 36.503 1.00 80.94 380 THR A CA 1
ATOM 2705 C C . THR A 1 380 ? -25.413 -19.846 37.713 1.00 80.94 380 THR A C 1
ATOM 2707 O O . THR A 1 380 ? -24.671 -19.618 38.670 1.00 80.94 380 THR A O 1
ATOM 2710 N N . VAL A 1 381 ? -26.670 -19.414 37.678 1.00 81.12 381 VAL A N 1
ATOM 2711 C CA . VAL A 1 381 ? -27.281 -18.680 38.788 1.00 81.12 381 VAL A CA 1
ATOM 2712 C C . VAL A 1 381 ? -27.522 -19.630 39.958 1.00 81.12 381 VAL A C 1
ATOM 2714 O O . VAL A 1 381 ? -28.305 -20.580 39.859 1.00 81.12 381 VAL A O 1
ATOM 2717 N N . VAL A 1 382 ? -26.861 -19.348 41.078 1.00 80.25 382 VAL A N 1
ATOM 2718 C CA . VAL A 1 382 ? -26.911 -20.131 42.315 1.00 80.25 382 VAL A CA 1
ATOM 2719 C C . VAL A 1 382 ? -27.743 -19.438 43.392 1.00 80.25 382 VAL A C 1
ATOM 2721 O O . VAL A 1 382 ? -28.060 -18.248 43.330 1.00 80.25 382 VAL A O 1
ATOM 2724 N N . HIS A 1 383 ? -28.119 -20.209 44.410 1.00 74.38 383 HIS A N 1
ATOM 2725 C CA . HIS A 1 383 ? -28.795 -19.676 45.586 1.00 74.38 383 HIS A CA 1
ATOM 2726 C C . HIS A 1 383 ? -27.798 -18.914 46.470 1.00 74.38 383 HIS A C 1
ATOM 2728 O O . HIS A 1 383 ? -26.737 -19.438 46.792 1.00 74.38 383 HIS A O 1
ATOM 2734 N N . GLY A 1 384 ? -28.161 -17.695 46.877 1.00 69.00 384 GLY A N 1
ATOM 2735 C CA . GLY A 1 384 ? -27.450 -16.924 47.905 1.00 69.00 384 GLY A CA 1
ATOM 2736 C C . GLY A 1 384 ? -28.394 -16.455 49.012 1.00 69.00 384 GLY A C 1
ATOM 2737 O O . GLY A 1 384 ? -29.515 -16.954 49.115 1.00 69.00 384 GLY A O 1
ATOM 2738 N N . ASP A 1 385 ? -27.977 -15.459 49.797 1.00 64.06 385 ASP A N 1
ATOM 2739 C CA . ASP A 1 385 ? -28.643 -15.026 51.043 1.00 64.06 385 ASP A CA 1
ATOM 2740 C C . ASP A 1 385 ? -30.026 -14.358 50.857 1.00 64.06 385 ASP A C 1
ATOM 2742 O O . ASP A 1 385 ? -30.649 -13.949 51.831 1.00 64.06 385 ASP A O 1
ATOM 2746 N N . LYS A 1 386 ? -30.519 -14.217 49.614 1.00 65.12 386 LYS A N 1
ATOM 2747 C CA . LYS A 1 386 ? -31.837 -13.657 49.216 1.00 65.12 386 LYS A CA 1
ATOM 2748 C C . LYS A 1 386 ? -32.169 -12.234 49.705 1.00 65.12 386 LYS A C 1
ATOM 2750 O O . LYS A 1 386 ? -33.249 -11.736 49.390 1.00 65.12 386 LYS A O 1
ATOM 2755 N N . ARG A 1 387 ? -31.233 -11.537 50.353 1.00 63.78 387 ARG A N 1
ATOM 2756 C CA . ARG A 1 387 ? -31.407 -10.179 50.903 1.00 63.78 387 ARG A CA 1
ATOM 2757 C C . ARG A 1 387 ? -31.883 -9.142 49.880 1.00 63.78 387 ARG A C 1
ATOM 2759 O O . ARG A 1 387 ? -32.759 -8.349 50.192 1.00 63.78 387 ARG A O 1
ATOM 2766 N N . GLY A 1 388 ? -31.381 -9.175 48.644 1.00 62.66 388 GLY A N 1
ATOM 2767 C CA . GLY A 1 388 ? -31.806 -8.232 47.598 1.00 62.66 388 GLY A CA 1
ATOM 2768 C C . GLY A 1 388 ? -33.299 -8.325 47.258 1.00 62.66 388 GLY A C 1
ATOM 2769 O O . GLY A 1 388 ? -33.959 -7.307 47.067 1.00 62.66 388 GLY A O 1
ATOM 2770 N N . ARG A 1 389 ? -33.876 -9.537 47.265 1.00 69.50 389 ARG A N 1
ATOM 2771 C CA . ARG A 1 389 ? -35.306 -9.745 46.977 1.00 69.50 389 ARG A CA 1
ATOM 2772 C C . ARG A 1 389 ? -36.202 -9.131 48.059 1.00 69.50 389 ARG A C 1
ATOM 2774 O O . ARG A 1 389 ? -37.247 -8.589 47.719 1.00 69.50 389 ARG A O 1
ATOM 2781 N N . GLU A 1 390 ? -35.792 -9.188 49.325 1.00 70.19 390 GLU A N 1
ATOM 2782 C CA . GLU A 1 390 ? -36.513 -8.563 50.448 1.00 70.19 390 GLU A CA 1
ATOM 2783 C C . GLU A 1 390 ? -36.462 -7.028 50.388 1.00 70.19 390 GLU A C 1
ATOM 2785 O O . GLU A 1 390 ? -37.378 -6.362 50.861 1.00 70.19 390 GLU A O 1
ATOM 2790 N N . LEU A 1 391 ? -35.429 -6.475 49.745 1.00 66.19 391 LEU A N 1
ATOM 2791 C CA . LEU A 1 391 ? -35.218 -5.038 49.549 1.00 66.19 391 LEU A CA 1
ATOM 2792 C C . LEU A 1 391 ? -35.813 -4.491 48.238 1.00 66.19 391 LEU A C 1
ATOM 2794 O O . LEU A 1 391 ? -35.678 -3.304 47.967 1.00 66.19 391 LEU A O 1
ATOM 2798 N N . GLY A 1 392 ? -36.451 -5.335 47.416 1.00 72.31 392 GLY A N 1
ATOM 2799 C CA . GLY A 1 392 ? -37.044 -4.939 46.129 1.00 72.31 392 GLY A CA 1
ATOM 2800 C C . GLY A 1 392 ? -36.113 -5.024 44.910 1.00 72.31 392 GLY A C 1
ATOM 2801 O O . GLY A 1 392 ? -36.549 -4.737 43.799 1.00 72.31 392 GLY A O 1
ATOM 2802 N N . PHE A 1 393 ? -34.869 -5.485 45.077 1.00 73.12 393 PHE A N 1
ATOM 2803 C CA . PHE A 1 393 ? -33.860 -5.607 44.017 1.00 73.12 393 PHE A CA 1
ATOM 2804 C C . PHE A 1 393 ? -33.394 -7.066 43.895 1.00 73.12 393 PHE A C 1
ATOM 2806 O O . PHE A 1 393 ? -32.395 -7.452 44.506 1.00 73.12 393 PHE A O 1
ATOM 2813 N N . PRO A 1 394 ? -34.117 -7.937 43.165 1.00 76.69 394 PRO A N 1
ATOM 2814 C CA . PRO A 1 394 ? -33.756 -9.348 43.059 1.00 76.69 394 PRO A CA 1
ATOM 2815 C C . PRO A 1 394 ? -32.393 -9.518 42.367 1.00 76.69 394 PRO A C 1
ATOM 2817 O O . PRO A 1 394 ? -32.291 -9.423 41.142 1.00 76.69 394 PRO A O 1
ATOM 2820 N N . THR A 1 395 ? -31.354 -9.786 43.159 1.00 73.88 395 THR A N 1
ATOM 2821 C CA . THR A 1 395 ? -30.003 -10.103 42.686 1.00 73.88 395 THR A CA 1
ATOM 2822 C C . THR A 1 395 ? -29.830 -11.612 42.509 1.00 73.88 395 THR A C 1
ATOM 2824 O O . THR A 1 395 ? -30.234 -12.423 43.347 1.00 73.88 395 THR A O 1
ATOM 2827 N N . ALA A 1 396 ? -29.230 -12.002 41.388 1.00 80.62 396 ALA A N 1
ATOM 2828 C CA . ALA A 1 396 ? -28.828 -13.363 41.076 1.00 80.62 396 ALA A CA 1
ATOM 2829 C C . ALA A 1 396 ? -27.344 -13.540 41.412 1.00 80.62 396 ALA A C 1
ATOM 2831 O O . ALA A 1 396 ? -26.505 -12.795 40.908 1.00 80.62 396 ALA A O 1
ATOM 2832 N N . ASN A 1 397 ? -27.014 -14.527 42.248 1.00 81.12 397 ASN A N 1
ATOM 2833 C CA . ASN A 1 397 ? -25.622 -14.888 42.500 1.00 81.12 397 ASN A CA 1
ATOM 2834 C C . ASN A 1 397 ? -25.115 -15.738 41.337 1.00 81.12 397 ASN A C 1
ATOM 2836 O O . ASN A 1 397 ? -25.734 -16.749 41.009 1.00 81.12 397 ASN A O 1
ATOM 2840 N N . ILE A 1 398 ? -24.005 -15.346 40.720 1.00 76.31 398 ILE A N 1
ATOM 2841 C CA . ILE A 1 398 ? -23.419 -16.069 39.590 1.00 76.31 398 ILE A CA 1
ATOM 2842 C C . ILE A 1 398 ? -22.288 -16.962 40.100 1.00 76.31 398 ILE A C 1
ATOM 2844 O O . ILE A 1 398 ? -21.279 -16.467 40.601 1.00 76.31 398 ILE A O 1
ATOM 2848 N N . GLY A 1 399 ? -22.451 -18.282 39.973 1.00 66.19 399 GLY A N 1
ATOM 2849 C CA . GLY A 1 399 ? -21.373 -19.241 40.199 1.00 66.19 399 GLY A CA 1
ATOM 2850 C C . GLY A 1 399 ? -20.380 -19.157 39.045 1.00 66.19 399 GLY A C 1
ATOM 2851 O O . GLY A 1 399 ? -20.697 -19.589 37.939 1.00 66.19 399 GLY A O 1
ATOM 2852 N N . ILE A 1 400 ? -19.219 -18.548 39.282 1.00 62.56 400 ILE A N 1
ATOM 2853 C CA . ILE A 1 400 ? -18.222 -18.268 38.245 1.00 62.56 400 ILE A CA 1
ATOM 2854 C C . ILE A 1 400 ? -17.672 -19.592 37.694 1.00 62.56 400 ILE A C 1
ATOM 2856 O O . ILE A 1 400 ? -17.013 -20.340 38.410 1.00 62.56 400 ILE A O 1
ATOM 2860 N N . GLU A 1 401 ? -17.920 -19.879 36.414 1.00 53.03 401 GLU A N 1
ATOM 2861 C CA . GLU A 1 401 ? -17.420 -21.097 35.750 1.00 53.03 401 GLU A CA 1
ATOM 2862 C C . GLU A 1 401 ? -15.982 -20.928 35.219 1.00 53.03 401 GLU A C 1
ATOM 2864 O O . GLU A 1 401 ? -15.322 -21.910 34.883 1.00 53.03 401 GLU A O 1
ATOM 2869 N N . VAL A 1 402 ? -15.480 -19.687 35.137 1.00 46.81 402 VAL A N 1
ATOM 2870 C CA . VAL A 1 402 ? -14.170 -19.359 34.555 1.00 46.81 402 VAL A CA 1
ATOM 2871 C C . VAL A 1 402 ? -13.337 -18.517 35.528 1.00 46.81 402 VAL A C 1
ATOM 2873 O O . VAL A 1 402 ? -13.608 -17.336 35.734 1.00 46.81 402 VAL A O 1
ATOM 2876 N N . ASP A 1 403 ? -12.274 -19.114 36.069 1.00 45.06 403 ASP A N 1
ATOM 2877 C CA . ASP A 1 403 ? -11.353 -18.580 37.097 1.00 45.06 403 ASP A CA 1
ATOM 2878 C C . ASP A 1 403 ? -10.440 -17.419 36.617 1.00 45.06 403 ASP A C 1
ATOM 2880 O O . ASP A 1 403 ? -9.279 -17.289 36.995 1.00 45.06 403 ASP A O 1
ATOM 2884 N N . ARG A 1 404 ? -10.919 -16.579 35.689 1.00 46.66 404 ARG A N 1
ATOM 2885 C CA . ARG A 1 404 ? -10.124 -15.507 35.055 1.00 46.66 404 ARG A CA 1
ATOM 2886 C C . ARG A 1 404 ? -10.704 -14.104 35.204 1.00 46.66 404 ARG A C 1
ATOM 2888 O O . ARG A 1 404 ? -10.036 -13.144 34.828 1.00 46.66 404 ARG A O 1
ATOM 2895 N N . CYS A 1 405 ? -11.904 -13.950 35.763 1.00 52.06 405 CYS A N 1
ATOM 2896 C CA . CYS A 1 405 ? -12.493 -12.633 35.993 1.00 52.06 405 CYS A CA 1
ATOM 2897 C C . CYS A 1 405 ? -12.251 -12.172 37.435 1.00 52.06 405 CYS A C 1
ATOM 2899 O O . CYS A 1 405 ? -12.936 -12.613 38.352 1.00 52.06 405 CYS A O 1
ATOM 2901 N N . ARG A 1 406 ? -11.297 -11.254 37.627 1.00 60.59 406 ARG A N 1
ATOM 2902 C CA . ARG A 1 406 ? -11.086 -10.558 38.903 1.00 60.59 406 ARG A CA 1
ATOM 2903 C C . ARG A 1 406 ? -11.371 -9.065 38.741 1.00 60.59 406 ARG A C 1
ATOM 2905 O O . ARG A 1 406 ? -10.574 -8.346 38.138 1.00 60.59 406 ARG A O 1
ATOM 2912 N N . LEU A 1 407 ? -12.487 -8.611 39.308 1.00 60.88 407 LEU A N 1
ATOM 2913 C CA . LEU A 1 407 ? -12.874 -7.197 39.398 1.00 60.88 407 LEU A CA 1
ATOM 2914 C C . LEU A 1 407 ? -12.758 -6.742 40.858 1.00 60.88 407 LEU A C 1
ATOM 2916 O O . LEU A 1 407 ? -13.033 -7.539 41.742 1.00 60.88 407 LEU A O 1
ATOM 2920 N N . PRO A 1 408 ? -12.379 -5.498 41.175 1.00 67.88 408 PRO A N 1
ATOM 2921 C CA . PRO A 1 408 ? -12.474 -4.974 42.522 1.00 67.88 408 PRO A CA 1
ATOM 2922 C C . PRO A 1 408 ? -13.900 -4.971 43.017 1.00 67.88 408 PRO A C 1
ATOM 2924 O O . PRO A 1 408 ? -14.849 -4.780 42.251 1.00 67.88 408 PRO A O 1
ATOM 2927 N N . ASP A 1 409 ? -13.989 -5.062 44.331 1.00 75.00 409 ASP A N 1
ATOM 2928 C CA . ASP A 1 409 ? -15.230 -4.917 45.054 1.00 75.00 409 ASP A CA 1
ATOM 2929 C C . ASP A 1 409 ? -15.868 -3.552 44.764 1.00 75.00 409 ASP A C 1
ATOM 2931 O O . ASP A 1 409 ? -15.224 -2.498 44.838 1.00 75.00 409 ASP A O 1
ATOM 2935 N N . GLY A 1 410 ? -17.149 -3.578 44.414 1.00 80.31 410 GLY A N 1
ATOM 2936 C CA . GLY A 1 410 ? -17.898 -2.386 44.051 1.00 80.31 410 GLY A CA 1
ATOM 2937 C C . GLY A 1 410 ? -19.153 -2.683 43.246 1.00 80.31 410 GLY A C 1
ATOM 2938 O O . GLY A 1 410 ? -19.555 -3.834 43.074 1.00 80.31 410 GLY A O 1
ATOM 2939 N N . VAL A 1 411 ? -19.782 -1.612 42.771 1.00 80.75 411 VAL A N 1
ATOM 2940 C CA . VAL A 1 411 ? -20.988 -1.639 41.943 1.00 80.75 411 VAL A CA 1
ATOM 2941 C C . VAL A 1 411 ? -20.626 -1.226 40.525 1.00 80.75 411 VAL A C 1
ATOM 2943 O O . VAL A 1 411 ? -19.951 -0.218 40.318 1.00 80.75 411 VAL A O 1
ATOM 2946 N N . TYR A 1 412 ? -21.107 -1.991 39.555 1.00 78.56 412 TYR A N 1
ATOM 2947 C CA . TYR A 1 412 ? -20.910 -1.785 38.131 1.00 78.56 412 TYR A CA 1
ATOM 2948 C C . TYR A 1 412 ? -22.264 -1.765 37.415 1.00 78.56 412 TYR A C 1
ATOM 2950 O O . TYR A 1 412 ? -23.179 -2.511 37.756 1.00 78.56 412 TYR A O 1
ATOM 2958 N N . GLY A 1 413 ? -22.375 -0.928 36.394 1.00 76.62 413 GLY A N 1
ATOM 2959 C CA . GLY A 1 413 ? -23.360 -1.024 35.335 1.00 76.62 413 GLY A CA 1
ATOM 2960 C C . GLY A 1 413 ? -22.825 -1.886 34.201 1.00 76.62 413 GLY A C 1
ATOM 2961 O O . GLY A 1 413 ? -21.630 -1.879 33.887 1.00 76.62 413 GLY A O 1
ATOM 2962 N N . GLY A 1 414 ? -23.708 -2.640 33.572 1.00 75.81 414 GLY A N 1
ATOM 2963 C CA . GLY A 1 414 ? -23.339 -3.503 32.468 1.00 75.81 414 GLY A CA 1
ATOM 2964 C C . GLY A 1 414 ? -24.541 -4.027 31.711 1.00 75.81 414 GLY A C 1
ATOM 2965 O O . GLY A 1 414 ? -25.660 -3.536 31.854 1.00 75.81 414 GLY A O 1
ATOM 2966 N N . LEU A 1 415 ? -24.291 -5.053 30.911 1.00 72.75 415 LEU A N 1
ATOM 2967 C CA . LEU A 1 415 ? -25.317 -5.797 30.198 1.00 72.75 415 LEU A CA 1
ATOM 2968 C C . LEU A 1 415 ? -25.313 -7.243 30.681 1.00 72.75 415 LEU A C 1
ATOM 2970 O O . LEU A 1 415 ? -24.251 -7.811 30.920 1.00 72.75 415 LEU A O 1
ATOM 2974 N N . ALA A 1 416 ? -26.483 -7.860 30.791 1.00 75.94 416 ALA A N 1
ATOM 2975 C CA . ALA A 1 416 ? -26.590 -9.288 31.057 1.00 75.94 416 ALA A CA 1
ATOM 2976 C C . ALA A 1 416 ? -27.646 -9.943 30.167 1.00 75.94 416 ALA A C 1
ATOM 2978 O O . ALA A 1 416 ? -28.612 -9.300 29.761 1.00 75.94 416 ALA A O 1
ATOM 2979 N N . ARG A 1 417 ? -27.461 -11.225 29.855 1.00 75.38 417 ARG A N 1
ATOM 2980 C CA . ARG A 1 417 ? -28.437 -12.034 29.114 1.00 75.38 417 ARG A CA 1
ATOM 2981 C C . ARG A 1 417 ? -28.518 -13.447 29.662 1.00 75.38 417 ARG A C 1
ATOM 2983 O O . ARG A 1 417 ? -27.546 -13.968 30.208 1.00 75.38 417 ARG A O 1
ATOM 2990 N N . VAL A 1 418 ? -29.665 -14.084 29.463 1.00 79.06 418 VAL A N 1
ATOM 2991 C CA . VAL A 1 418 ? -29.869 -15.491 29.810 1.00 79.06 418 VAL A CA 1
ATOM 2992 C C . VAL A 1 418 ? -29.461 -16.355 28.620 1.00 79.06 418 VAL A C 1
ATOM 2994 O O . VAL A 1 418 ? -29.878 -16.113 27.489 1.00 79.06 418 VAL A O 1
ATOM 2997 N N . VAL A 1 419 ? -28.654 -17.380 28.872 1.00 71.44 419 VAL A N 1
ATOM 2998 C CA . VAL A 1 419 ? -28.229 -18.364 27.873 1.00 71.44 419 VAL A CA 1
ATOM 2999 C C . VAL A 1 419 ? -29.126 -19.593 28.020 1.00 71.44 419 VAL A C 1
ATOM 3001 O O . VAL A 1 419 ? -29.013 -20.332 28.997 1.00 71.44 419 VAL A O 1
ATOM 3004 N N . GLY A 1 420 ? -30.069 -19.773 27.090 1.00 61.06 420 GLY A N 1
ATOM 3005 C CA . GLY A 1 420 ? -31.006 -20.901 27.079 1.00 61.06 420 GLY A CA 1
ATOM 3006 C C . GLY A 1 420 ? -30.694 -21.941 26.000 1.00 61.06 420 GLY A C 1
ATOM 3007 O O . GLY A 1 420 ? -29.903 -21.692 25.093 1.00 61.06 420 GLY A O 1
ATOM 3008 N N . ASP A 1 421 ? -31.381 -23.087 26.060 1.00 49.78 421 ASP A N 1
ATOM 3009 C CA . ASP A 1 421 ? -31.213 -24.205 25.111 1.00 49.78 421 ASP A CA 1
ATOM 3010 C C . ASP A 1 421 ? -31.637 -23.858 23.670 1.00 49.78 421 ASP A C 1
ATOM 3012 O O . ASP A 1 421 ? -31.172 -24.471 22.714 1.00 49.78 421 ASP A O 1
ATOM 3016 N N . ALA A 1 422 ? -32.494 -22.843 23.503 1.00 49.31 422 ALA A N 1
ATOM 3017 C CA . ALA A 1 422 ? -32.913 -22.300 22.207 1.00 49.31 422 ALA A CA 1
ATOM 3018 C C . ALA A 1 422 ? -31.996 -21.170 21.685 1.00 49.31 422 ALA A C 1
ATOM 3020 O O . ALA A 1 422 ? -32.285 -20.579 20.645 1.00 49.31 422 ALA A O 1
ATOM 3021 N N . GLY A 1 423 ? -30.912 -20.854 22.403 1.00 42.66 423 GLY A N 1
ATOM 3022 C CA . GLY A 1 423 ? -30.008 -19.737 22.122 1.00 42.66 423 GLY A CA 1
ATOM 3023 C C . GLY A 1 423 ? -30.058 -18.619 23.180 1.00 42.66 423 GLY A C 1
ATOM 3024 O O . GLY A 1 423 ? -30.891 -18.646 24.091 1.00 42.66 423 GLY A O 1
ATOM 3025 N N . PRO A 1 424 ? -29.132 -17.644 23.107 1.00 56.97 424 PRO A N 1
ATOM 3026 C CA . PRO A 1 424 ? -29.048 -16.539 24.061 1.00 56.97 424 PRO A CA 1
ATOM 3027 C C . PRO A 1 424 ? -30.164 -15.501 23.862 1.00 56.97 424 PRO A C 1
ATOM 3029 O O . PRO A 1 424 ? -30.503 -15.167 22.728 1.00 56.97 424 PRO A O 1
ATOM 3032 N N . SER A 1 425 ? -30.697 -14.957 24.961 1.00 65.88 425 SER A N 1
ATOM 3033 C CA . SER A 1 425 ? -31.643 -13.833 24.929 1.00 65.88 425 SER A CA 1
ATOM 3034 C C . SER A 1 425 ? -30.962 -12.517 24.538 1.00 65.88 425 SER A C 1
ATOM 3036 O O . SER A 1 425 ? -29.731 -12.407 24.544 1.00 65.88 425 SER A O 1
ATOM 3038 N N . ASP A 1 426 ? -31.769 -11.486 24.282 1.00 62.03 426 ASP A N 1
ATOM 3039 C CA . ASP A 1 426 ? -31.264 -10.119 24.192 1.00 62.03 426 ASP A CA 1
ATOM 3040 C C . ASP A 1 426 ? -30.591 -9.698 25.504 1.00 62.03 426 ASP A C 1
ATOM 3042 O O . ASP A 1 426 ? -30.943 -10.164 26.597 1.00 62.03 426 ASP A O 1
ATOM 3046 N N . PHE A 1 427 ? -29.596 -8.823 25.375 1.00 67.25 427 PHE A N 1
ATOM 3047 C CA . PHE A 1 427 ? -28.951 -8.187 26.514 1.00 67.25 427 PHE A CA 1
ATOM 3048 C C . PHE A 1 427 ? -29.876 -7.136 27.121 1.00 67.25 427 PHE A C 1
ATOM 3050 O O . PHE A 1 427 ? -30.382 -6.263 26.415 1.00 67.25 427 PHE A O 1
ATOM 3057 N N . VAL A 1 428 ? -30.023 -7.185 28.441 1.00 73.12 428 VAL A N 1
ATOM 3058 C CA . VAL A 1 428 ? -30.714 -6.167 29.233 1.00 73.12 428 VAL A CA 1
ATOM 3059 C C . VAL A 1 428 ? -29.719 -5.422 30.124 1.00 73.12 428 VAL A C 1
ATOM 3061 O O . VAL A 1 428 ? -28.690 -5.996 30.501 1.00 73.12 428 VAL A O 1
ATOM 3064 N N . PRO A 1 429 ? -30.000 -4.158 30.484 1.00 78.62 429 PRO A N 1
ATOM 3065 C CA . PRO A 1 429 ? -29.209 -3.434 31.470 1.00 78.62 429 PRO A CA 1
ATOM 3066 C C . PRO A 1 429 ? -29.129 -4.208 32.787 1.00 78.62 429 PRO A C 1
ATOM 3068 O O . PRO A 1 429 ? -30.122 -4.771 33.256 1.00 78.62 429 PRO A O 1
ATOM 3071 N N . ALA A 1 430 ? -27.945 -4.227 33.387 1.00 83.94 430 ALA A N 1
ATOM 3072 C CA . ALA A 1 430 ? -27.683 -4.946 34.621 1.00 83.94 430 ALA A CA 1
ATOM 3073 C C . ALA A 1 430 ? -26.921 -4.077 35.622 1.00 83.94 430 ALA A C 1
ATOM 3075 O O . ALA A 1 430 ? -25.951 -3.404 35.267 1.00 83.94 430 ALA A O 1
ATOM 3076 N N . ALA A 1 431 ? -27.347 -4.136 36.883 1.00 87.62 431 ALA A N 1
ATOM 3077 C CA . ALA A 1 431 ? -26.552 -3.691 38.019 1.00 87.62 431 ALA A CA 1
ATOM 3078 C C . ALA A 1 431 ? -25.793 -4.891 38.590 1.00 87.62 431 ALA A C 1
ATOM 3080 O O . ALA A 1 431 ? -26.381 -5.941 38.839 1.00 87.62 431 ALA A O 1
ATOM 3081 N N . ILE A 1 432 ? -24.484 -4.755 38.762 1.00 86.69 432 ILE A N 1
ATOM 3082 C CA . ILE A 1 432 ? -23.571 -5.838 39.124 1.00 86.69 432 ILE A CA 1
ATOM 3083 C C . ILE A 1 432 ? -22.834 -5.416 40.390 1.00 86.69 432 ILE A C 1
ATOM 3085 O O . ILE A 1 432 ? -22.082 -4.445 40.378 1.00 86.69 432 ILE A O 1
ATOM 3089 N N . SER A 1 433 ? -23.032 -6.140 41.482 1.00 87.38 433 SER A N 1
ATOM 3090 C CA . SER A 1 433 ? -22.257 -5.987 42.707 1.00 87.38 433 SER A CA 1
ATOM 3091 C C . SER A 1 433 ? -21.203 -7.084 42.784 1.00 87.38 433 SER A C 1
ATOM 3093 O O . SER A 1 433 ? -21.500 -8.267 42.619 1.00 87.38 433 SER A O 1
ATOM 3095 N N . VAL A 1 434 ? -19.960 -6.676 43.018 1.00 83.12 434 VAL A N 1
ATOM 3096 C CA . VAL A 1 434 ? -18.819 -7.567 43.225 1.00 83.12 434 VAL A CA 1
ATOM 3097 C C . VAL A 1 434 ? -18.359 -7.417 44.668 1.00 83.12 434 VAL A C 1
ATOM 3099 O O . VAL A 1 434 ? -18.142 -6.293 45.127 1.00 83.12 434 VAL A O 1
ATOM 3102 N N . GLY A 1 435 ? -18.213 -8.530 45.386 1.00 76.62 435 GLY A N 1
ATOM 3103 C CA . GLY A 1 435 ? -17.764 -8.525 46.778 1.00 76.62 435 GLY A CA 1
ATOM 3104 C C . GLY A 1 435 ? -16.893 -9.725 47.133 1.00 76.62 435 GLY A C 1
ATOM 3105 O O . GLY A 1 435 ? -17.22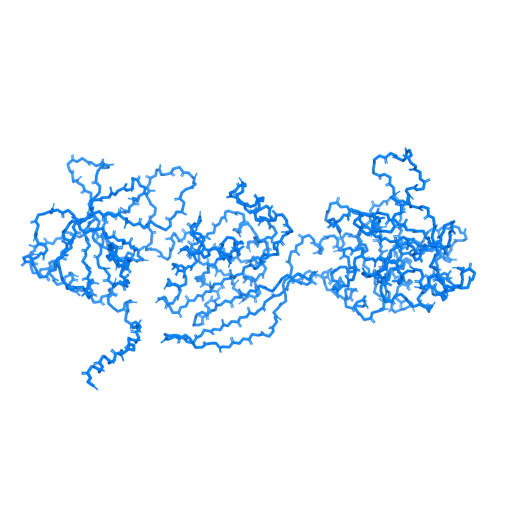2 -10.867 46.811 1.00 76.62 435 GLY A O 1
ATOM 3106 N N . SER A 1 436 ? -15.795 -9.474 47.839 1.00 70.44 436 SER A N 1
ATOM 3107 C CA . SER A 1 436 ? -14.888 -10.495 48.365 1.00 70.44 436 SER A CA 1
ATOM 3108 C C . SER A 1 436 ? -15.326 -10.951 49.767 1.00 70.44 436 SER A C 1
ATOM 3110 O O . SER A 1 436 ? -15.885 -10.172 50.540 1.00 70.44 436 SER A O 1
ATOM 3112 N N . ASN A 1 437 ? -15.087 -12.217 50.135 1.00 56.38 437 ASN A N 1
ATOM 3113 C CA . ASN A 1 437 ? -15.351 -12.694 51.500 1.00 56.38 437 ASN A CA 1
ATOM 3114 C C . ASN A 1 437 ? -14.385 -12.021 52.513 1.00 56.38 437 ASN A C 1
ATOM 3116 O O . ASN A 1 437 ? -13.172 -12.193 52.372 1.00 56.38 437 ASN A O 1
ATOM 3120 N N . PRO A 1 438 ? -14.871 -11.310 53.556 1.00 45.16 438 PRO A N 1
ATOM 3121 C CA . PRO A 1 438 ? -14.007 -10.614 54.517 1.00 45.16 438 PRO A CA 1
ATOM 3122 C C . PRO A 1 438 ? -13.103 -11.543 55.340 1.00 45.16 438 PRO A C 1
ATOM 3124 O O . PRO A 1 438 ? -12.090 -11.100 55.873 1.00 45.16 438 PRO A O 1
ATOM 3127 N N . THR A 1 439 ? -13.475 -12.819 55.489 1.00 42.38 439 THR A N 1
ATOM 3128 C CA . THR A 1 439 ? -12.791 -13.766 56.387 1.00 42.38 439 THR A CA 1
ATOM 3129 C C . THR A 1 439 ? -11.590 -14.459 55.730 1.00 42.38 439 THR A C 1
ATOM 3131 O O . THR A 1 439 ? -10.688 -14.904 56.433 1.00 42.38 439 THR A O 1
ATOM 3134 N N . PHE A 1 440 ? -11.537 -14.504 54.393 1.00 40.59 440 PHE A N 1
ATOM 3135 C CA . PHE A 1 440 ? -10.424 -15.066 53.620 1.00 40.59 440 PHE A CA 1
ATOM 3136 C C . PHE A 1 440 ? -10.159 -14.191 52.384 1.00 40.59 440 PHE A C 1
ATOM 3138 O O . PHE A 1 440 ? -10.793 -14.384 51.344 1.00 40.59 440 PHE A O 1
ATOM 3145 N N . PRO A 1 441 ? -9.240 -13.214 52.468 1.00 38.16 441 PRO A N 1
ATOM 3146 C CA . PRO A 1 441 ? -8.928 -12.344 51.342 1.00 38.16 441 PRO A CA 1
ATOM 3147 C C . PRO A 1 441 ? -8.382 -13.151 50.151 1.00 38.16 441 PRO A C 1
ATOM 3149 O O . PRO A 1 441 ? -7.324 -13.768 50.248 1.00 38.16 441 PRO A O 1
ATOM 3152 N N . GLY A 1 442 ? -9.079 -13.112 49.010 1.00 47.69 442 GLY A N 1
ATOM 3153 C CA . GLY A 1 442 ? -8.518 -13.474 47.702 1.00 47.69 442 GLY A CA 1
ATOM 3154 C C . GLY A 1 442 ? -8.825 -14.862 47.127 1.00 47.69 442 GLY A C 1
ATOM 3155 O O . GLY A 1 442 ? -8.244 -15.174 46.082 1.00 47.69 442 GLY A O 1
ATOM 3156 N N . THR A 1 443 ? -9.706 -15.660 47.741 1.00 49.09 443 THR A N 1
ATOM 3157 C CA . THR A 1 443 ? -10.032 -17.019 47.259 1.00 49.09 443 THR A CA 1
ATOM 3158 C C . THR A 1 443 ? -11.379 -17.150 46.539 1.00 49.09 443 THR A C 1
ATOM 3160 O O . THR A 1 443 ? -11.393 -17.846 45.536 1.00 49.09 443 THR A O 1
ATOM 3163 N N . ASP A 1 444 ? -12.441 -16.418 46.917 1.00 62.00 444 ASP A N 1
ATOM 3164 C CA . ASP A 1 444 ? -13.743 -16.443 46.212 1.00 62.00 444 ASP A CA 1
ATOM 3165 C C . ASP A 1 444 ? -14.395 -15.043 46.141 1.00 62.00 444 ASP A C 1
ATOM 3167 O O . ASP A 1 444 ? -14.727 -14.446 47.172 1.00 62.00 444 ASP A O 1
ATOM 3171 N N . GLN A 1 445 ? -14.595 -14.507 44.928 1.00 69.94 445 GLN A N 1
ATOM 3172 C CA . GLN A 1 445 ? -15.383 -13.287 44.692 1.00 69.94 445 GLN A CA 1
ATOM 3173 C C . GLN A 1 445 ? -16.830 -13.647 44.352 1.00 69.94 445 GLN A C 1
ATOM 3175 O O . GLN A 1 445 ? -17.083 -14.521 43.526 1.00 69.94 445 GLN A O 1
ATOM 3180 N N . ARG A 1 446 ? -17.790 -12.946 44.958 1.00 76.88 446 ARG A N 1
ATOM 3181 C CA . ARG A 1 446 ? -19.217 -13.098 44.661 1.00 76.88 446 ARG A CA 1
ATOM 3182 C C . ARG A 1 446 ? -19.666 -12.037 43.666 1.00 76.88 446 ARG A C 1
ATOM 3184 O O . ARG A 1 446 ? -19.379 -10.857 43.855 1.00 76.88 446 ARG A O 1
ATOM 3191 N N . PHE A 1 447 ? -20.385 -12.479 42.636 1.00 80.69 447 PHE A N 1
ATOM 3192 C CA . PHE A 1 447 ? -21.028 -11.628 41.639 1.00 80.69 447 PHE A CA 1
ATOM 3193 C C . PHE A 1 447 ? -22.537 -11.686 41.842 1.00 80.69 447 PHE A C 1
ATOM 3195 O O . PHE A 1 447 ? -23.163 -12.717 41.591 1.00 80.69 447 PHE A O 1
ATOM 3202 N N . GLU A 1 448 ? -23.110 -10.575 42.281 1.00 86.81 448 GLU A N 1
ATOM 3203 C CA . GLU A 1 448 ? -24.546 -10.390 42.442 1.00 86.81 448 GLU A CA 1
ATOM 3204 C C . GLU A 1 448 ? -25.076 -9.496 41.327 1.00 86.81 448 GLU A C 1
ATOM 3206 O O . GLU A 1 448 ? -24.700 -8.332 41.219 1.00 86.81 448 GLU A O 1
ATOM 3211 N N . VAL A 1 449 ? -25.948 -10.034 40.479 1.00 86.19 449 VAL A N 1
ATOM 3212 C CA . VAL A 1 449 ? -26.390 -9.353 39.259 1.00 86.19 449 VAL A CA 1
ATOM 3213 C C . VAL A 1 449 ? -27.895 -9.152 39.279 1.00 86.19 449 VAL A C 1
ATOM 3215 O O . VAL A 1 449 ? -28.661 -10.102 39.413 1.00 86.19 449 VAL A O 1
ATOM 3218 N N . HIS A 1 450 ? -28.327 -7.909 39.121 1.00 88.69 450 HIS A N 1
ATOM 3219 C CA . HIS A 1 450 ? -29.722 -7.527 38.990 1.00 88.69 450 HIS A CA 1
ATOM 3220 C C . HIS A 1 450 ? -30.004 -7.096 37.546 1.00 88.69 450 HIS A C 1
ATOM 3222 O O . HIS A 1 450 ? -29.546 -6.042 37.103 1.00 88.69 450 HIS A O 1
ATOM 3228 N N . LEU A 1 451 ? -30.743 -7.928 36.806 1.00 86.69 451 LEU A N 1
ATOM 3229 C CA . LEU A 1 451 ? -31.202 -7.629 35.448 1.00 86.69 451 LEU A CA 1
ATOM 3230 C C . LEU A 1 451 ? -32.390 -6.660 35.543 1.00 86.69 451 LEU A C 1
ATOM 3232 O O . LEU A 1 451 ? -33.463 -7.048 36.001 1.00 86.69 451 LEU A O 1
ATOM 3236 N N . LEU A 1 452 ? -32.196 -5.410 35.123 1.00 81.94 452 LEU A N 1
ATOM 3237 C CA . LEU A 1 452 ? -33.109 -4.302 35.431 1.00 81.94 452 LEU A CA 1
ATOM 3238 C C . LEU A 1 452 ? -34.457 -4.385 34.708 1.00 81.94 452 LEU A C 1
ATOM 3240 O O . LEU A 1 452 ? -35.441 -3.857 35.221 1.00 81.94 452 LEU A O 1
ATOM 3244 N N . ASP A 1 453 ? -34.496 -5.037 33.545 1.00 79.31 453 ASP A N 1
ATOM 3245 C CA . ASP A 1 453 ? -35.690 -5.154 32.696 1.00 79.31 453 ASP A CA 1
ATOM 3246 C C . ASP A 1 453 ? -36.062 -6.625 32.417 1.00 79.31 453 ASP A C 1
ATOM 3248 O O . ASP A 1 453 ? -36.707 -6.949 31.421 1.00 79.31 453 ASP A O 1
ATOM 3252 N N . PHE A 1 454 ? -35.648 -7.544 33.295 1.00 79.19 454 PHE A N 1
ATOM 3253 C CA . PHE A 1 454 ? -35.982 -8.965 33.196 1.00 79.19 454 PHE A CA 1
ATOM 3254 C C . PHE A 1 454 ? -37.050 -9.361 34.217 1.00 79.19 454 PHE A C 1
ATOM 3256 O O . PHE A 1 454 ? -36.984 -8.993 35.389 1.00 79.19 454 PHE A O 1
ATOM 3263 N N . THR A 1 455 ? -38.003 -10.189 33.787 1.00 73.81 455 THR A N 1
ATOM 3264 C CA . THR A 1 455 ? -38.988 -10.829 34.666 1.00 73.81 455 THR A CA 1
ATOM 3265 C C . THR A 1 455 ? -38.966 -12.340 34.444 1.00 73.81 455 THR A C 1
ATOM 3267 O O . THR A 1 455 ? -39.009 -12.810 33.310 1.00 73.81 455 THR A O 1
ATOM 3270 N N . GLY A 1 456 ? -38.868 -13.116 35.526 1.00 76.81 456 GLY A N 1
ATOM 3271 C CA . GLY A 1 456 ? -38.809 -14.578 35.463 1.00 76.81 456 GLY A CA 1
ATOM 3272 C C . GLY A 1 456 ? -37.909 -15.193 36.532 1.00 76.81 456 GLY A C 1
ATOM 3273 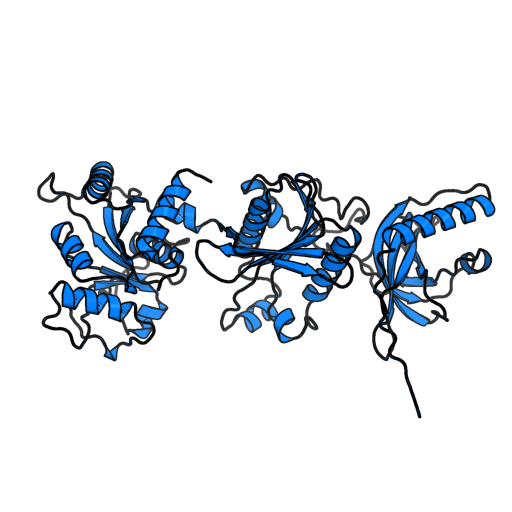O O . GLY A 1 456 ? -37.305 -14.481 37.336 1.00 76.81 456 GLY A O 1
ATOM 3274 N N . ASP A 1 457 ? -37.824 -16.524 36.537 1.00 77.88 457 ASP A N 1
ATOM 3275 C CA . ASP A 1 457 ? -36.893 -17.260 37.392 1.00 77.88 457 ASP A CA 1
ATOM 3276 C C . ASP A 1 457 ? -35.556 -17.479 36.672 1.00 77.88 457 ASP A C 1
ATOM 3278 O O . ASP A 1 457 ? -35.507 -17.972 35.542 1.00 77.88 457 ASP A O 1
ATOM 3282 N N . LEU A 1 458 ? -34.474 -17.082 37.337 1.00 80.75 458 LEU A N 1
ATOM 3283 C CA . LEU A 1 458 ? -33.109 -17.221 36.846 1.00 80.75 458 LEU A CA 1
ATOM 3284 C C . LEU A 1 458 ? -32.400 -18.442 37.443 1.00 80.75 458 LEU A C 1
ATOM 3286 O O . LEU A 1 458 ? -31.347 -18.809 36.931 1.00 80.75 458 LEU A O 1
ATOM 3290 N N . TYR A 1 459 ? -32.934 -19.084 38.490 1.00 80.44 459 TYR A N 1
ATOM 3291 C CA . TYR A 1 459 ? -32.231 -20.168 39.179 1.00 80.44 459 TYR A CA 1
ATOM 3292 C C . TYR A 1 459 ? -31.905 -21.343 38.253 1.00 80.44 459 TYR A C 1
ATOM 3294 O O . TYR A 1 459 ? -32.750 -21.833 37.507 1.00 80.44 459 TYR A O 1
ATOM 3302 N N . GLY A 1 460 ? -30.647 -21.794 38.302 1.00 74.19 460 GLY A N 1
ATOM 3303 C CA . GLY A 1 460 ? -30.152 -22.881 37.456 1.00 74.19 460 GLY A CA 1
ATOM 3304 C C . GLY A 1 460 ? -29.968 -22.510 35.980 1.00 74.19 460 GLY A C 1
ATOM 3305 O O . GLY A 1 460 ? -29.529 -23.353 35.201 1.00 74.19 460 GLY A O 1
ATOM 3306 N N . ARG A 1 461 ? -30.265 -21.269 35.573 1.00 82.19 461 ARG A N 1
ATOM 3307 C CA . ARG A 1 461 ? -29.982 -20.774 34.220 1.00 82.19 461 ARG A CA 1
ATOM 3308 C C . ARG A 1 461 ? -28.545 -20.271 34.140 1.00 82.19 461 ARG A C 1
ATOM 3310 O O . ARG A 1 461 ? -28.014 -19.723 35.107 1.00 82.19 461 ARG A O 1
ATOM 3317 N N . ARG A 1 462 ? -27.935 -20.409 32.962 1.00 78.00 462 ARG A N 1
ATOM 3318 C CA . ARG A 1 462 ? -26.654 -19.766 32.655 1.00 78.00 462 ARG A CA 1
ATOM 3319 C C . ARG A 1 462 ? -26.905 -18.315 32.275 1.00 78.00 462 ARG A C 1
ATOM 3321 O O . ARG A 1 462 ? -27.799 -18.025 31.479 1.00 78.00 462 ARG A O 1
ATOM 3328 N N . VAL A 1 463 ? -26.125 -17.410 32.845 1.00 76.06 463 VAL A N 1
ATOM 3329 C CA . VAL A 1 463 ? -26.196 -15.977 32.560 1.00 76.06 463 VAL A CA 1
ATOM 3330 C C . VAL A 1 463 ? -24.823 -15.511 32.111 1.00 76.06 463 VAL A C 1
ATOM 3332 O O . VAL A 1 463 ? -23.802 -15.889 32.685 1.00 76.06 463 VAL A O 1
ATOM 3335 N N . GLU A 1 464 ? -24.820 -14.704 31.060 1.00 75.56 464 GLU A N 1
ATOM 3336 C CA . GLU A 1 464 ? -23.642 -14.004 30.569 1.00 75.56 464 GLU A CA 1
ATOM 3337 C C . GLU A 1 464 ? -23.746 -12.539 30.969 1.00 75.56 464 GLU A C 1
ATOM 3339 O O . GLU A 1 464 ? -24.761 -11.891 30.709 1.00 75.56 464 GLU A O 1
ATOM 3344 N N . VAL A 1 465 ? -22.697 -12.031 31.606 1.00 72.88 465 VAL A N 1
ATOM 3345 C CA . VAL A 1 465 ? -22.645 -10.698 32.199 1.00 72.88 465 VAL A CA 1
ATOM 3346 C C . VAL A 1 465 ? -21.425 -9.969 31.657 1.00 72.88 465 VAL A C 1
ATOM 3348 O O . VAL A 1 465 ? -20.303 -10.474 31.705 1.00 72.88 465 VAL A O 1
ATOM 3351 N N . LEU A 1 466 ? -21.659 -8.762 31.159 1.00 66.94 466 LEU A N 1
ATOM 3352 C CA . LEU A 1 466 ? -20.671 -7.838 30.624 1.00 66.94 466 LEU A CA 1
ATOM 3353 C C . LEU A 1 466 ? -20.648 -6.594 31.518 1.00 66.94 466 LEU A C 1
ATOM 3355 O O . LEU A 1 466 ? -21.466 -5.693 31.324 1.00 66.94 466 LEU A O 1
ATOM 3359 N N . PRO A 1 467 ? -19.751 -6.526 32.511 1.00 68.75 467 PRO A N 1
ATOM 3360 C CA . PRO A 1 467 ? -19.506 -5.302 33.264 1.00 68.75 467 PRO A CA 1
ATOM 3361 C C . PRO A 1 467 ? -18.918 -4.249 32.317 1.00 68.75 467 PRO A C 1
ATOM 3363 O O . PRO A 1 467 ? -17.869 -4.480 31.718 1.00 68.75 467 PRO A O 1
ATOM 3366 N N . LEU A 1 468 ? -19.598 -3.111 32.153 1.00 57.81 468 LEU A N 1
ATOM 3367 C CA . LEU A 1 468 ? -19.191 -2.059 31.210 1.00 57.81 468 LEU A CA 1
ATOM 3368 C C . LEU A 1 468 ? -18.682 -0.803 31.915 1.00 57.81 468 LEU A C 1
ATOM 3370 O O . LEU A 1 468 ? -17.837 -0.097 31.372 1.00 57.81 468 LEU A O 1
ATOM 3374 N N . THR A 1 469 ? -19.215 -0.494 33.098 1.00 58.62 469 THR A N 1
ATOM 3375 C CA . THR A 1 469 ? -18.908 0.748 33.807 1.00 58.62 469 THR A CA 1
ATOM 3376 C C . THR A 1 469 ? -18.947 0.552 35.316 1.00 58.62 469 THR A C 1
ATOM 3378 O O . THR A 1 469 ? -19.986 0.242 35.875 1.00 58.62 469 THR A O 1
ATOM 3381 N N . PHE A 1 470 ? -17.840 0.779 36.013 1.00 68.44 470 PHE A N 1
ATOM 3382 C CA . PHE A 1 470 ? -17.823 1.015 37.457 1.00 68.44 470 PHE A CA 1
ATOM 3383 C C . PHE A 1 470 ? -18.660 2.242 37.838 1.00 68.44 470 PHE A C 1
ATOM 3385 O O . PHE A 1 470 ? -18.409 3.348 37.364 1.00 68.44 470 PHE A O 1
ATOM 3392 N N . VAL A 1 471 ? -19.626 2.042 38.728 1.00 70.75 471 VAL A N 1
ATOM 3393 C CA . VAL A 1 471 ? -20.495 3.093 39.269 1.00 70.75 471 VAL A CA 1
ATOM 3394 C C . VAL A 1 471 ? -19.882 3.662 40.544 1.00 70.75 471 VAL A C 1
ATOM 3396 O O . VAL A 1 471 ? -19.782 4.878 40.690 1.00 70.75 471 VAL A O 1
ATOM 3399 N N . ARG A 1 472 ? -19.451 2.794 41.471 1.00 74.31 472 ARG A N 1
ATOM 3400 C CA . ARG A 1 472 ? -18.853 3.202 42.755 1.00 74.31 472 ARG A CA 1
ATOM 3401 C C . ARG A 1 472 ? -18.210 2.034 43.515 1.00 74.31 472 ARG A C 1
ATOM 3403 O O . ARG A 1 472 ? -18.576 0.883 43.275 1.00 74.31 472 ARG A O 1
ATOM 3410 N N . PRO A 1 473 ? -17.318 2.300 44.491 1.00 76.94 473 PRO A N 1
ATOM 3411 C CA . PRO A 1 473 ? -16.836 1.267 45.407 1.00 76.94 473 PRO A CA 1
ATOM 3412 C C . PRO A 1 473 ? -17.940 0.779 46.357 1.00 76.94 473 PRO A C 1
ATOM 3414 O O . PRO A 1 473 ? -19.008 1.393 46.487 1.00 76.94 473 PRO A O 1
ATOM 3417 N N . THR A 1 474 ? -17.666 -0.320 47.060 1.00 77.31 474 THR A N 1
ATOM 3418 C CA . THR A 1 474 ? -18.503 -0.785 48.172 1.00 77.31 474 THR A CA 1
ATOM 3419 C C . THR A 1 474 ? -18.498 0.260 49.286 1.00 77.31 474 THR A C 1
ATOM 3421 O O . THR A 1 474 ? -17.437 0.693 49.734 1.00 77.31 474 THR A O 1
ATOM 3424 N N . LEU A 1 475 ? -19.687 0.672 49.724 1.00 78.44 475 LEU A N 1
ATOM 3425 C CA . LEU A 1 475 ? -19.872 1.674 50.771 1.00 78.44 475 LEU A CA 1
ATOM 3426 C C . LEU A 1 475 ? -20.515 1.025 52.003 1.00 78.44 475 LEU A C 1
ATOM 3428 O O . LEU A 1 475 ? -21.372 0.152 51.838 1.00 78.44 475 LEU A O 1
ATOM 3432 N N . PRO A 1 476 ? -20.132 1.433 53.224 1.00 78.00 476 PRO A N 1
ATOM 3433 C CA . PRO A 1 476 ? -20.899 1.125 54.422 1.00 78.00 476 PRO A CA 1
ATOM 3434 C C . PRO A 1 476 ? -22.158 2.003 54.480 1.00 78.00 476 PRO A C 1
ATOM 3436 O O . PRO A 1 476 ? -22.124 3.168 54.087 1.00 78.00 476 PRO A O 1
ATOM 3439 N N . PHE A 1 477 ? -23.255 1.457 55.006 1.00 81.50 477 PHE A N 1
ATOM 3440 C CA . PHE A 1 477 ? -24.505 2.191 55.221 1.00 81.50 477 PHE A CA 1
ATOM 3441 C C . PHE A 1 477 ? -24.946 2.049 56.675 1.00 81.50 477 PHE A C 1
ATOM 3443 O O . PHE A 1 477 ? -24.876 0.960 57.243 1.00 81.50 477 PHE A O 1
ATOM 3450 N N . GLU A 1 478 ? -25.403 3.150 57.269 1.00 77.38 478 GLU A N 1
ATOM 3451 C CA . GLU A 1 478 ? -25.840 3.204 58.671 1.00 77.38 478 GLU A CA 1
ATOM 3452 C C . GLU A 1 478 ? -27.268 2.665 58.876 1.00 77.38 478 GLU A C 1
ATOM 3454 O O . GLU A 1 478 ? -27.651 2.345 59.999 1.00 77.38 478 GLU A O 1
ATOM 3459 N N . SER A 1 479 ? -28.054 2.530 57.799 1.00 85.62 479 SER A N 1
ATOM 3460 C CA . SER A 1 479 ? -29.401 1.954 57.824 1.00 85.62 479 SER A CA 1
ATOM 3461 C C . SER A 1 479 ? -29.764 1.269 56.499 1.00 85.62 479 SER A C 1
ATOM 3463 O O . SER A 1 479 ? -29.113 1.474 55.469 1.00 85.62 479 SER A O 1
ATOM 3465 N N . VAL A 1 480 ? -30.822 0.453 56.522 1.00 81.19 480 VAL A N 1
ATOM 3466 C CA . VAL A 1 480 ? -31.355 -0.223 55.326 1.00 81.19 480 VAL A CA 1
ATOM 3467 C C . VAL A 1 480 ? -31.949 0.790 54.343 1.00 81.19 480 VAL A C 1
ATOM 3469 O O . VAL A 1 480 ? -31.760 0.663 53.136 1.00 81.19 480 VAL A O 1
ATOM 3472 N N . GLU A 1 481 ? -32.606 1.834 54.843 1.00 83.81 481 GLU A N 1
ATOM 3473 C CA . GLU A 1 481 ? -33.186 2.904 54.028 1.00 83.81 481 GLU A CA 1
ATOM 3474 C C . GLU A 1 481 ? -32.105 3.653 53.237 1.00 83.81 481 GLU A C 1
ATOM 3476 O O . GLU A 1 481 ? -32.280 3.913 52.048 1.00 83.81 481 GLU A O 1
ATOM 3481 N N . ALA A 1 482 ? -30.957 3.941 53.862 1.00 79.81 482 ALA A N 1
ATOM 3482 C CA . ALA A 1 482 ? -29.828 4.586 53.191 1.00 79.81 482 ALA A CA 1
ATOM 3483 C C . ALA A 1 482 ? -29.244 3.712 52.065 1.00 79.81 482 ALA A C 1
ATOM 3485 O O . ALA A 1 482 ? -28.894 4.223 50.999 1.00 79.81 482 ALA A O 1
ATOM 3486 N N . LEU A 1 483 ? -29.185 2.392 52.277 1.00 83.69 483 LEU A N 1
ATOM 3487 C CA . LEU A 1 483 ? -28.762 1.433 51.256 1.00 83.69 483 LEU A CA 1
ATOM 3488 C C . LEU A 1 483 ? -29.734 1.414 50.065 1.00 83.69 483 LEU A C 1
ATOM 3490 O O . LEU A 1 483 ? -29.285 1.461 48.922 1.00 83.69 483 LEU A O 1
ATOM 3494 N N . VAL A 1 484 ? -31.047 1.378 50.315 1.00 84.56 484 VAL A N 1
ATOM 3495 C CA . VAL A 1 484 ? -32.073 1.383 49.255 1.00 84.56 484 VAL A CA 1
ATOM 3496 C C . VAL A 1 484 ? -31.979 2.652 48.407 1.00 84.56 484 VAL A C 1
ATOM 3498 O O . VAL A 1 484 ? -31.906 2.555 47.184 1.00 84.56 484 VAL A O 1
ATOM 3501 N N . VAL A 1 485 ? -31.881 3.829 49.036 1.00 84.25 485 VAL A N 1
ATOM 3502 C CA . VAL A 1 485 ? -31.730 5.113 48.323 1.00 84.25 485 VAL A CA 1
ATOM 3503 C C . VAL A 1 485 ? -30.491 5.112 47.425 1.00 84.25 485 VAL A C 1
ATOM 3505 O O . VAL A 1 485 ? -30.544 5.593 46.288 1.00 84.25 485 VAL A O 1
ATOM 3508 N N . GLN A 1 486 ? -29.378 4.548 47.904 1.00 88.06 486 GLN A N 1
ATOM 3509 C CA . GLN A 1 486 ? -28.172 4.439 47.091 1.00 88.06 486 GLN A CA 1
ATOM 3510 C C . GLN A 1 486 ? -28.359 3.467 45.922 1.00 88.06 486 GLN A C 1
ATOM 3512 O O . GLN A 1 486 ? -27.976 3.813 44.808 1.00 88.06 486 GLN A O 1
ATOM 3517 N N . ILE A 1 487 ? -28.976 2.298 46.131 1.00 83.62 487 ILE A N 1
ATOM 3518 C CA . ILE A 1 487 ? -29.245 1.335 45.049 1.00 83.62 487 ILE A CA 1
ATOM 3519 C C . ILE A 1 487 ? -30.150 1.963 43.980 1.00 83.62 487 ILE A C 1
ATOM 3521 O O . ILE A 1 487 ? -29.874 1.831 42.791 1.00 83.62 487 ILE A O 1
ATOM 3525 N N . GLU A 1 488 ? -31.189 2.704 44.365 1.00 86.25 488 GLU A N 1
ATOM 3526 C CA . GLU A 1 488 ? -32.042 3.424 43.412 1.00 86.25 488 GLU A CA 1
ATOM 3527 C C . GLU A 1 488 ? -31.280 4.512 42.648 1.00 86.25 488 GLU A C 1
ATOM 3529 O O . GLU A 1 488 ? -31.558 4.764 41.473 1.00 86.25 488 GLU A O 1
ATOM 3534 N N . SER A 1 489 ? -30.329 5.186 43.298 1.00 82.94 489 SER A N 1
ATOM 3535 C CA . SER A 1 489 ? -29.433 6.132 42.629 1.00 82.94 489 SER A CA 1
ATOM 3536 C C . SER A 1 489 ? -28.516 5.424 41.634 1.00 82.94 489 SER A C 1
ATOM 3538 O O . SER A 1 489 ? -28.393 5.880 40.499 1.00 82.94 489 SER A O 1
ATOM 3540 N N . ASP A 1 490 ? -27.923 4.295 42.028 1.00 83.56 490 ASP A N 1
ATOM 3541 C CA . ASP A 1 490 ? -27.056 3.481 41.177 1.00 83.56 490 ASP A CA 1
ATOM 3542 C C . ASP A 1 490 ? -27.841 2.971 39.958 1.00 83.56 490 ASP A C 1
ATOM 3544 O O . ASP A 1 490 ? -27.387 3.106 38.828 1.00 83.56 490 ASP A O 1
ATOM 3548 N N . ILE A 1 491 ? -29.062 2.462 40.156 1.00 84.12 491 ILE A N 1
ATOM 3549 C CA . ILE A 1 491 ? -29.941 2.000 39.073 1.00 84.12 491 ILE A CA 1
ATOM 3550 C C . ILE A 1 491 ? -30.353 3.154 38.164 1.00 84.12 491 ILE A C 1
ATOM 3552 O O . ILE A 1 491 ? -30.386 2.971 36.949 1.00 84.12 491 ILE A O 1
ATOM 3556 N N . ARG A 1 492 ? -30.667 4.338 38.706 1.00 79.75 492 ARG A N 1
ATOM 3557 C CA . ARG A 1 492 ? -30.963 5.519 37.882 1.00 79.75 492 ARG A CA 1
ATOM 3558 C C . ARG A 1 492 ? -29.767 5.921 37.037 1.00 79.75 492 ARG A C 1
ATOM 3560 O O . ARG A 1 492 ? -29.962 6.228 35.867 1.00 79.75 492 ARG A O 1
ATOM 3567 N N . GLU A 1 493 ? -28.562 5.880 37.592 1.00 72.06 493 GLU A N 1
ATOM 3568 C CA . GLU A 1 493 ? -27.343 6.183 36.847 1.00 72.06 493 GLU A CA 1
ATOM 3569 C C . GLU A 1 493 ? -27.071 5.119 35.778 1.00 72.06 493 GLU A C 1
ATOM 3571 O O . GLU A 1 493 ? -26.867 5.454 34.617 1.00 72.06 493 GLU A O 1
ATOM 3576 N N . ILE A 1 494 ? -27.197 3.833 36.112 1.00 75.25 494 ILE A N 1
ATOM 3577 C CA . ILE A 1 494 ? -27.067 2.729 35.152 1.00 75.25 494 ILE A CA 1
ATOM 3578 C C . ILE A 1 494 ? -28.112 2.851 34.041 1.00 75.25 494 ILE A C 1
ATOM 3580 O O . ILE A 1 494 ? -27.773 2.711 32.873 1.00 75.25 494 ILE A O 1
ATOM 3584 N N . ARG A 1 495 ? -29.373 3.155 34.373 1.00 73.88 495 ARG A N 1
ATOM 3585 C CA . ARG A 1 495 ? -30.442 3.383 33.390 1.00 73.88 495 ARG A CA 1
ATOM 3586 C C . ARG A 1 495 ? -30.176 4.629 32.555 1.00 73.88 495 ARG A C 1
ATOM 3588 O O . ARG A 1 495 ? -30.374 4.579 31.353 1.00 73.88 495 ARG A O 1
ATOM 3595 N N . ARG A 1 496 ? -29.692 5.725 33.140 1.00 64.94 496 ARG A N 1
ATOM 3596 C CA . ARG A 1 496 ? -29.308 6.934 32.398 1.00 64.94 496 ARG A CA 1
ATOM 3597 C C . ARG A 1 496 ? -28.211 6.629 31.384 1.00 64.94 496 ARG A C 1
ATOM 3599 O O . ARG A 1 496 ? -28.305 7.078 30.248 1.00 64.94 496 ARG A O 1
ATOM 3606 N N . LEU A 1 497 ? -27.219 5.845 31.791 1.00 55.72 497 LEU A N 1
ATOM 3607 C CA . LEU A 1 497 ? -26.184 5.333 30.905 1.00 55.72 497 LEU A CA 1
ATOM 3608 C C . LEU A 1 497 ? -26.792 4.373 29.850 1.00 55.72 497 LEU A C 1
ATOM 3610 O O . LEU A 1 497 ? -26.339 4.367 28.714 1.00 55.72 497 LEU A O 1
ATOM 3614 N N . ALA A 1 498 ? -27.870 3.644 30.182 1.00 51.50 498 ALA A N 1
ATOM 3615 C CA . ALA A 1 498 ? -28.537 2.661 29.316 1.00 51.50 498 ALA A CA 1
ATOM 3616 C C . ALA A 1 498 ? -29.628 3.149 28.358 1.00 51.50 498 ALA A C 1
ATOM 3618 O O . ALA A 1 498 ? -30.000 2.417 27.438 1.00 51.50 498 ALA A O 1
ATOM 3619 N N . MET A 1 499 ? -30.187 4.338 28.564 1.00 37.03 499 MET A N 1
ATOM 3620 C CA . MET A 1 499 ? -31.421 4.789 27.911 1.00 37.03 499 MET A CA 1
ATOM 3621 C C . MET A 1 499 ? -31.208 5.447 26.534 1.00 37.03 499 MET A C 1
ATOM 3623 O O . MET A 1 499 ? -31.790 6.489 26.240 1.00 37.03 499 MET A O 1
ATOM 3627 N N . VAL A 1 500 ? -30.497 4.761 25.633 1.00 32.94 500 VAL A N 1
ATOM 3628 C CA . VAL A 1 500 ? -30.862 4.761 24.202 1.00 32.94 500 VAL A CA 1
ATOM 3629 C C . VAL A 1 500 ? -31.400 3.358 23.867 1.00 32.94 500 VAL A C 1
ATOM 3631 O O . VAL A 1 500 ? -30.612 2.444 23.595 1.00 32.94 500 VAL A O 1
ATOM 3634 N N . PRO A 1 501 ? -32.728 3.130 23.943 1.00 30.77 501 PRO A N 1
ATOM 3635 C CA . PRO A 1 501 ? -33.308 1.804 23.741 1.00 30.77 501 PRO A CA 1
ATOM 3636 C C . PRO A 1 501 ? -33.230 1.356 22.268 1.00 30.77 501 PRO A C 1
ATOM 3638 O O . PRO A 1 501 ? -33.347 2.194 21.373 1.00 30.77 501 PRO A O 1
ATOM 3641 N N . PRO A 1 502 ? -33.132 0.043 21.974 1.00 29.20 502 PRO A N 1
ATOM 3642 C CA . PRO A 1 502 ? -33.565 -0.488 20.687 1.00 29.20 502 PRO A CA 1
ATOM 3643 C C . PRO A 1 502 ? -35.095 -0.415 20.605 1.00 29.20 502 PRO A C 1
ATOM 3645 O O . PRO A 1 502 ? -35.796 -0.973 21.450 1.00 29.20 502 PRO A O 1
ATOM 3648 N N . ALA A 1 503 ? -35.632 0.249 19.584 1.00 28.67 503 ALA A N 1
ATOM 3649 C CA . ALA A 1 503 ? -37.045 0.126 19.257 1.00 28.67 503 ALA A CA 1
ATOM 3650 C C . ALA A 1 503 ? -37.330 -1.316 18.799 1.00 28.67 503 ALA A C 1
ATOM 3652 O O . ALA A 1 503 ? -36.893 -1.749 17.735 1.00 28.67 503 ALA A O 1
ATOM 3653 N N . VAL A 1 504 ? -38.064 -2.067 19.617 1.00 28.52 504 VAL A N 1
ATOM 3654 C CA . VAL A 1 504 ? -38.606 -3.380 19.258 1.00 28.52 504 VAL A CA 1
ATOM 3655 C C . VAL A 1 504 ? -39.738 -3.161 18.257 1.00 28.52 504 VAL A C 1
ATOM 3657 O O . VAL A 1 504 ? -40.802 -2.649 18.607 1.00 28.52 504 VAL A O 1
ATOM 3660 N N . ALA A 1 505 ? -39.530 -3.559 17.002 1.00 27.86 505 ALA A N 1
ATOM 3661 C CA . ALA A 1 505 ? -40.624 -3.720 16.056 1.00 27.86 505 ALA A CA 1
ATOM 3662 C C . ALA A 1 505 ? -41.532 -4.858 16.546 1.00 27.86 505 ALA A C 1
ATOM 3664 O O . ALA A 1 505 ? -41.176 -6.038 16.486 1.00 27.86 505 ALA A O 1
ATOM 3665 N N . ALA A 1 506 ? -42.711 -4.489 17.042 1.00 28.33 506 ALA A N 1
ATOM 3666 C CA . ALA A 1 506 ? -43.798 -5.405 17.331 1.00 28.33 506 ALA A CA 1
ATOM 3667 C C . ALA A 1 506 ? -44.163 -6.188 16.058 1.00 28.33 506 ALA A C 1
ATOM 3669 O O . ALA A 1 506 ? -44.764 -5.649 15.131 1.00 28.33 506 ALA A O 1
ATOM 3670 N N . ARG A 1 507 ? -43.818 -7.479 16.012 1.00 28.98 507 ARG A N 1
ATOM 3671 C CA . ARG A 1 507 ? -44.474 -8.424 15.104 1.00 28.98 507 ARG A CA 1
ATOM 3672 C C . ARG A 1 507 ? -45.796 -8.811 15.745 1.00 28.98 507 ARG A C 1
ATOM 3674 O O . ARG A 1 507 ? -45.844 -9.673 16.620 1.00 28.98 507 ARG A O 1
ATOM 3681 N N . THR A 1 508 ? -46.864 -8.157 15.314 1.00 29.14 508 THR A N 1
ATOM 3682 C CA . THR A 1 508 ? -48.227 -8.623 15.542 1.00 29.14 508 THR A CA 1
ATOM 3683 C C . THR A 1 508 ? -48.363 -10.038 14.981 1.00 29.14 508 THR A C 1
ATOM 3685 O O . THR A 1 508 ? -48.313 -10.254 13.773 1.00 29.14 508 THR A O 1
ATOM 3688 N N . HIS A 1 509 ? -48.520 -11.020 15.869 1.00 28.80 509 HIS A N 1
ATOM 3689 C CA . HIS A 1 509 ? -49.180 -12.273 15.524 1.00 28.80 509 HIS A CA 1
ATOM 3690 C C . HIS A 1 509 ? -50.665 -11.959 15.329 1.00 28.80 509 HIS A C 1
ATOM 3692 O O . HIS A 1 509 ? -51.382 -11.731 16.300 1.00 28.80 509 HIS A O 1
ATOM 3698 N N . SER A 1 510 ? -51.124 -11.931 14.080 1.00 27.67 510 SER A N 1
ATOM 3699 C CA . SER A 1 510 ? -52.538 -12.117 13.764 1.00 27.67 510 SER A CA 1
ATOM 3700 C C . SER A 1 510 ? -52.725 -13.543 13.261 1.00 27.67 510 SER A C 1
ATOM 3702 O O . SER A 1 510 ? -52.501 -13.840 12.090 1.00 27.67 510 SER A O 1
ATOM 3704 N N . SER A 1 511 ? -53.116 -14.431 14.166 1.00 31.39 511 SER A N 1
ATOM 3705 C CA . SER A 1 511 ? -53.881 -15.621 13.820 1.00 31.39 511 SER A CA 1
ATOM 3706 C C . SER A 1 511 ? -55.357 -15.230 13.769 1.00 31.39 511 SER A C 1
ATOM 3708 O O . SER A 1 511 ? -55.978 -15.045 14.816 1.00 31.39 511 SER A O 1
ATOM 3710 N N . ASN A 1 512 ? -55.865 -15.039 12.551 1.00 32.56 512 ASN A N 1
ATOM 3711 C CA . ASN A 1 512 ? -57.124 -15.599 12.056 1.00 32.56 512 ASN A CA 1
ATOM 3712 C C . ASN A 1 512 ? -57.177 -15.461 10.535 1.00 32.56 512 ASN A C 1
ATOM 3714 O O . ASN A 1 512 ? -56.962 -14.325 10.055 1.00 32.56 512 ASN A O 1
#

pLDDT: mean 77.53, std 18.9, range [23.27, 98.62]

Foldseek 3Di:
DDPLLVLLLVCLVCQLVFHWAWEWEPPDPAIWIKGKHFLQSQALVSLVVLCVFFPLQKEKEDEPVLCVQLVFAAPDPPDDPPPWRKTFAKWFPPDDQQSHSHRVSVRSNLSQDPPHGNVRIDTRHRYIYTYDYNVQAQVDLDPSSLSLLSSLLSVGRSMMMIGIGDDPPDVPHHDDPVRSVVVCVVVVHRYHYSVSSNVNSVFWAKDWDDKDWDDDLQFTKIKIWIATSSGDDIKIKIWFDDADLAAAAEEEQEDDPCCVPPVQPPHCRNVVLVVSVVLRSLVSGHIYIYQYDDQDPCNNVVCVVVVDDPCVLRSLSNSLNVVLVVNHQEYAYCDDDPSSCVSVVVSNYHYDPNPPAVVFFDDDPPDDPDDSDQDKFKFAFADDPQVCVVLVFGWTKGDGPDPPDDDAFAKFWWWKWWQDPVGIDDTAIKIWGWDDDPVDPDDDIIIIIGRPPDDDDRHRIMMIIRGNGGPTHDDDDPDSVRVSVVVVVSVVVSVVSVPSDRPDDDPDPDDD

InterPro domains:
  IPR000422 3,4-dihydroxy-2-butanone 4-phosphate synthase, RibB [PF00926] (11-199)
  IPR015865 Riboflavin kinase domain, bacterial/eukaryotic [PF01687] (376-497)
  IPR015865 Riboflavin kinase domain, bacterial/eukaryotic [SM00904] (374-498)
  IPR017945 DHBP synthase RibB-like alpha/beta domain superfamily [SSF55821] (8-200)
  IPR023465 Riboflavin kinase domain superfamily [G3DSA:2.40.30.30] (372-510)
  IPR023465 Riboflavin kinase domain superfamily [SSF82114] (374-497)
  IPR032677 GTP cyclohydrolase II [PF00925] (213-292)
  IPR036144 GTP cyclohydrolase II superfamily [G3DSA:3.40.50.10990] (208-354)
  IPR036144 GTP cyclohydrolase II superfamily [SSF142695] (212-351)

Organism: NCBI:txid2665158

Radius of gyration: 31.31 Å; chains: 1; bounding box: 90×44×95 Å

Secondary structure (DSSP, 8-state):
--HHHHHHHHHHHHHHTT--EEEEE-SSSS-EEEEEEEGGG--HHHHHHHHHHB-S--EEEE-HHHHHHHT--BS-TTPPTTS--BB--EEETTSSSS-SHHHHHHHHHHHH-TT--GGGEEEEEEEEEEE--TTTTSS--SHHHHHHHHHHHTTS-SEEEEEEB--SSSTTPPPPHHHHHHHHHHTT-EEEEHHHHHHHHHS--EEE---EEEE-SS-EEEEEEEEETT--PPEEEEEESPPPTTTEEEEEEEPPHHHHHHTTSSSTHHHHHHHHHHHHHHHS-EEEEEE-----TTHHHHHHHHSS-TTHHHHHHHHHHHHHHTT-SEEEESS--HHHHHHHHHTT-EE-S--STTTTS-PPTTPPTT------EEEEEE----HHHHTT--PEEEEESSTT----SEEEEEEEEEEETTEEPPPEEEEEEEEE-TTSTTS-EEEEEEETT--S--TT-EEEEEEEEEEEE----SSHHHHHHHHHHHHHHHHHHH-S------------